Protein 3HV0 (pdb70)

B-factor: mean 25.59, std 4.01, range [2.0, 48.57]

CATH classification: 3.40.50.620 (+1 more: 1.10.240.10)

Foldseek 3Di:
DVVLVVLPKDFQDPCNQVLQCVLQVDHGDLCNVLCQLTIKDCPVVVSVQVVVVHAFEEEEEDELPDLFDFVLVCLLLLVVQVVCVRSVAAYEYEYELLQCVQPPVPDDSVNRVNSSVSHVLLSVLSPHDLLRFAYDYCVVLVVLQVVQLVLLVVPDDLVNLCVLVVDDPPGDVSNSSCLSVVLRVQFPCSQCQAQVNDQPHEYEYEEAVVVVSSLSSSQVCQVVVVHDRHMYTHGHTLPCVDHHGLQDDL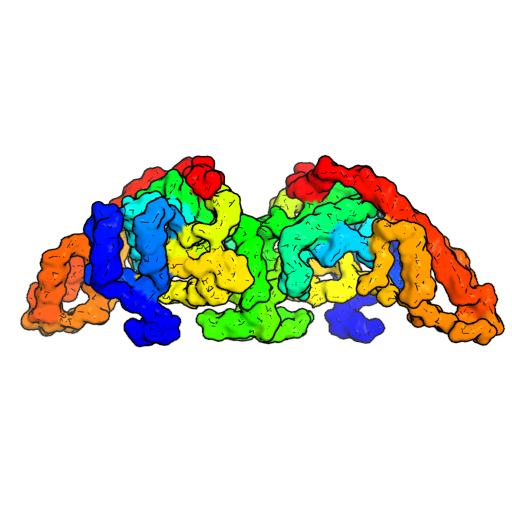VSLLVCCVPPFDFQDDPPLPQCAGDLVRGSLLSLCSSQPPDPVVNVVCVVCRGNRVDDPVVSSVVSSVSSNVSSVSSVVSSVPDDPVNVCSNNVSHNPDPSD/DVVCVVLVWDWCDVVNLVLLCVLQVDHDDLCPVLCQQTTKFCVVVVSVQVVVVHAAEEEEEDELPDLFAFVLVCLLLLNVQVVCVRSVAAYEYEYELLVCCQPPVPDDSVNRVNSSVSHVLLSCLSPHDLLRFAYDYCVVLVVLQVVQLVLLVVPDDLVNLCVLVVDDPPGDVSNSSCLSVVLRVQFPCSQCQAQVNDQPHEYEYEDAPVNSSSLSSSQVCQVVVVHDRHMYTHGHGLDFVDDHGLQDALVRLLVCCVPPFDFQFDPDLPFCAGDQVRGSLLSLCSSQPPDPVVNVVCVVCRGRRVDGSVVSSVVSSVSSNVSSVSSVVSSVPDDPVNVCSNNVSHNPDPSD

Secondary structure (DSSP, 8-state):
--HHHHTT-EEPPHHHHHHHHHHHSSPPPHHHHTTSEEEEESHHHHHHHHHTT---EEEEEE--SSSS-BSTTHHHHHHHHHHHHHH---EEEEE-HHHHHHH-TT--HHHHHHHHHHHHHHHHTT---TTTEEEEEHHHHHHHHHHHHHHHHHHSBHHHHHHHH---TTSBHHHHHHHHHHHGGGSGGG-HHHHTT-S---EEEEEEGGGHHHHHHHHHHTGGGT-PPPEEEEEPPPP-----BTT--HHHHHHHHHHHS---S-SSS------TTT-HHHHHHHHH---HHHHHHHHHHHHHTSS-HHHHHHHHHHHHHHHHHHHHHHHHT--HHHHHHHH---------/-HHHHHHTPEE--HHHHHHHHHHHTSPPPHHHHTTSEEEEESHHHHHHHHHTT---EEEEEE--SSSS-BSTTHHHHHHHHHHHHHH---EEEEE-HHHHHHH-TT--HHHHHHHHHHHHHHHHTTT--TTTEEEEEHHHHHHHHHHHHHHHHTTSBHHHHHHHH---TTSBHHHHHSHHHHHGGGSGGG-HHHHTT-S---EEEEEEGGGHHHHHHHHHHTGGGT-PPPEEEEE---------BTT--HHHHHHHHHHHS---S-SSS------TTT-HHHHHHHHH---HHHHHHHHHHHHHTSS-HHHHHHHHHHHHHHHHHHHHHHHHT--HHHHHHHH---------

Solvent-accessible surface area: 30229 Å² total

Organism: Cryptosporidium parvum (strain Iowa II) (NCBI:txid353152)

Nearest PDB structures (foldseek):
  3hv0-assembly1_B  TM=1.001E+00  e=8.178E-61  Cryptosporidium parvum Iowa II
  4jfa-assembly2_B  TM=9.451E-01  e=3.193E-40  Plasmodium falciparum 3D7
  4j75-assembly1_B  TM=9.363E-01  e=4.847E-40  Plasmodium falciparum 3D7
  4jfa-assembly1_C  TM=9.474E-01  e=2.423E-38  Plasmodium falciparum 3D7
  4j76-assembly1_B  TM=9.285E-01  e=1.221E-37  Plasmodium falciparum 3D7

Sequence (704 aa):
NKLIDKFGCKLITKDMIERMERLTGQKAHHFFRRNIFLSHRDFEKILDVYEKGELFYLYTGRGPSSESLHVGHLVPFLFTKYLQDTFKVPLVIQLTDDEKFIFKSNLTLEETHNYAYENMKDIIACGFDPELTFIFTNLEYIAELYPDILRIEKKISCSQIKSIFGFKDSCNVGKFAFPAVQAAPAFSSSFPHIFGGRTDIHCLVPHAIDQDPYFRMVRDVAPRLGYLKPSSIHSIFLPSNSSIFVNDNEESIRNKIMKYAFSGGQATEEEQGANLDVDVSWQYLRFLMEDDEKLEEIGKKYSSGEMLSGEIKSILVQELVKLTKNHQKNREAINDDVIAKFTNKSREQLLKNKLIDKFGCKLITKDMIERMERLTGQKAHHFFRRNIFLSHRDFEKILDVYEKGELFYLYTGRGPSSESLHVGHLVPFLFTKYLQDTFKVPLVIQLTDDEKFIFKSNLTLEETHNYAYENMKDIIACGFDPELTFIFTNLEYIAELYPDILRIEKKISCSQIKSIFGFKDSCNVGKFAFPAVQAAPAFSSSFPHIFGGRTDIHCLVPHAIDQDPYFRMVRDVAPRLGYLKPSSIHSIFLPSNSSIFVNDNEESIRNKIMKYAFSGGQATEEEQGANLDVDVSWQYLRFLMEDDEKLEEIGKKYSSGEMLSGEIKSILVQELVKLTKNHQKNREAINDDVIAKFTNKSREQLLK

Radius of gyration: 31.83 Å; Cα contacts (8 Å, |Δi|>4): 1164; chains: 2; bounding box: 98×60×79 Å

InterPro domains:
  IPR001412 Aminoacyl-tRNA synthetase, class I, conserved site [PS00178] (283-293)
  IPR002305 Aminoacyl-tRNA synthetase, class Ic [PF00579] (275-557)
  IPR002306 Tryptophan-tRNA ligase [PR01039] (288-304)
  IPR002306 Tryptophan-tRNA ligase [PR01039] (341-360)
  IPR002306 Tryptophan-tRNA ligase [PR01039] (422-443)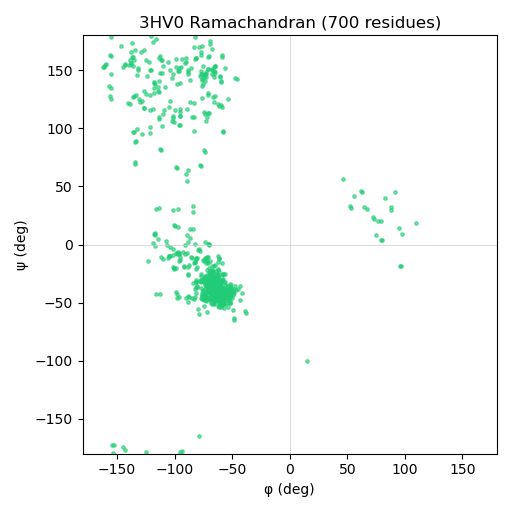
  IPR002306 Tryptophan-tRNA ligase [PR01039] (466-476)
  IPR002306 Tryptophan-tRNA ligase [TIGR00233] (275-584)
  IPR002306 Tryptophan-tRNA ligase [cd00806] (276-558)
  IPR014729 Rossmann-like alpha/beta/alpha sandwich fold [G3DSA:3.40.50.620] (199-469)
  IPR018163 Threonyl/alanyl tRNA synthetase, class II-like, putative editing domain superfamily [SSF55186] (8-137)

Structure (mmCIF, N/CA/C/O backbone):
data_3HV0
#
_entry.id   3HV0
#
_cell.length_a   58.320
_cell.length_b   85.220
_cell.length_c   73.110
_cell.angle_alpha   90.000
_cell.angle_beta   101.910
_cell.angle_gamma   90.000
#
_symmetry.space_group_name_H-M   'P 1 21 1'
#
loop_
_entity.id
_entity.type
_entity.pdbx_description
1 polymer 'Tryptophanyl-tRNA synthetase'
2 non-polymer TRYPTOPHAN
3 water water
#
loop_
_atom_site.group_PDB
_atom_site.id
_atom_site.type_symbol
_atom_site.label_atom_id
_atom_site.label_alt_id
_atom_site.label_comp_id
_atom_site.label_asym_id
_atom_site.label_entity_id
_atom_site.label_seq_id
_atom_site.pdbx_PDB_ins_code
_atom_site.Cartn_x
_atom_site.Cartn_y
_atom_site.Cartn_z
_atom_site.occupancy
_atom_site.B_iso_or_equiv
_atom_site.auth_seq_id
_atom_site.auth_comp_id
_atom_site.auth_asym_id
_atom_site.auth_atom_id
_atom_site.pdbx_PDB_model_num
ATOM 1 N N . ASN A 1 20 ? 28.414 -19.638 7.205 1.00 21.00 220 ASN A N 1
ATOM 2 C CA . ASN A 1 20 ? 27.102 -19.316 6.571 1.00 20.97 220 ASN A CA 1
ATOM 3 C C . ASN A 1 20 ? 25.994 -20.230 7.089 1.00 21.09 220 ASN A C 1
ATOM 4 O O . ASN A 1 20 ? 25.048 -20.539 6.361 1.00 21.25 220 ASN A O 1
ATOM 9 N N . LYS A 1 21 ? 26.111 -20.665 8.345 1.00 21.18 221 LYS A N 1
ATOM 10 C CA . LYS A 1 21 ? 25.077 -21.484 8.990 1.00 21.05 221 LYS A CA 1
ATOM 11 C C . LYS A 1 21 ? 24.181 -20.611 9.864 1.00 21.02 221 LYS A C 1
ATOM 12 O O . LYS A 1 21 ? 22.963 -20.797 9.899 1.00 21.13 221 LYS A O 1
ATOM 18 N N . LEU A 1 22 ? 24.790 -19.666 10.577 1.00 20.89 222 LEU A N 1
ATOM 19 C CA . LEU A 1 22 ? 24.042 -18.598 11.241 1.00 20.75 222 LEU A CA 1
ATOM 20 C C . LEU A 1 22 ? 23.231 -17.804 10.218 1.00 20.63 222 LEU A C 1
ATOM 21 O O . LEU A 1 22 ? 22.071 -17.462 10.463 1.00 20.54 222 LEU A O 1
ATOM 26 N N . ILE A 1 23 ? 23.851 -17.530 9.068 1.00 20.49 223 ILE A N 1
ATOM 27 C CA . ILE A 1 23 ? 23.250 -16.694 8.030 1.00 20.31 223 ILE A CA 1
ATOM 28 C C . ILE A 1 23 ? 21.949 -17.320 7.519 1.00 20.18 223 ILE A C 1
ATOM 29 O O . ILE A 1 23 ? 20.996 -16.604 7.211 1.00 20.37 223 ILE A O 1
ATOM 34 N N . ASP A 1 24 ? 21.907 -18.649 7.461 1.00 19.85 224 ASP A N 1
ATOM 35 C CA . ASP A 1 24 ? 20.686 -19.364 7.105 1.00 19.65 224 ASP A CA 1
ATOM 36 C C . ASP A 1 24 ? 19.711 -19.378 8.284 1.00 19.46 224 ASP A C 1
ATOM 37 O O . ASP A 1 24 ? 18.526 -19.092 8.105 1.00 19.54 224 ASP A O 1
ATOM 42 N N . LYS A 1 25 ? 20.218 -19.710 9.478 1.00 19.12 225 LYS A N 1
ATOM 43 C CA . LYS A 1 25 ? 19.412 -19.753 10.721 1.00 18.71 225 LYS A CA 1
ATOM 44 C C . LYS A 1 25 ? 18.600 -18.486 10.959 1.00 18.45 225 LYS A C 1
ATOM 45 O O . LYS A 1 25 ? 17.442 -18.554 11.378 1.00 18.57 225 LYS A O 1
ATOM 51 N N . PHE A 1 26 ? 19.230 -17.336 10.731 1.00 17.98 226 PHE A N 1
ATOM 52 C CA . PHE A 1 26 ? 18.557 -16.043 10.840 1.00 17.52 226 PHE A CA 1
ATOM 53 C C . PHE A 1 26 ? 17.370 -15.962 9.887 1.00 16.75 226 PHE A C 1
ATOM 54 O O . PHE A 1 26 ? 16.393 -15.290 10.182 1.00 16.87 226 PHE A O 1
ATOM 62 N N . GLY A 1 27 ? 17.463 -16.655 8.756 1.00 15.92 227 GLY A N 1
ATOM 63 C CA . GLY A 1 27 ? 16.400 -16.678 7.757 1.00 15.29 227 GLY A CA 1
ATOM 64 C C . GLY A 1 27 ? 16.757 -15.927 6.488 1.00 14.74 227 GLY A C 1
ATOM 65 O O . GLY A 1 27 ? 15.873 -15.573 5.711 1.00 14.52 227 GLY A O 1
ATOM 66 N N . CYS A 1 28 ? 18.049 -15.690 6.268 1.00 14.12 228 CYS A N 1
ATOM 67 C CA . CYS A 1 28 ? 18.509 -14.981 5.078 1.00 13.82 228 CYS A CA 1
ATOM 68 C C . CYS A 1 28 ? 18.624 -15.934 3.906 1.00 13.15 228 CYS A C 1
ATOM 69 O O . CYS A 1 28 ? 18.503 -17.139 4.069 1.00 13.30 228 CYS A O 1
ATOM 72 N N . LYS A 1 29 ? 18.829 -15.371 2.724 1.00 12.58 229 LYS A N 1
ATOM 73 C CA . LYS A 1 29 ? 19.101 -16.135 1.513 1.00 12.29 229 LYS A CA 1
ATOM 74 C C . LYS A 1 29 ? 20.414 -15.628 0.925 1.00 11.68 229 LYS A C 1
ATOM 75 O O . LYS A 1 29 ? 20.710 -14.445 1.004 1.00 11.77 229 LYS A O 1
ATOM 81 N N . LEU A 1 30 ? 21.199 -16.520 0.341 1.00 10.86 230 LEU A N 1
ATOM 82 C CA . LEU A 1 30 ? 22.369 -16.101 -0.406 1.00 10.13 230 LEU A CA 1
ATOM 83 C C . LEU A 1 30 ? 21.963 -15.578 -1.781 1.00 10.03 230 LEU A C 1
ATOM 84 O O . LEU A 1 30 ? 21.019 -16.062 -2.402 1.00 10.05 230 LEU A O 1
ATOM 89 N N . ILE A 1 31 ? 22.701 -14.577 -2.241 1.00 10.09 231 ILE A N 1
ATOM 90 C CA . ILE A 1 31 ? 22.422 -13.879 -3.481 1.00 9.88 231 ILE A CA 1
ATOM 91 C C . ILE A 1 31 ? 22.868 -14.798 -4.616 1.00 10.25 231 ILE A C 1
ATOM 92 O O . ILE A 1 31 ? 24.002 -15.277 -4.626 1.00 10.43 231 ILE A O 1
ATOM 97 N N . THR A 1 32 ? 21.965 -15.075 -5.546 1.00 10.53 232 THR A N 1
ATOM 98 C CA . THR A 1 32 ? 22.216 -16.068 -6.578 1.00 10.82 232 THR A CA 1
ATOM 99 C C . THR A 1 32 ? 22.662 -15.420 -7.878 1.00 11.34 232 THR A C 1
ATOM 100 O O . THR A 1 32 ? 22.318 -14.289 -8.169 1.00 11.00 232 THR A O 1
ATOM 104 N N . LYS A 1 33 ? 23.431 -16.155 -8.670 1.00 12.81 233 LYS A N 1
ATOM 105 C CA . LYS A 1 33 ? 23.844 -15.663 -9.977 1.00 13.63 233 LYS A CA 1
ATOM 106 C C . LYS A 1 33 ? 22.618 -15.277 -10.783 1.00 14.17 233 LYS A C 1
ATOM 107 O O . LYS A 1 33 ? 22.591 -14.214 -11.397 1.00 14.31 233 LYS A O 1
ATOM 113 N N . ASP A 1 34 ? 21.594 -16.125 -10.746 1.00 14.79 234 ASP A N 1
ATOM 114 C CA . ASP A 1 34 ? 20.325 -15.797 -11.369 1.00 15.23 234 ASP A CA 1
ATOM 115 C C . ASP A 1 34 ? 19.879 -14.406 -10.923 1.00 15.52 234 ASP A C 1
ATOM 116 O O . ASP A 1 34 ? 19.677 -13.517 -11.742 1.00 15.23 234 ASP A O 1
ATOM 121 N N . MET A 1 35 ? 19.766 -14.199 -9.620 1.00 16.16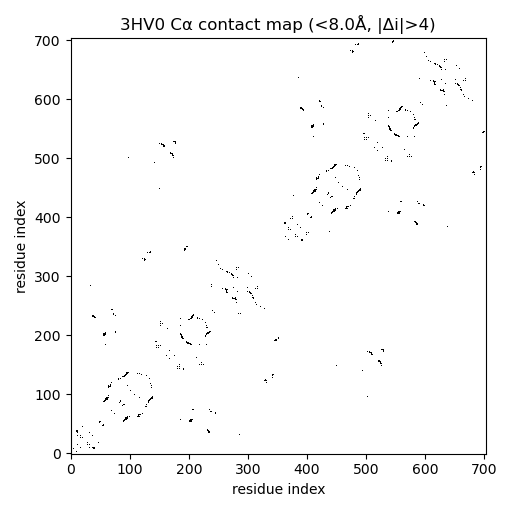 235 MET A N 1
ATOM 122 C CA . MET A 1 35 ? 19.389 -12.884 -9.113 1.00 16.70 235 MET A CA 1
ATOM 123 C C . MET A 1 35 ? 20.276 -11.769 -9.661 1.00 16.65 235 MET A C 1
ATOM 124 O O . MET A 1 35 ? 19.776 -10.689 -9.979 1.00 16.83 235 MET A O 1
ATOM 129 N N . ILE A 1 36 ? 21.583 -12.020 -9.747 1.00 16.55 236 ILE A N 1
ATOM 130 C CA . ILE A 1 36 ? 22.539 -10.989 -10.175 1.00 16.50 236 ILE A CA 1
ATOM 131 C C . ILE A 1 36 ? 22.436 -10.752 -11.672 1.00 16.52 236 ILE A C 1
ATOM 132 O O . ILE A 1 36 ? 22.376 -9.610 -12.124 1.00 16.69 236 ILE A O 1
ATOM 137 N N . GLU A 1 37 ? 22.419 -11.834 -12.438 1.00 16.37 237 GLU A N 1
ATOM 138 C CA . GLU A 1 37 ? 22.174 -11.739 -13.868 1.00 16.55 237 GLU A CA 1
ATOM 139 C C . GLU A 1 37 ? 20.838 -11.016 -14.095 1.00 16.19 237 GLU A C 1
ATOM 140 O O . GLU A 1 37 ? 20.753 -10.158 -14.973 1.00 16.09 237 GLU A O 1
ATOM 146 N N . ARG A 1 38 ? 19.822 -11.325 -13.276 1.00 15.81 238 ARG A N 1
ATOM 147 C CA . ARG A 1 38 ? 18.460 -10.791 -13.481 1.00 15.59 238 ARG A CA 1
ATOM 148 C C . ARG A 1 38 ? 18.469 -9.276 -13.415 1.00 16.12 238 ARG A C 1
ATOM 149 O O . ARG A 1 38 ? 17.743 -8.610 -14.151 1.00 15.87 238 ARG A O 1
ATOM 157 N N . MET A 1 39 ? 19.338 -8.756 -12.556 1.00 16.92 239 MET A N 1
ATOM 158 C CA . MET A 1 39 ? 19.528 -7.329 -12.372 1.00 17.70 239 MET A CA 1
ATOM 159 C C . MET A 1 39 ? 20.246 -6.650 -13.538 1.00 18.29 239 MET A C 1
ATOM 160 O O . MET A 1 39 ? 19.709 -5.705 -14.115 1.00 18.33 239 MET A O 1
ATOM 165 N N . GLU A 1 40 ? 21.461 -7.104 -13.852 1.00 19.14 240 GLU A N 1
ATOM 166 C CA . GLU A 1 40 ? 22.251 -6.544 -14.958 1.00 19.97 240 GLU A CA 1
ATOM 167 C C . GLU A 1 40 ? 21.403 -6.464 -16.224 1.00 20.92 240 GLU A C 1
ATOM 168 O O . GLU A 1 40 ? 21.481 -5.494 -16.980 1.00 21.18 240 GLU A O 1
ATOM 174 N N . ARG A 1 41 ? 20.608 -7.510 -16.442 1.00 21.94 241 ARG A N 1
ATOM 175 C CA . ARG A 1 41 ? 19.626 -7.587 -17.538 1.00 22.79 241 ARG A CA 1
ATOM 176 C C . ARG A 1 41 ? 18.693 -6.378 -17.516 1.00 23.08 241 ARG A C 1
ATOM 177 O O . ARG A 1 41 ? 18.397 -5.779 -18.547 1.00 22.75 241 ARG A O 1
ATOM 185 N N . LEU A 1 42 ? 18.264 -6.031 -16.304 1.00 23.55 242 LEU A N 1
ATOM 186 C CA . LEU A 1 42 ? 17.189 -5.076 -16.052 1.00 23.92 242 LEU A CA 1
ATOM 187 C C . LEU A 1 42 ? 17.632 -3.613 -15.893 1.00 24.11 242 LEU A C 1
ATOM 188 O O . LEU A 1 42 ? 16.775 -2.731 -15.803 1.00 24.45 242 LEU A O 1
ATOM 193 N N . THR A 1 43 ? 18.939 -3.349 -15.830 1.00 24.03 243 THR A N 1
ATOM 194 C CA . THR A 1 43 ? 19.429 -1.966 -15.692 1.00 24.03 243 THR A CA 1
ATOM 195 C C . THR A 1 43 ? 20.395 -1.500 -16.773 1.00 23.87 243 THR A C 1
ATOM 196 O O . THR A 1 43 ? 20.667 -0.306 -16.871 1.00 23.73 243 THR A O 1
ATOM 200 N N . GLY A 1 44 ? 20.928 -2.433 -17.559 1.00 24.10 244 GLY A N 1
ATOM 201 C CA . GLY A 1 44 ? 21.897 -2.114 -18.615 1.00 23.90 244 GLY A CA 1
ATOM 202 C C . GLY A 1 44 ? 23.271 -1.802 -18.055 1.00 23.93 244 GLY A C 1
ATOM 203 O O . GLY A 1 44 ? 24.156 -1.350 -18.769 1.00 22.98 244 GLY A O 1
ATOM 204 N N . GLN A 1 45 ? 23.452 -2.020 -16.754 1.00 24.62 245 GLN A N 1
ATOM 205 C CA . GLN A 1 45 ? 24.765 -1.867 -16.164 1.00 24.74 245 GLN A CA 1
ATOM 206 C C . GLN A 1 45 ? 25.263 -3.223 -15.708 1.00 24.62 245 GLN A C 1
ATOM 207 O O . GLN A 1 45 ? 24.493 -4.062 -15.265 1.00 23.87 245 GLN A O 1
ATOM 213 N N . LYS A 1 46 ? 26.557 -3.447 -15.919 1.00 25.27 246 LYS A N 1
ATOM 214 C CA . LYS A 1 46 ? 27.258 -4.625 -15.408 1.00 25.55 246 LYS A CA 1
ATOM 215 C C . LYS A 1 46 ? 27.252 -4.531 -13.874 1.00 25.01 246 LYS A C 1
ATOM 216 O O . LYS A 1 46 ? 27.149 -3.439 -13.315 1.00 24.67 246 LYS A O 1
ATOM 222 N N . ALA A 1 47 ? 27.326 -5.677 -13.208 1.00 24.76 247 ALA A N 1
ATOM 223 C CA . ALA A 1 47 ? 27.067 -5.740 -11.764 1.00 24.35 247 ALA A CA 1
ATOM 224 C C . ALA A 1 47 ? 28.245 -5.199 -10.989 1.00 23.93 247 ALA A C 1
ATOM 225 O O . ALA A 1 47 ? 29.402 -5.417 -11.347 1.00 23.44 247 ALA A O 1
ATOM 227 N N . HIS A 1 48 ? 27.938 -4.493 -9.914 1.00 23.83 248 HIS A N 1
ATOM 228 C CA . HIS A 1 48 ? 28.970 -4.020 -9.028 1.00 23.97 248 HIS A CA 1
ATOM 229 C C . HIS A 1 48 ? 29.725 -5.216 -8.488 1.00 24.25 248 HIS A C 1
ATOM 230 O O . HIS A 1 48 ? 29.125 -6.250 -8.195 1.00 24.21 248 HIS A O 1
ATOM 237 N N . HIS A 1 49 ? 31.042 -5.081 -8.369 1.00 24.49 249 HIS A N 1
ATOM 238 C CA . HIS A 1 49 ? 31.871 -6.190 -7.916 1.00 24.82 249 HIS A CA 1
ATOM 239 C C . HIS A 1 49 ? 31.581 -6.690 -6.480 1.00 25.14 249 HIS A C 1
ATOM 240 O O . HIS A 1 49 ? 31.876 -7.842 -6.190 1.00 25.37 249 HIS A O 1
ATOM 247 N N . PHE A 1 50 ? 30.971 -5.898 -5.595 1.00 25.07 250 PHE A N 1
ATOM 248 C CA . PHE A 1 50 ? 30.591 -6.467 -4.284 1.00 25.74 250 PHE A CA 1
ATOM 249 C C . PHE A 1 50 ? 29.637 -7.661 -4.414 1.00 26.58 250 PHE A C 1
ATOM 250 O O . PHE A 1 50 ? 29.429 -8.415 -3.454 1.00 26.85 250 PHE A O 1
ATOM 258 N N . PHE A 1 51 ? 29.037 -7.818 -5.583 1.00 27.06 251 PHE A N 1
ATOM 259 C CA . PHE A 1 51 ? 28.201 -8.963 -5.833 1.00 27.88 251 PHE A CA 1
ATOM 260 C C . PHE A 1 51 ? 29.095 -10.152 -6.136 1.00 28.52 251 PHE A C 1
ATOM 261 O O . PHE A 1 51 ? 29.072 -11.145 -5.404 1.00 29.30 251 PHE A O 1
ATOM 269 N N . ARG A 1 52 ? 29.901 -10.026 -7.195 1.00 28.77 252 ARG A N 1
ATOM 270 C CA . ARG A 1 52 ? 30.820 -11.084 -7.642 1.00 28.82 252 ARG A CA 1
ATOM 271 C C . ARG A 1 52 ? 31.700 -11.632 -6.518 1.00 28.42 252 ARG A C 1
ATOM 272 O O . ARG A 1 52 ? 31.926 -12.832 -6.434 1.00 28.90 252 ARG A O 1
ATOM 280 N N . ARG A 1 53 ? 32.193 -10.754 -5.656 1.00 27.91 253 ARG A N 1
ATOM 281 C CA . ARG A 1 53 ? 33.148 -11.149 -4.625 1.00 27.47 253 ARG A CA 1
ATOM 282 C C . ARG A 1 53 ? 32.442 -11.622 -3.343 1.00 26.44 253 ARG A C 1
ATOM 283 O O . ARG A 1 53 ? 33.101 -11.937 -2.359 1.00 25.80 253 ARG A O 1
ATOM 291 N N . ASN A 1 54 ? 31.110 -11.646 -3.359 1.00 26.00 254 ASN A N 1
ATOM 292 C CA . ASN A 1 54 ? 30.278 -12.016 -2.181 1.00 25.67 254 ASN A CA 1
ATOM 293 C C . ASN A 1 54 ? 30.555 -11.166 -0.933 1.00 25.36 254 ASN A C 1
ATOM 294 O O . ASN A 1 54 ? 30.616 -11.667 0.192 1.00 25.59 254 ASN A O 1
ATOM 299 N N . ILE A 1 55 ? 30.710 -9.869 -1.156 1.00 24.95 255 ILE A N 1
ATOM 300 C CA . ILE A 1 55 ? 30.875 -8.893 -0.089 1.00 24.81 255 ILE A CA 1
ATOM 301 C C . ILE A 1 55 ? 29.482 -8.512 0.384 1.00 24.64 255 ILE A C 1
ATOM 302 O O . ILE A 1 55 ? 29.241 -8.399 1.575 1.00 24.44 255 ILE A O 1
ATOM 307 N N . PHE A 1 56 ? 28.596 -8.250 -0.569 1.00 24.76 256 PHE A N 1
ATOM 308 C CA . PHE A 1 56 ? 27.161 -8.302 -0.331 1.00 25.13 256 PHE A CA 1
ATOM 309 C C . PHE A 1 56 ? 26.744 -9.690 -0.769 1.00 25.43 256 PHE A C 1
ATOM 310 O O . PHE A 1 56 ? 26.666 -9.977 -1.976 1.00 25.73 256 PHE A O 1
ATOM 318 N N . LEU A 1 57 ? 26.529 -10.565 0.211 1.00 25.40 257 LEU A N 1
ATOM 319 C CA . LEU A 1 57 ? 26.299 -11.986 -0.053 1.00 25.61 257 LEU A CA 1
ATOM 320 C C . LEU A 1 57 ? 24.872 -12.455 0.215 1.00 25.66 257 LEU A C 1
ATOM 321 O O . LEU A 1 57 ? 24.500 -13.540 -0.201 1.00 25.31 257 LEU A O 1
ATOM 326 N N . SER A 1 58 ? 24.078 -11.620 0.884 1.00 25.82 258 SER A N 1
ATOM 327 C CA . SER A 1 58 ? 22.867 -12.071 1.539 1.00 25.65 258 SER A CA 1
ATOM 328 C C . SER A 1 58 ? 21.719 -11.086 1.324 1.00 25.26 258 SER A C 1
ATOM 329 O O . SER A 1 58 ? 21.962 -9.906 1.076 1.00 25.05 258 SER A O 1
ATOM 332 N N . HIS A 1 59 ? 20.477 -11.576 1.406 1.00 24.76 259 HIS A N 1
ATOM 333 C CA . HIS A 1 59 ? 19.298 -10.721 1.249 1.00 24.45 259 HIS A CA 1
ATOM 334 C C . HIS A 1 59 ? 18.024 -11.261 1.908 1.00 24.58 259 HIS A C 1
ATOM 335 O O . HIS A 1 59 ? 17.931 -12.427 2.262 1.00 24.81 259 HIS A O 1
ATOM 342 N N . ARG A 1 60 ? 17.057 -10.368 2.082 1.00 24.84 260 ARG A N 1
ATOM 343 C CA . ARG A 1 60 ? 15.660 -10.705 2.352 1.00 24.54 260 ARG A CA 1
ATOM 344 C C . ARG A 1 60 ? 14.783 -9.990 1.333 1.00 24.32 260 ARG A C 1
ATOM 345 O O . ARG A 1 60 ? 14.772 -8.769 1.267 1.00 23.48 260 ARG A O 1
ATOM 353 N N . ASP A 1 61 ? 14.073 -10.766 0.524 1.00 24.73 261 ASP A N 1
ATOM 354 C CA . ASP A 1 61 ? 13.111 -10.256 -0.459 1.00 24.95 261 ASP A CA 1
ATOM 355 C C . ASP A 1 61 ? 13.688 -9.189 -1.377 1.00 25.00 261 ASP A C 1
ATOM 356 O O . ASP A 1 61 ? 12.967 -8.264 -1.771 1.00 25.55 261 ASP A O 1
ATOM 361 N N . PHE A 1 62 ? 14.978 -9.305 -1.694 1.00 24.74 262 PHE A N 1
ATOM 362 C CA . PHE A 1 62 ? 15.581 -8.517 -2.761 1.00 24.80 262 PHE A CA 1
ATOM 363 C C . PHE A 1 62 ? 14.928 -8.875 -4.096 1.00 25.01 262 PHE A C 1
ATOM 364 O O . PHE A 1 62 ? 14.807 -8.031 -4.960 1.00 25.32 262 PHE A O 1
ATOM 372 N N . GLU A 1 63 ? 14.493 -10.117 -4.259 1.00 25.27 263 GLU A N 1
ATOM 373 C CA . GLU A 1 63 ? 13.774 -10.513 -5.496 1.00 26.04 263 GLU A CA 1
ATOM 374 C C . GLU A 1 63 ? 12.448 -9.733 -5.662 1.00 26.05 263 GLU A C 1
ATOM 375 O O . GLU A 1 63 ? 12.014 -9.486 -6.772 1.00 25.83 263 GLU A O 1
ATOM 381 N N . LYS A 1 64 ? 11.853 -9.287 -4.558 1.00 26.32 264 LYS A N 1
ATOM 382 C CA . LYS A 1 64 ? 10.678 -8.410 -4.628 1.00 26.41 264 LYS A CA 1
ATOM 383 C C . LYS A 1 64 ? 11.005 -7.058 -5.271 1.00 26.35 264 LYS A C 1
ATOM 384 O O . LYS A 1 64 ? 10.209 -6.548 -6.049 1.00 26.27 264 LYS A O 1
ATOM 386 N N . ILE A 1 65 ? 12.175 -6.495 -4.963 1.00 26.05 265 ILE A N 1
ATOM 387 C CA . ILE A 1 65 ? 12.586 -5.207 -5.552 1.00 26.16 265 ILE A CA 1
ATOM 388 C C . ILE A 1 65 ? 12.723 -5.281 -7.086 1.00 27.06 265 ILE A C 1
ATOM 389 O O . ILE A 1 65 ? 12.288 -4.380 -7.820 1.00 27.33 265 ILE A O 1
ATOM 394 N N . LEU A 1 66 ? 13.331 -6.362 -7.564 1.00 27.16 266 LEU A N 1
ATOM 395 C CA . LEU A 1 66 ? 13.513 -6.556 -8.981 1.00 27.43 266 LEU A CA 1
ATOM 396 C C . LEU A 1 66 ? 12.155 -6.800 -9.639 1.00 27.57 266 LEU A C 1
ATOM 397 O O . LEU A 1 66 ? 11.939 -6.381 -10.779 1.00 27.54 266 LEU A O 1
ATOM 402 N N . ASP A 1 67 ? 11.248 -7.477 -8.923 1.00 27.47 267 ASP A N 1
ATOM 403 C CA . ASP A 1 67 ? 9.880 -7.700 -9.419 1.00 27.09 267 ASP A CA 1
ATOM 404 C C . ASP A 1 67 ? 9.237 -6.343 -9.666 1.00 26.68 267 ASP A C 1
ATOM 405 O O . ASP A 1 67 ? 8.668 -6.089 -10.739 1.00 26.60 267 ASP A O 1
ATOM 410 N N . VAL A 1 68 ? 9.345 -5.486 -8.656 1.00 25.95 268 VAL A N 1
ATOM 411 C CA . VAL A 1 68 ? 8.793 -4.133 -8.684 1.00 25.71 268 VAL A CA 1
ATOM 412 C C . VAL A 1 68 ? 9.415 -3.289 -9.782 1.00 25.49 268 VAL A C 1
ATOM 413 O O . VAL A 1 68 ? 8.710 -2.609 -10.514 1.00 25.28 268 VAL A O 1
ATOM 417 N N . TYR A 1 69 ? 10.737 -3.337 -9.899 1.00 25.66 269 TYR A N 1
ATOM 418 C CA . TYR A 1 69 ? 11.428 -2.553 -10.918 1.00 25.85 269 TYR A CA 1
ATOM 419 C C . TYR A 1 69 ? 11.128 -3.115 -12.319 1.00 26.17 269 TYR A C 1
ATOM 420 O O . TYR A 1 69 ? 11.070 -2.367 -13.296 1.00 25.88 269 TYR A O 1
ATOM 429 N N . GLU A 1 70 ? 10.914 -4.431 -12.395 1.00 26.64 270 GLU A N 1
ATOM 430 C CA . GLU A 1 70 ? 10.462 -5.094 -13.626 1.00 27.16 270 GLU A CA 1
ATOM 431 C C . GLU A 1 70 ? 9.161 -4.501 -14.146 1.00 27.18 270 GLU A C 1
ATOM 432 O O . GLU A 1 70 ? 8.948 -4.432 -15.356 1.00 27.11 270 GLU A O 1
ATOM 438 N N . LYS A 1 71 ? 8.295 -4.093 -13.220 1.00 27.33 271 LYS A N 1
ATOM 439 C CA . LYS A 1 71 ? 6.942 -3.609 -13.545 1.00 27.40 271 LYS A CA 1
ATOM 440 C C . LYS A 1 71 ? 6.881 -2.110 -13.866 1.00 27.34 271 LYS A C 1
ATOM 441 O O . LYS A 1 71 ? 5.798 -1.561 -14.033 1.00 27.48 271 LYS A O 1
ATOM 443 N N . GLY A 1 72 ? 8.030 -1.444 -13.929 1.00 27.38 272 GLY A N 1
ATOM 444 C CA . GLY A 1 72 ? 8.071 0.008 -14.093 1.00 27.36 272 GLY A CA 1
ATOM 445 C C . GLY A 1 72 ? 7.837 0.826 -12.825 1.00 27.20 272 GLY A C 1
ATOM 446 O O . GLY A 1 72 ? 7.796 2.049 -12.898 1.00 27.23 272 GLY A O 1
ATOM 447 N N . GLU A 1 73 ? 7.694 0.175 -11.672 1.00 27.18 273 GLU A N 1
ATOM 448 C CA . GLU A 1 73 ? 7.394 0.891 -10.408 1.00 27.31 273 GLU A CA 1
ATOM 449 C C . GLU A 1 73 ? 8.654 1.335 -9.693 1.00 27.20 273 GLU A C 1
ATOM 450 O O . GLU A 1 73 ? 9.668 0.659 -9.756 1.00 27.71 273 GLU A O 1
ATOM 456 N N . LEU A 1 74 ? 8.578 2.458 -8.989 1.00 27.17 274 LEU A N 1
ATOM 457 C CA . LEU A 1 74 ? 9.712 2.964 -8.214 1.00 26.97 274 LEU A CA 1
ATOM 458 C C . LEU A 1 74 ? 9.672 2.413 -6.798 1.00 26.72 274 LEU A C 1
ATOM 459 O O . LEU A 1 74 ? 8.633 1.948 -6.328 1.00 26.84 274 LEU A O 1
ATOM 464 N N . PHE A 1 75 ? 10.828 2.469 -6.145 1.00 26.12 275 PHE A N 1
ATOM 465 C CA . PHE A 1 75 ? 10.996 2.103 -4.748 1.00 25.67 275 PHE A CA 1
ATOM 466 C C . PHE A 1 75 ? 12.047 3.060 -4.176 1.00 25.17 275 PHE A C 1
ATOM 467 O O . PHE A 1 75 ? 12.459 3.991 -4.865 1.00 25.03 275 PHE A O 1
ATOM 475 N N . TYR A 1 76 ? 12.466 2.845 -2.935 1.00 24.68 276 TYR A N 1
ATOM 476 C CA . TYR A 1 76 ? 13.520 3.679 -2.334 1.00 24.46 276 TYR A CA 1
ATOM 477 C C . TYR A 1 76 ? 14.528 2.906 -1.518 1.00 24.29 276 TYR A C 1
ATOM 478 O O . TYR A 1 76 ? 14.259 1.788 -1.076 1.00 23.94 276 TYR A O 1
ATOM 487 N N . LEU A 1 77 ? 15.698 3.522 -1.343 1.00 24.26 277 LEU A N 1
ATOM 488 C CA . LEU A 1 77 ? 16.786 2.931 -0.571 1.00 24.40 277 LEU A CA 1
ATOM 489 C C . LEU A 1 77 ? 16.814 3.570 0.809 1.00 24.20 277 LEU A C 1
ATOM 490 O O . LEU A 1 77 ? 16.483 4.707 0.953 1.00 24.65 277 LEU A O 1
ATOM 495 N N . TYR A 1 78 ? 17.186 2.814 1.823 1.00 24.33 278 TYR A N 1
ATOM 496 C CA . TYR A 1 78 ? 17.408 3.353 3.163 1.00 24.51 278 TYR A CA 1
ATOM 497 C C . TYR A 1 78 ? 18.657 2.704 3.753 1.00 24.55 278 TYR A C 1
ATOM 498 O O . TYR A 1 78 ? 18.764 1.479 3.858 1.00 24.75 278 TYR A O 1
ATOM 507 N N . THR A 1 79 ? 19.621 3.543 4.096 1.00 24.20 279 THR A N 1
ATOM 508 C CA . THR A 1 79 ? 20.798 3.086 4.797 1.00 24.00 279 THR A CA 1
ATOM 509 C C . THR A 1 79 ? 21.121 4.074 5.908 1.00 23.03 279 THR A C 1
ATOM 510 O O . THR A 1 79 ? 20.473 5.082 6.010 1.00 21.48 279 THR A O 1
ATOM 514 N N . GLY A 1 80 ? 22.094 3.763 6.745 1.00 23.52 280 GLY A N 1
ATOM 515 C CA . GLY A 1 80 ? 22.394 4.628 7.908 1.00 23.89 280 GLY A CA 1
ATOM 516 C C . GLY A 1 80 ? 23.801 4.544 8.436 1.00 23.82 280 GLY A C 1
ATOM 517 O O . GLY A 1 80 ? 24.614 3.790 7.922 1.00 23.38 280 GLY A O 1
ATOM 518 N N . ARG A 1 81 ? 24.069 5.355 9.468 1.00 24.11 281 ARG A N 1
ATOM 519 C CA . ARG A 1 81 ? 25.385 5.513 10.054 1.00 24.05 281 ARG A CA 1
ATOM 520 C C . ARG A 1 81 ? 25.257 5.992 11.530 1.00 24.27 281 ARG A C 1
ATOM 521 O O . ARG A 1 81 ? 24.484 6.871 11.846 1.00 23.56 281 ARG A O 1
ATOM 529 N N . GLY A 1 82 ? 26.012 5.383 12.432 1.00 24.83 282 GLY A N 1
ATOM 530 C CA . GLY A 1 82 ? 26.037 5.810 13.828 1.00 25.36 282 GLY A CA 1
ATOM 531 C C . GLY A 1 82 ? 27.271 6.640 14.120 1.00 25.77 282 GLY A C 1
ATOM 532 O O . GLY A 1 82 ? 28.363 6.097 14.132 1.00 26.81 282 GLY A O 1
ATOM 533 N N . PRO A 1 83 ? 27.118 7.960 14.335 1.00 26.01 283 PRO A N 1
ATOM 534 C CA . PRO A 1 83 ? 28.248 8.847 14.558 1.00 26.43 283 PRO A CA 1
ATOM 535 C C . PRO A 1 83 ? 28.916 8.713 15.936 1.00 26.75 283 PRO A C 1
ATOM 536 O O . PRO A 1 83 ? 28.684 9.537 16.814 1.00 27.06 283 PRO A O 1
ATOM 540 N N . SER A 1 84 ? 29.757 7.696 16.108 1.00 26.83 284 SER A N 1
ATOM 541 C CA . SER A 1 84 ? 30.563 7.541 17.319 1.00 26.87 284 SER A CA 1
ATOM 542 C C . SER A 1 84 ? 31.965 8.106 17.164 1.00 27.04 284 SER A C 1
ATOM 543 O O . SER A 1 84 ? 32.736 8.141 18.122 1.00 27.21 284 SER A O 1
ATOM 546 N N . SER A 1 85 ? 32.312 8.520 15.948 1.00 27.42 285 SER A N 1
ATOM 547 C CA . SER A 1 85 ? 33.626 9.108 15.661 1.00 27.18 285 SER A CA 1
ATOM 548 C C . SER A 1 85 ? 33.425 10.217 14.653 1.00 27.01 285 SER A C 1
ATOM 549 O O . SER A 1 85 ? 32.457 10.208 13.895 1.00 26.70 285 SER A O 1
ATOM 552 N N . GLU A 1 86 ? 34.352 11.164 14.643 1.00 27.33 286 GLU A N 1
ATOM 553 C CA . GLU A 1 86 ? 34.242 12.336 13.784 1.00 27.58 286 GLU A CA 1
ATOM 554 C C . GLU A 1 86 ? 34.404 11.985 12.309 1.00 28.04 286 GLU A C 1
ATOM 555 O O . GLU A 1 86 ? 33.808 12.650 11.453 1.00 28.43 286 GLU A O 1
ATOM 561 N N . SER A 1 87 ? 35.187 10.943 12.017 1.00 28.17 287 SER A N 1
ATOM 562 C CA . SER A 1 87 ? 35.362 10.474 10.646 1.00 28.51 287 SER A CA 1
ATOM 563 C C . SER A 1 87 ? 34.921 9.019 10.457 1.00 28.49 287 SER A C 1
ATOM 564 O O . SER A 1 87 ? 34.964 8.205 11.368 1.00 28.91 287 SER A O 1
ATOM 567 N N . LEU A 1 88 ? 34.473 8.702 9.256 1.00 28.90 288 LEU A N 1
ATOM 568 C CA . LEU A 1 88 ? 34.075 7.338 8.919 1.00 28.60 288 LEU A CA 1
ATOM 569 C C . LEU A 1 88 ? 35.314 6.474 8.710 1.00 28.56 288 LEU A C 1
ATOM 570 O O . LEU A 1 88 ? 36.308 6.949 8.152 1.00 28.39 288 LEU A O 1
ATOM 575 N N . HIS A 1 89 ? 35.260 5.215 9.170 1.00 28.86 289 HIS A N 1
ATOM 576 C CA . HIS A 1 89 ? 36.300 4.228 8.813 1.00 28.98 289 HIS A CA 1
ATOM 577 C C . HIS A 1 89 ? 36.114 3.912 7.336 1.00 28.70 289 HIS A C 1
ATOM 578 O O . HIS A 1 89 ? 35.049 4.167 6.760 1.00 29.19 289 HIS A O 1
ATOM 585 N N . VAL A 1 90 ? 37.136 3.346 6.716 1.00 28.23 290 VAL A N 1
ATOM 586 C CA . VAL A 1 90 ? 37.013 2.926 5.330 1.00 27.80 290 VAL A CA 1
ATOM 587 C C . VAL A 1 90 ? 36.037 1.749 5.225 1.00 27.93 290 VAL A C 1
ATOM 588 O O . VAL A 1 90 ? 35.395 1.556 4.179 1.00 27.78 290 VAL A O 1
ATOM 592 N N . GLY A 1 91 ? 35.904 0.993 6.322 1.00 27.84 291 GLY A N 1
ATOM 593 C CA . GLY A 1 91 ? 34.985 -0.142 6.374 1.00 28.03 291 GLY A CA 1
ATOM 594 C C . GLY A 1 91 ? 33.560 0.334 6.212 1.00 28.33 291 GLY A C 1
ATOM 595 O O . GLY A 1 91 ? 32.747 -0.307 5.552 1.00 28.47 291 GLY A O 1
ATOM 596 N N . HIS A 1 92 ? 33.276 1.490 6.809 1.00 28.80 292 HIS A N 1
ATOM 597 C CA . HIS A 1 92 ? 31.954 2.113 6.742 1.00 28.99 292 HIS A CA 1
ATOM 598 C C . HIS A 1 92 ? 31.595 2.630 5.381 1.00 28.72 292 HIS A C 1
ATOM 599 O O . HIS A 1 92 ? 30.453 2.948 5.155 1.00 29.38 292 HIS A O 1
ATOM 606 N N . LEU A 1 93 ? 32.558 2.737 4.480 1.00 29.06 293 LEU A N 1
ATOM 607 C CA . LEU A 1 93 ? 32.260 3.141 3.107 1.00 29.16 293 LEU A CA 1
ATOM 608 C C . LEU A 1 93 ? 31.726 1.993 2.257 1.00 28.76 293 LEU A C 1
ATOM 609 O O . LEU A 1 93 ? 31.266 2.213 1.139 1.00 28.99 293 LEU A O 1
ATOM 614 N N . VAL A 1 94 ? 31.824 0.769 2.764 1.00 28.39 294 VAL A N 1
ATOM 615 C CA . VAL A 1 94 ? 31.371 -0.401 2.022 1.00 27.95 294 VAL A CA 1
ATOM 616 C C . VAL A 1 94 ? 29.852 -0.334 1.744 1.00 27.87 294 VAL A C 1
ATOM 617 O O . VAL A 1 94 ? 29.429 -0.421 0.587 1.00 28.42 294 VAL A O 1
ATOM 621 N N . PRO A 1 95 ? 29.029 -0.123 2.770 1.00 27.28 295 PRO A N 1
ATOM 622 C CA . PRO A 1 95 ? 27.618 0.002 2.407 1.00 27.04 295 PRO A CA 1
ATOM 623 C C . PRO A 1 95 ? 27.275 1.275 1.625 1.00 26.64 295 PRO A C 1
ATOM 624 O O . PRO A 1 95 ? 26.409 1.235 0.767 1.00 27.49 295 PRO A O 1
ATOM 628 N N . PHE A 1 96 ? 27.958 2.384 1.904 1.00 26.03 296 PHE A N 1
ATOM 629 C CA . PHE A 1 96 ? 27.687 3.660 1.229 1.00 25.23 296 PHE A CA 1
ATOM 630 C C . PHE A 1 96 ? 28.083 3.654 -0.260 1.00 24.94 296 PHE A C 1
ATOM 631 O O . PHE A 1 96 ? 27.296 4.082 -1.111 1.00 24.22 296 PHE A O 1
ATOM 639 N N . LEU A 1 97 ? 29.282 3.165 -0.561 1.00 24.84 297 LEU A N 1
ATOM 640 C CA . LEU A 1 97 ? 29.719 3.001 -1.948 1.00 25.03 297 LEU A CA 1
ATOM 641 C C . LEU A 1 97 ? 28.776 2.076 -2.726 1.00 25.06 297 LEU A C 1
ATOM 642 O O . LEU A 1 97 ? 28.466 2.314 -3.894 1.00 25.54 297 LEU A O 1
ATOM 647 N N . PHE A 1 98 ? 28.288 1.033 -2.067 1.00 25.20 298 PHE A N 1
ATOM 648 C CA . PHE A 1 98 ? 27.346 0.101 -2.705 1.00 25.23 298 PHE A CA 1
ATOM 649 C C . PHE A 1 98 ? 25.972 0.730 -3.002 1.00 25.25 298 PHE A C 1
ATOM 650 O O . PHE A 1 98 ? 25.409 0.550 -4.083 1.00 25.99 298 PHE A O 1
ATOM 658 N N . THR A 1 99 ? 25.455 1.484 -2.045 1.00 24.63 299 THR A N 1
ATOM 659 C CA . THR A 1 99 ? 24.220 2.230 -2.227 1.00 24.18 299 THR A CA 1
ATOM 660 C C . THR A 1 99 ? 24.267 3.278 -3.350 1.00 24.41 299 THR A C 1
ATOM 661 O O . THR A 1 99 ? 23.274 3.514 -4.035 1.00 24.15 299 THR A O 1
ATOM 665 N N . LYS A 1 100 ? 25.402 3.949 -3.508 1.00 24.56 300 LYS A N 1
ATOM 666 C CA . LYS A 1 100 ? 25.563 4.912 -4.598 1.00 24.52 300 LYS A CA 1
ATOM 667 C C . LYS A 1 100 ? 25.403 4.154 -5.913 1.00 24.40 300 LYS A C 1
ATOM 668 O O . LYS A 1 100 ? 24.688 4.588 -6.801 1.00 23.84 300 LYS A O 1
ATOM 674 N N . TYR A 1 101 ? 26.051 3.000 -6.002 1.00 24.46 301 TYR A N 1
ATOM 675 C CA . TYR A 1 101 ? 25.953 2.168 -7.189 1.00 25.03 301 TYR A CA 1
ATOM 676 C C . TYR A 1 101 ? 24.481 1.784 -7.428 1.00 25.43 301 TYR A C 1
ATOM 677 O O . TYR A 1 101 ? 23.992 1.826 -8.569 1.00 24.44 301 TYR A O 1
ATOM 686 N N . LEU A 1 102 ? 23.779 1.421 -6.350 1.00 25.46 302 LEU A N 1
ATOM 687 C CA . LEU A 1 102 ? 22.372 1.070 -6.482 1.00 25.71 302 LEU A CA 1
ATOM 688 C C . LEU A 1 102 ? 21.520 2.284 -6.887 1.00 25.96 302 LEU A C 1
ATOM 689 O O . LEU A 1 102 ? 20.528 2.147 -7.590 1.00 25.77 302 LEU A O 1
ATOM 694 N N . GLN A 1 103 ? 21.903 3.464 -6.422 1.00 26.53 303 GLN A N 1
ATOM 695 C CA . GLN A 1 103 ? 21.188 4.676 -6.758 1.00 26.95 303 GLN A CA 1
ATOM 696 C C . GLN A 1 103 ? 21.440 5.030 -8.213 1.00 27.13 303 GLN A C 1
ATOM 697 O O . GLN A 1 103 ? 20.548 5.469 -8.896 1.00 27.20 303 GLN A O 1
ATOM 703 N N . ASP A 1 104 ? 22.662 4.828 -8.682 1.00 27.56 304 ASP A N 1
ATOM 704 C CA . ASP A 1 104 ? 23.011 5.118 -10.063 1.00 27.57 304 ASP A CA 1
ATOM 705 C C . ASP A 1 104 ? 22.352 4.118 -11.003 1.00 27.50 304 ASP A C 1
ATOM 706 O O . ASP A 1 104 ? 22.021 4.452 -12.136 1.00 27.13 304 ASP A O 1
ATOM 711 N N . THR A 1 105 ? 22.201 2.882 -10.534 1.00 27.27 305 THR A N 1
ATOM 712 C CA . THR A 1 105 ? 21.745 1.790 -11.384 1.00 26.88 305 THR A CA 1
ATOM 713 C C . THR A 1 105 ? 20.238 1.812 -11.493 1.00 26.63 305 THR A C 1
ATOM 714 O O . THR A 1 105 ? 19.710 1.698 -12.583 1.00 26.21 305 THR A O 1
ATOM 718 N N . PHE A 1 106 ? 19.547 1.985 -10.359 1.00 26.58 306 PHE A N 1
ATOM 719 C CA . PHE A 1 106 ? 18.072 2.007 -10.354 1.00 26.32 306 PHE A CA 1
ATOM 720 C C . PHE A 1 106 ? 17.479 3.405 -10.512 1.00 26.16 306 PHE A C 1
ATOM 721 O O . PHE A 1 106 ? 16.311 3.538 -10.873 1.00 25.89 306 PHE A O 1
ATOM 729 N N . LYS A 1 107 ? 18.284 4.431 -10.235 1.00 26.28 307 LYS A N 1
ATOM 730 C CA . LYS A 1 107 ? 17.857 5.830 -10.334 1.00 26.32 307 LYS A CA 1
ATOM 731 C C . LYS A 1 107 ? 16.710 6.108 -9.342 1.00 26.42 307 LYS A C 1
ATOM 732 O O . LYS A 1 107 ? 15.712 6.730 -9.681 1.00 26.50 307 LYS A O 1
ATOM 738 N N . VAL A 1 108 ? 16.847 5.639 -8.107 1.00 26.37 308 VAL A N 1
ATOM 739 C CA . VAL A 1 108 ? 15.752 5.752 -7.158 1.00 26.19 308 VAL A CA 1
ATOM 740 C C . VAL A 1 108 ? 16.116 6.708 -6.048 1.00 26.06 308 VAL A C 1
ATOM 741 O O . VAL A 1 108 ? 17.280 7.016 -5.888 1.00 26.10 308 VAL A O 1
ATOM 745 N N . PRO A 1 109 ? 15.115 7.210 -5.303 1.00 26.05 309 PRO A N 1
ATOM 746 C CA . PRO A 1 109 ? 15.385 8.066 -4.140 1.00 25.93 309 PRO A CA 1
ATOM 747 C C . PRO A 1 109 ? 16.091 7.314 -3.068 1.00 25.87 309 PRO A C 1
ATOM 748 O O . PRO A 1 109 ? 15.904 6.107 -2.984 1.00 26.19 309 PRO A O 1
ATOM 752 N N . LEU A 1 110 ? 16.873 8.028 -2.252 1.00 25.99 310 LEU A N 1
ATOM 753 C CA . LEU A 1 110 ? 17.603 7.450 -1.114 1.00 25.87 310 LEU A CA 1
ATOM 754 C C . LEU A 1 110 ? 17.380 8.288 0.123 1.00 25.80 310 LEU A C 1
ATOM 755 O O . LEU A 1 110 ? 17.228 9.500 0.040 1.00 26.12 310 LEU A O 1
ATOM 760 N N . VAL A 1 111 ? 17.420 7.618 1.267 1.00 25.54 311 VAL A N 1
ATOM 761 C CA . VAL A 1 111 ? 17.108 8.184 2.564 1.00 25.29 311 VAL A CA 1
ATOM 762 C C . VAL A 1 111 ? 18.197 7.688 3.534 1.00 25.02 311 VAL A C 1
ATOM 763 O O . VAL A 1 111 ? 18.449 6.506 3.545 1.00 25.82 311 VAL A O 1
ATOM 767 N N . ILE A 1 112 ? 18.878 8.576 4.277 1.00 24.29 312 ILE A N 1
ATOM 768 C CA . ILE A 1 112 ? 20.035 8.220 5.102 1.00 23.50 312 ILE A CA 1
ATOM 769 C C . ILE A 1 112 ? 19.916 8.770 6.564 1.00 24.22 312 ILE A C 1
ATOM 770 O O . ILE A 1 112 ? 19.811 9.972 6.765 1.00 24.06 312 ILE A O 1
ATOM 775 N N . GLN A 1 113 ? 19.985 7.889 7.567 1.00 24.10 313 GLN A N 1
ATOM 776 C CA . GLN A 1 113 ? 19.752 8.262 8.963 1.00 25.06 313 GLN A CA 1
ATOM 777 C C . GLN A 1 113 ? 21.048 8.343 9.785 1.00 25.33 313 GLN A C 1
ATOM 778 O O . GLN A 1 113 ? 21.785 7.354 9.914 1.00 25.89 313 GLN A O 1
ATOM 784 N N . LEU A 1 114 ? 21.352 9.516 10.315 1.00 24.93 314 LEU A N 1
ATOM 785 C CA . LEU A 1 114 ? 22.478 9.619 11.209 1.00 25.07 314 LEU A CA 1
ATOM 786 C C . LEU A 1 114 ? 21.958 9.493 12.642 1.00 25.04 314 LEU A C 1
ATOM 787 O O . LEU A 1 114 ? 21.214 10.332 13.109 1.00 25.80 314 LEU A O 1
ATOM 792 N N . THR A 1 115 ? 22.336 8.419 13.319 1.00 24.80 315 THR A N 1
ATOM 793 C CA . THR A 1 115 ? 21.731 8.073 14.590 1.00 24.91 315 THR A CA 1
ATOM 794 C C . THR A 1 115 ? 22.427 8.717 15.780 1.00 24.71 315 THR A C 1
ATOM 795 O O . THR A 1 115 ? 22.938 8.015 16.658 1.00 25.49 315 THR A O 1
ATOM 799 N N . ASP A 1 116 ? 22.405 10.045 15.863 1.00 24.87 316 ASP A N 1
ATOM 800 C CA . ASP A 1 116 ? 23.050 10.714 17.024 1.00 25.11 316 ASP A CA 1
ATOM 801 C C . ASP A 1 116 ? 22.408 10.352 18.377 1.00 24.41 316 ASP A C 1
ATOM 802 O O . ASP A 1 116 ? 23.082 10.383 19.386 1.00 24.89 316 ASP A O 1
ATOM 807 N N . ASP A 1 117 ? 21.117 10.024 18.381 1.00 23.95 317 ASP A N 1
ATOM 808 C CA . ASP A 1 117 ? 20.432 9.492 19.551 1.00 23.39 317 ASP A CA 1
ATOM 809 C C . ASP A 1 117 ? 20.974 8.139 20.028 1.00 23.44 317 ASP A C 1
ATOM 810 O O . ASP A 1 117 ? 21.225 7.969 21.218 1.00 22.99 317 ASP A O 1
ATOM 815 N N . GLU A 1 118 ? 21.176 7.200 19.105 1.00 23.30 318 GLU A N 1
ATOM 816 C CA . GLU A 1 118 ? 21.614 5.832 19.438 1.00 23.36 318 GLU A CA 1
ATOM 817 C C . GLU A 1 118 ? 22.931 5.795 20.209 1.00 23.16 318 GLU A C 1
ATOM 818 O O . GLU A 1 118 ? 23.062 5.094 21.194 1.00 22.97 318 GLU A O 1
ATOM 824 N N . LYS A 1 119 ? 23.911 6.545 19.728 1.00 23.62 319 LYS A N 1
ATOM 825 C CA . LYS A 1 119 ? 25.311 6.416 20.166 1.00 23.51 319 LYS A CA 1
ATOM 826 C C . LYS A 1 119 ? 25.518 7.163 21.447 1.00 23.50 319 LYS A C 1
ATOM 827 O O . LYS A 1 119 ? 26.299 6.747 22.297 1.00 23.01 319 LYS A O 1
ATOM 833 N N . PHE A 1 120 ? 24.787 8.253 21.618 1.00 23.40 320 PHE A N 1
ATOM 834 C CA . PHE A 1 120 ? 24.665 8.821 22.936 1.00 23.12 320 PHE A CA 1
ATOM 835 C C . PHE A 1 120 ? 24.038 7.809 23.906 1.00 23.49 320 PHE A C 1
ATOM 836 O O . PHE A 1 120 ? 24.417 7.761 25.076 1.00 23.36 320 PHE A O 1
ATOM 844 N N . ILE A 1 121 ? 23.082 7.003 23.430 1.00 23.67 321 ILE A N 1
ATOM 845 C CA . ILE A 1 121 ? 22.386 6.068 24.309 1.00 24.10 321 ILE A CA 1
ATOM 846 C C . ILE A 1 121 ? 23.245 4.866 24.706 1.00 24.58 321 ILE A C 1
ATOM 847 O O . ILE A 1 121 ? 23.291 4.500 25.885 1.00 24.28 321 ILE A O 1
ATOM 852 N N . PHE A 1 122 ? 23.940 4.295 23.725 1.00 25.06 322 PHE A N 1
ATOM 853 C CA . PHE A 1 122 ? 24.649 3.025 23.879 1.00 25.22 322 PHE A CA 1
ATOM 854 C C . PHE A 1 122 ? 26.104 3.134 24.294 1.00 25.64 322 PHE A C 1
ATOM 855 O O . PHE A 1 122 ? 26.737 2.111 24.562 1.00 25.69 322 PHE A O 1
ATOM 863 N N . LYS A 1 123 ? 26.631 4.355 24.354 1.00 26.27 323 LYS A N 1
ATOM 864 C CA . LYS A 1 123 ? 28.053 4.598 24.638 1.00 26.28 323 LYS A CA 1
ATOM 865 C C . LYS A 1 123 ? 28.216 5.600 25.767 1.00 26.89 323 LYS A C 1
ATOM 866 O O . LYS A 1 123 ? 28.238 6.806 25.520 1.00 26.94 323 LYS A O 1
ATOM 872 N N . SER A 1 124 ? 28.376 5.084 26.990 1.00 27.38 324 SER A N 1
ATOM 873 C CA . SER A 1 124 ? 28.500 5.891 28.218 1.00 27.84 324 SER A CA 1
ATOM 874 C C . SER A 1 124 ? 29.411 7.121 28.091 1.00 28.39 324 SER A C 1
ATOM 875 O O . SER A 1 124 ? 29.161 8.162 28.702 1.00 28.94 324 SER A O 1
ATOM 877 N N . ASN A 1 125 ? 30.480 6.973 27.315 1.00 28.92 325 ASN A N 1
ATOM 878 C CA . ASN A 1 125 ? 31.480 8.018 27.096 1.00 29.05 325 ASN A CA 1
ATOM 879 C C . ASN A 1 125 ? 31.076 9.002 25.983 1.00 28.81 325 ASN A C 1
ATOM 880 O O . ASN A 1 125 ? 31.936 9.508 25.267 1.00 29.40 325 ASN A O 1
ATOM 885 N N . LEU A 1 126 ? 29.787 9.275 25.829 1.00 28.30 326 LEU A N 1
ATOM 886 C CA . LEU A 1 126 ? 29.331 10.203 24.787 1.00 28.14 326 LEU A CA 1
ATOM 887 C C . LEU A 1 126 ? 28.241 11.163 25.276 1.00 27.58 326 LEU A C 1
ATOM 888 O O . LEU A 1 126 ? 27.530 10.887 26.241 1.00 27.47 326 LEU A O 1
ATOM 893 N N . THR A 1 127 ? 28.141 12.295 24.585 1.00 26.79 327 THR A N 1
ATOM 894 C CA . THR A 1 127 ? 27.106 13.281 24.815 1.00 25.91 327 THR A CA 1
ATOM 895 C C . THR A 1 127 ? 26.440 13.636 23.490 1.00 25.74 327 THR A C 1
ATOM 896 O O . THR A 1 127 ? 26.966 13.362 22.437 1.00 24.92 327 THR A O 1
ATOM 900 N N . LEU A 1 128 ? 25.293 14.290 23.566 1.00 26.13 328 LEU A N 1
ATOM 901 C CA . LEU A 1 128 ? 24.520 14.604 22.376 1.00 26.20 328 LEU A CA 1
ATOM 902 C C . LEU A 1 128 ? 25.171 15.722 21.606 1.00 26.28 328 LEU A C 1
ATOM 903 O O . LEU A 1 128 ? 25.071 15.761 20.375 1.00 26.90 328 LEU A O 1
ATOM 908 N N . GLU A 1 129 ? 25.845 16.621 22.317 1.00 26.11 329 GLU A N 1
ATOM 909 C CA . GLU A 1 129 ? 26.613 17.678 21.658 1.00 26.29 329 GLU A CA 1
ATOM 910 C C . GLU A 1 129 ? 27.681 17.101 20.728 1.00 26.18 329 GLU A C 1
ATOM 911 O O . GLU A 1 129 ? 27.823 17.544 19.587 1.00 26.39 329 GLU A O 1
ATOM 917 N N . GLU A 1 130 ? 28.429 16.121 21.224 1.00 26.00 330 GLU A N 1
ATOM 918 C CA . GLU A 1 130 ? 29.479 15.479 20.439 1.00 25.87 330 GLU A CA 1
ATOM 919 C C . GLU A 1 130 ? 28.912 14.654 19.296 1.00 26.38 330 GLU A C 1
ATOM 920 O O . GLU A 1 130 ? 29.421 14.694 18.172 1.00 25.87 330 GLU A O 1
ATOM 926 N N . THR A 1 131 ? 27.857 13.901 19.605 1.00 26.67 331 THR A N 1
ATOM 927 C CA . THR A 1 131 ? 27.200 13.040 18.648 1.00 27.08 331 THR A CA 1
ATOM 928 C C . THR A 1 131 ? 26.545 13.829 17.524 1.00 26.92 331 THR A C 1
ATOM 929 O O . THR A 1 131 ? 26.480 13.375 16.378 1.00 26.01 331 THR A O 1
ATOM 933 N N . HIS A 1 132 ? 26.060 15.014 17.866 1.00 27.23 332 HIS A N 1
ATOM 934 C CA . HIS A 1 132 ? 25.394 15.859 16.894 1.00 27.38 332 HIS A CA 1
ATOM 935 C C . HIS A 1 132 ? 26.437 16.420 15.949 1.00 27.22 332 HIS A C 1
ATOM 936 O O . HIS A 1 132 ? 26.248 16.339 14.735 1.00 27.37 332 HIS A O 1
ATOM 943 N N . ASN A 1 133 ? 27.538 16.959 16.500 1.00 26.69 333 ASN A N 1
ATOM 944 C CA . ASN A 1 133 ? 28.665 17.441 15.681 1.00 26.37 333 ASN A CA 1
ATOM 945 C C . ASN A 1 133 ? 29.304 16.342 14.825 1.00 26.05 333 ASN A C 1
ATOM 946 O O . ASN A 1 133 ? 29.627 16.571 13.637 1.00 25.96 333 ASN A O 1
ATOM 951 N N . TYR A 1 134 ? 29.495 15.162 15.429 1.00 25.31 334 TYR A N 1
ATOM 952 C CA . TYR A 1 134 ? 30.091 14.038 14.735 1.00 24.83 334 TYR A CA 1
ATOM 953 C C . TYR A 1 134 ? 29.173 13.632 13.586 1.00 25.09 334 TYR A C 1
ATOM 954 O O . TYR A 1 134 ? 29.637 13.161 12.547 1.00 24.69 334 TYR A O 1
ATOM 963 N N . ALA A 1 135 ? 27.864 13.765 13.814 1.00 24.77 335 ALA A N 1
ATOM 964 C CA . ALA A 1 135 ? 26.873 13.536 12.777 1.00 24.61 335 ALA A CA 1
ATOM 965 C C . ALA A 1 135 ? 27.096 14.444 11.579 1.00 24.69 335 ALA A C 1
ATOM 966 O O . ALA A 1 135 ? 27.090 13.975 10.445 1.00 24.26 335 ALA A O 1
ATOM 968 N N . TYR A 1 136 ? 27.303 15.733 11.823 1.00 25.14 336 TYR A N 1
ATOM 969 C CA . TYR A 1 136 ? 27.416 16.679 10.708 1.00 25.92 336 TYR A CA 1
ATOM 970 C C . TYR A 1 136 ? 28.706 16.509 9.919 1.00 25.46 336 TYR A C 1
ATOM 971 O O . TYR A 1 136 ? 28.700 16.642 8.697 1.00 25.30 336 TYR A O 1
ATOM 980 N N . GLU A 1 137 ? 29.794 16.180 10.601 1.00 25.12 337 GLU A N 1
ATOM 981 C CA . GLU A 1 137 ? 31.039 15.899 9.898 1.00 25.15 337 GLU A CA 1
ATOM 982 C C . GLU A 1 137 ? 30.898 14.626 9.093 1.00 24.92 337 GLU A C 1
ATOM 983 O O . GLU A 1 137 ? 31.302 14.566 7.927 1.00 24.73 337 GLU A O 1
ATOM 989 N N . ASN A 1 138 ? 30.312 13.611 9.721 1.00 24.92 338 ASN A N 1
ATOM 990 C CA . ASN A 1 138 ? 29.988 12.347 9.034 1.00 24.73 338 ASN A CA 1
ATOM 991 C C . ASN A 1 138 ? 29.182 12.536 7.743 1.00 25.05 338 ASN A C 1
ATOM 992 O O . ASN A 1 138 ? 29.449 11.848 6.765 1.00 25.01 338 ASN A O 1
ATOM 997 N N . MET A 1 139 ? 28.221 13.467 7.736 1.00 25.40 339 MET A N 1
ATOM 998 C CA . MET A 1 139 ? 27.451 13.784 6.520 1.00 25.94 339 MET A CA 1
ATOM 999 C C . MET A 1 139 ? 28.336 14.196 5.362 1.00 25.53 339 MET A C 1
ATOM 1000 O O . MET A 1 139 ? 28.071 13.816 4.220 1.00 25.48 339 MET A O 1
ATOM 1005 N N . LYS A 1 140 ? 29.359 14.991 5.659 1.00 25.19 340 LYS A N 1
ATOM 1006 C CA . LYS A 1 140 ? 30.320 15.421 4.652 1.00 25.53 340 LYS A CA 1
ATOM 1007 C C . LYS A 1 140 ? 31.035 14.225 4.012 1.00 25.41 340 LYS A C 1
ATOM 1008 O O . LYS A 1 140 ? 31.202 14.163 2.781 1.00 25.48 340 LYS A O 1
ATOM 1014 N N . ASP A 1 141 ? 31.478 13.292 4.845 1.00 25.15 341 ASP A N 1
ATOM 1015 C CA . ASP A 1 141 ? 32.080 12.067 4.336 1.00 25.37 341 ASP A CA 1
ATOM 1016 C C . ASP A 1 141 ? 31.056 11.304 3.508 1.00 24.98 341 ASP A C 1
ATOM 1017 O O . ASP A 1 141 ? 31.394 10.684 2.514 1.00 24.22 341 ASP A O 1
ATOM 1022 N N . ILE A 1 142 ? 29.801 11.311 3.959 1.00 24.91 342 ILE A N 1
ATOM 1023 C CA . ILE A 1 142 ? 28.758 10.566 3.261 1.00 24.80 342 ILE A CA 1
ATOM 1024 C C . ILE A 1 142 ? 28.497 11.205 1.900 1.00 24.88 342 ILE A C 1
ATOM 1025 O O . ILE A 1 142 ? 28.490 10.504 0.884 1.00 25.20 342 ILE A O 1
ATOM 1030 N N . ILE A 1 143 ? 28.344 12.526 1.874 1.00 24.75 343 ILE A N 1
ATOM 1031 C CA . ILE A 1 143 ? 28.104 13.258 0.614 1.00 25.05 343 ILE A CA 1
ATOM 1032 C C . ILE A 1 143 ? 29.299 13.138 -0.338 1.00 25.48 343 ILE A C 1
ATOM 1033 O O . ILE A 1 143 ? 29.137 13.129 -1.567 1.00 25.62 343 ILE A O 1
ATOM 1038 N N . ALA A 1 144 ? 30.494 13.020 0.237 1.00 25.75 344 ALA A N 1
ATOM 1039 C CA . ALA A 1 144 ? 31.721 12.849 -0.555 1.00 25.92 344 ALA A CA 1
ATOM 1040 C C . ALA A 1 144 ? 31.762 11.561 -1.394 1.00 25.92 344 ALA A C 1
ATOM 1041 O O . ALA A 1 144 ? 32.648 11.409 -2.207 1.00 26.55 344 ALA A O 1
ATOM 1043 N N . CYS A 1 145 ? 30.824 10.638 -1.188 1.00 26.19 345 CYS A N 1
ATOM 1044 C CA . CYS A 1 145 ? 30.720 9.429 -2.017 1.00 26.21 345 CYS A CA 1
ATOM 1045 C C . CYS A 1 145 ? 30.032 9.672 -3.371 1.00 26.40 345 CYS A C 1
ATOM 1046 O O . CYS A 1 145 ? 29.922 8.761 -4.201 1.00 26.37 345 CYS A O 1
ATOM 1049 N N . GLY A 1 146 ? 29.536 10.887 -3.586 1.00 26.45 346 GLY A N 1
ATOM 1050 C CA . GLY A 1 146 ? 28.969 11.277 -4.876 1.00 26.35 346 GLY A CA 1
ATOM 1051 C C . GLY A 1 146 ? 27.493 10.993 -5.074 1.00 26.42 346 GLY A C 1
ATOM 1052 O O . GLY A 1 146 ? 27.049 10.786 -6.203 1.00 26.46 346 GLY A O 1
ATOM 1053 N N . PHE A 1 147 ? 26.720 11.005 -3.989 1.00 26.58 347 PHE A N 1
ATOM 1054 C CA . PHE A 1 147 ? 25.273 10.850 -4.083 1.00 26.57 347 PHE A CA 1
ATOM 1055 C C . PHE A 1 147 ? 24.664 12.065 -4.767 1.00 26.59 347 PHE A C 1
ATOM 1056 O O . PHE A 1 147 ? 25.203 13.165 -4.674 1.00 26.43 347 PHE A O 1
ATOM 1064 N N . ASP A 1 148 ? 23.533 11.852 -5.439 1.00 26.64 348 ASP A N 1
ATOM 1065 C CA . ASP A 1 148 ? 22.808 12.931 -6.122 1.00 26.78 348 ASP A CA 1
ATOM 1066 C C . ASP A 1 148 ? 21.878 13.587 -5.107 1.00 26.26 348 ASP A C 1
ATOM 1067 O O . ASP A 1 148 ? 21.051 12.900 -4.525 1.00 26.04 348 ASP A O 1
ATOM 1072 N N . PRO A 1 149 ? 22.010 14.915 -4.897 1.00 26.24 349 PRO A N 1
ATOM 1073 C CA . PRO A 1 149 ? 21.146 15.630 -3.953 1.00 26.37 349 PRO A CA 1
ATOM 1074 C C . PRO A 1 149 ? 19.682 15.703 -4.380 1.00 26.48 349 PRO A C 1
ATOM 1075 O O . PRO A 1 149 ? 18.805 15.818 -3.525 1.00 26.54 349 PRO A O 1
ATOM 1079 N N . GLU A 1 150 ? 19.424 15.626 -5.680 1.00 26.56 350 GLU A N 1
ATOM 1080 C CA . GLU A 1 150 ? 18.053 15.568 -6.180 1.00 26.90 350 GLU A CA 1
ATOM 1081 C C . GLU A 1 150 ? 17.379 14.225 -5.873 1.00 26.70 350 GLU A C 1
ATOM 1082 O O . GLU A 1 150 ? 16.155 14.120 -5.954 1.00 26.79 350 GLU A O 1
ATOM 1088 N N . LEU A 1 151 ? 18.167 13.212 -5.512 1.00 26.47 351 LEU A N 1
ATOM 1089 C CA . LEU A 1 151 ? 17.629 11.894 -5.177 1.00 26.21 351 LEU A CA 1
ATOM 1090 C C . LEU A 1 151 ? 17.919 11.453 -3.758 1.00 26.28 351 LEU A C 1
ATOM 1091 O O . LEU A 1 151 ? 17.526 10.349 -3.375 1.00 26.82 351 LEU A O 1
ATOM 1096 N N . THR A 1 152 ? 18.583 12.289 -2.960 1.00 26.10 352 THR A N 1
ATOM 1097 C CA . THR A 1 152 ? 19.039 11.852 -1.643 1.00 25.59 352 THR A CA 1
ATOM 1098 C C . THR A 1 152 ? 18.586 12.779 -0.540 1.00 25.42 352 THR A C 1
ATOM 1099 O O . THR A 1 152 ? 18.773 13.993 -0.649 1.00 24.97 352 THR A O 1
ATOM 1103 N N . PHE A 1 153 ? 18.045 12.190 0.534 1.00 25.11 353 PHE A N 1
ATOM 1104 C CA . PHE A 1 153 ? 17.639 12.927 1.718 1.00 24.94 353 PHE A CA 1
ATOM 1105 C C . PHE A 1 153 ? 18.387 12.392 2.930 1.00 25.13 353 PHE A C 1
ATOM 1106 O O . PHE A 1 153 ? 18.230 11.241 3.317 1.00 25.74 353 PHE A O 1
ATOM 1114 N N . ILE A 1 154 ? 19.215 13.235 3.532 1.00 24.92 354 ILE A N 1
ATOM 1115 C CA . ILE A 1 154 ? 20.006 12.850 4.697 1.00 24.17 354 ILE A CA 1
ATOM 1116 C C . ILE A 1 154 ? 19.453 13.608 5.900 1.00 24.23 354 ILE A C 1
ATOM 1117 O O . ILE A 1 154 ? 18.961 14.731 5.745 1.00 23.73 354 ILE A O 1
ATOM 1122 N N . PHE A 1 155 ? 19.517 12.990 7.083 1.00 23.79 355 PHE A N 1
ATOM 1123 C CA . PHE A 1 155 ? 18.978 13.597 8.278 1.00 23.85 355 PHE A CA 1
ATOM 1124 C C . PHE A 1 155 ? 19.530 12.972 9.561 1.00 24.13 355 PHE A C 1
ATOM 1125 O O . PHE A 1 155 ? 19.903 11.785 9.595 1.00 24.30 355 PHE A O 1
ATOM 1133 N N . THR A 1 156 ? 19.559 13.770 10.626 1.00 23.88 356 THR A N 1
ATOM 1134 C CA . THR A 1 156 ? 19.877 13.248 11.946 1.00 23.94 356 THR A CA 1
ATOM 1135 C C . THR A 1 156 ? 18.587 12.976 12.708 1.00 23.97 356 THR A C 1
ATOM 1136 O O . THR A 1 156 ? 17.593 13.676 12.524 1.00 24.28 356 THR A O 1
ATOM 1140 N N . ASN A 1 157 ? 18.608 11.989 13.593 1.00 23.81 357 ASN A N 1
ATOM 1141 C CA . ASN A 1 157 ? 17.438 11.705 14.395 1.00 23.74 357 ASN A CA 1
ATOM 1142 C C . ASN A 1 157 ? 17.043 12.895 15.280 1.00 23.77 357 ASN A C 1
ATOM 1143 O O . ASN A 1 157 ? 15.871 13.148 15.473 1.00 23.51 357 ASN A O 1
ATOM 1148 N N . LEU A 1 158 ? 18.000 13.644 15.797 1.00 24.08 358 LEU A N 1
ATOM 1149 C CA . LEU A 1 158 ? 17.631 14.782 16.637 1.00 25.04 358 LEU A CA 1
ATOM 1150 C C . LEU A 1 158 ? 16.827 15.826 15.854 1.00 25.14 358 LEU A C 1
ATOM 1151 O O . LEU A 1 158 ? 16.048 16.587 16.430 1.00 24.63 358 LEU A O 1
ATOM 1156 N N . GLU A 1 159 ? 17.008 15.859 14.537 1.00 25.49 359 GLU A N 1
ATOM 1157 C CA . GLU A 1 159 ? 16.349 16.887 13.759 1.00 25.45 359 GLU A CA 1
ATOM 1158 C C . GLU A 1 159 ? 15.100 16.445 13.038 1.00 24.68 359 GLU A C 1
ATOM 1159 O O . GLU A 1 159 ? 14.284 17.285 12.723 1.00 24.41 359 GLU A O 1
ATOM 1165 N N . TYR A 1 160 ? 14.935 15.137 12.831 1.00 24.45 360 TYR A N 1
ATOM 1166 C CA . TYR A 1 160 ? 13.821 14.581 12.055 1.00 24.11 360 TYR A CA 1
ATOM 1167 C C . TYR A 1 160 ? 12.917 13.699 12.891 1.00 23.95 360 TYR A C 1
ATOM 1168 O O . TYR A 1 160 ? 12.005 13.074 12.352 1.00 23.96 360 TYR A O 1
ATOM 1177 N N . ILE A 1 161 ? 13.141 13.677 14.203 1.00 23.49 361 ILE A N 1
ATOM 1178 C CA . ILE A 1 161 ? 12.442 12.772 15.097 1.00 23.36 361 ILE A CA 1
ATOM 1179 C C . ILE A 1 161 ? 10.912 12.911 15.026 1.00 24.28 361 ILE A C 1
ATOM 1180 O O . ILE A 1 161 ? 10.191 11.918 15.086 1.00 24.53 361 ILE A O 1
ATOM 1185 N N . ALA A 1 162 ? 10.426 14.143 14.899 1.00 24.65 362 ALA A N 1
ATOM 1186 C CA . ALA A 1 162 ? 8.998 14.413 14.877 1.00 25.01 362 ALA A CA 1
ATOM 1187 C C . ALA A 1 162 ? 8.333 13.797 13.690 1.00 25.04 362 ALA A C 1
ATOM 1188 O O . ALA A 1 162 ? 7.230 13.290 13.800 1.00 25.34 362 ALA A O 1
ATOM 1190 N N . GLU A 1 163 ? 8.984 13.851 12.534 1.00 25.55 363 GLU A N 1
ATOM 1191 C CA . GLU A 1 163 ? 8.456 13.165 11.349 1.00 25.23 363 GLU A CA 1
ATOM 1192 C C . GLU A 1 163 ? 8.447 11.642 11.540 1.00 24.90 363 GLU A C 1
ATOM 1193 O O . GLU A 1 163 ? 7.565 10.974 11.028 1.00 24.82 363 GLU A O 1
ATOM 1199 N N . LEU A 1 164 ? 9.412 11.091 12.270 1.00 24.66 364 LEU A N 1
ATOM 1200 C CA . LEU A 1 164 ? 9.430 9.638 12.537 1.00 24.78 364 LEU A CA 1
ATOM 1201 C C . LEU A 1 164 ? 8.503 9.200 13.690 1.00 24.94 364 LEU A C 1
ATOM 1202 O O . LEU A 1 164 ? 8.093 8.026 13.767 1.00 24.41 364 LEU A O 1
ATOM 1207 N N . TYR A 1 165 ? 8.153 10.136 14.572 1.00 24.46 365 TYR A N 1
ATOM 1208 C CA . TYR A 1 165 ? 7.492 9.766 15.813 1.00 24.33 365 TYR A CA 1
ATOM 1209 C C . TYR A 1 165 ? 6.213 8.946 15.592 1.00 24.70 365 TYR A C 1
ATOM 1210 O O . TYR A 1 165 ? 5.989 7.982 16.316 1.00 25.56 365 TYR A O 1
ATOM 1219 N N . PRO A 1 166 ? 5.382 9.294 14.595 1.00 24.50 366 PRO A N 1
ATOM 1220 C CA . PRO A 1 166 ? 4.153 8.501 14.468 1.00 24.97 366 PRO A CA 1
ATOM 1221 C C . PRO A 1 166 ? 4.403 7.025 14.181 1.00 25.23 366 PRO A C 1
ATOM 1222 O O . PRO A 1 166 ? 3.760 6.173 14.778 1.00 25.94 366 PRO A O 1
ATOM 1226 N N . ASP A 1 167 ? 5.353 6.723 13.307 1.00 25.37 367 ASP A N 1
ATOM 1227 C CA . ASP A 1 167 ? 5.667 5.337 12.992 1.00 25.17 367 ASP A CA 1
ATOM 1228 C C . ASP A 1 167 ? 6.471 4.697 14.105 1.00 24.99 367 ASP A C 1
ATOM 1229 O O . ASP A 1 167 ? 6.365 3.511 14.316 1.00 24.98 367 ASP A O 1
ATOM 1234 N N . ILE A 1 168 ? 7.278 5.470 14.824 1.00 24.92 368 ILE A N 1
ATOM 1235 C CA . ILE A 1 168 ? 7.977 4.928 15.997 1.00 24.62 368 ILE A CA 1
ATOM 1236 C C . ILE A 1 168 ? 6.942 4.406 16.978 1.00 24.76 368 ILE A C 1
ATOM 1237 O O . ILE A 1 168 ? 7.030 3.283 17.456 1.00 25.03 368 ILE A O 1
ATOM 1242 N N . LEU A 1 169 ? 5.943 5.231 17.253 1.00 25.15 369 LEU A N 1
ATOM 1243 C CA . LEU A 1 169 ? 4.876 4.893 18.201 1.00 24.97 369 LEU A CA 1
ATOM 1244 C C . LEU A 1 169 ? 4.056 3.663 17.768 1.00 25.31 369 LEU A C 1
ATOM 1245 O O . LEU A 1 169 ? 3.683 2.826 18.600 1.00 25.62 369 LEU A O 1
ATOM 1250 N N . ARG A 1 170 ? 3.776 3.568 16.468 1.00 25.34 370 ARG A N 1
ATOM 1251 C CA . ARG A 1 170 ? 3.032 2.447 15.890 1.00 24.94 370 ARG A CA 1
ATOM 1252 C C . ARG A 1 170 ? 3.795 1.126 15.947 1.00 24.90 370 ARG A C 1
ATOM 1253 O O . ARG A 1 170 ? 3.215 0.070 16.178 1.00 25.60 370 ARG A O 1
ATOM 1261 N N . ILE A 1 171 ? 5.094 1.179 15.729 1.00 25.05 371 ILE A N 1
ATOM 1262 C CA . ILE A 1 171 ? 5.956 0.006 15.906 1.00 24.96 371 ILE A CA 1
ATOM 1263 C C . ILE A 1 171 ? 6.048 -0.392 17.387 1.00 24.96 371 ILE A C 1
ATOM 1264 O O . ILE A 1 171 ? 5.999 -1.556 17.723 1.00 24.84 371 ILE A O 1
ATOM 1269 N N . GLU A 1 172 ? 6.179 0.587 18.269 1.00 25.03 372 GLU A N 1
ATOM 1270 C CA . GLU A 1 172 ? 6.370 0.314 19.697 1.00 25.22 372 GLU A CA 1
ATOM 1271 C C . GLU A 1 172 ? 5.171 -0.357 20.328 1.00 25.40 372 GLU A C 1
ATOM 1272 O O . GLU A 1 172 ? 5.323 -1.251 21.162 1.00 25.59 372 GLU A O 1
ATOM 1278 N N . LYS A 1 173 ? 3.979 0.030 19.883 1.00 25.78 373 LYS A N 1
ATOM 1279 C CA . LYS A 1 173 ? 2.734 -0.524 20.422 1.00 25.88 373 LYS A CA 1
ATOM 1280 C C . LYS A 1 173 ? 2.560 -1.999 20.064 1.00 25.96 373 LYS A C 1
ATOM 1281 O O . LYS A 1 173 ? 1.844 -2.724 20.752 1.00 25.79 373 LYS A O 1
ATOM 1287 N N . LYS A 1 174 ? 3.229 -2.427 18.997 1.00 26.15 374 LYS A N 1
ATOM 1288 C CA . LYS A 1 174 ? 3.127 -3.796 18.505 1.00 26.44 374 LYS A CA 1
ATOM 1289 C C . LYS A 1 174 ? 4.249 -4.725 18.993 1.00 26.58 374 LYS A C 1
ATOM 1290 O O . LYS A 1 174 ? 4.178 -5.929 18.745 1.00 27.15 374 LYS A O 1
ATOM 1296 N N . ILE A 1 175 ? 5.271 -4.195 19.663 1.00 26.34 375 ILE A N 1
ATOM 1297 C CA . ILE A 1 175 ? 6.354 -5.043 20.178 1.00 26.31 375 ILE A CA 1
ATOM 1298 C C . ILE A 1 175 ? 6.411 -5.081 21.707 1.00 25.87 375 ILE A C 1
ATOM 1299 O O . ILE A 1 175 ? 6.400 -4.053 22.357 1.00 25.59 375 ILE A O 1
ATOM 1304 N N . SER A 1 176 ? 6.495 -6.283 22.261 1.00 25.58 376 SER A N 1
ATOM 1305 C CA . SER A 1 176 ? 6.649 -6.453 23.695 1.00 25.73 376 SER A CA 1
ATOM 1306 C C . SER A 1 176 ? 8.076 -6.125 24.107 1.00 25.79 376 SER A C 1
ATOM 1307 O O . SER A 1 176 ? 9.003 -6.249 23.317 1.00 25.69 376 SER A O 1
ATOM 1310 N N . CYS A 1 177 ? 8.238 -5.704 25.353 1.00 26.03 377 CYS A N 1
ATOM 1311 C CA . CYS A 1 177 ? 9.557 -5.519 25.934 1.00 26.39 377 CYS A CA 1
ATOM 1312 C C . CYS A 1 177 ? 10.340 -6.823 25.865 1.00 26.40 377 CYS A C 1
ATOM 1313 O O . CYS A 1 177 ? 11.529 -6.820 25.595 1.00 26.67 377 CYS A O 1
ATOM 1316 N N . SER A 1 178 ? 9.658 -7.939 26.103 1.00 26.66 378 SER A N 1
ATOM 1317 C CA . SER A 1 178 ? 10.284 -9.255 26.054 1.00 26.59 378 SER A CA 1
ATOM 1318 C C . SER A 1 178 ? 10.759 -9.601 24.646 1.00 26.49 378 SER A C 1
ATOM 1319 O O . SER A 1 178 ? 11.759 -10.284 24.492 1.00 26.73 378 SER A O 1
ATOM 1322 N N . GLN A 1 179 ? 10.034 -9.149 23.624 1.00 26.22 379 GLN A N 1
ATOM 1323 C CA . GLN A 1 179 ? 10.467 -9.338 22.242 1.00 26.14 379 GLN A CA 1
ATOM 1324 C C . GLN A 1 179 ? 11.768 -8.570 21.949 1.00 26.25 379 GLN A C 1
ATOM 1325 O O . GLN A 1 179 ? 12.640 -9.075 21.243 1.00 26.22 379 GLN A O 1
ATOM 1331 N N . ILE A 1 180 ? 11.905 -7.366 22.493 1.00 26.11 380 ILE A N 1
ATOM 1332 C CA . ILE A 1 180 ? 13.164 -6.641 22.376 1.00 26.32 380 ILE A CA 1
ATOM 1333 C C . ILE A 1 180 ? 14.312 -7.416 23.011 1.00 26.24 380 ILE A C 1
ATOM 1334 O O . ILE A 1 180 ? 15.344 -7.599 22.380 1.00 26.24 380 ILE A O 1
ATOM 1339 N N . LYS A 1 181 ? 14.135 -7.872 24.254 1.00 26.30 381 LYS A N 1
ATOM 1340 C CA . LYS A 1 181 ? 15.165 -8.676 24.919 1.00 26.24 381 LYS A CA 1
ATOM 1341 C C . LYS A 1 181 ? 15.578 -9.848 24.044 1.00 26.36 381 LYS A C 1
ATOM 1342 O O . LYS A 1 181 ? 16.760 -10.070 23.805 1.00 26.45 381 LYS A O 1
ATOM 1348 N N . SER A 1 182 ? 14.580 -10.582 23.567 1.00 26.48 382 SER A N 1
ATOM 1349 C CA . SER A 1 182 ? 14.793 -11.765 22.745 1.00 26.72 382 SER A CA 1
ATOM 1350 C C . SER A 1 182 ? 15.596 -11.464 21.467 1.00 26.76 382 SER A C 1
ATOM 1351 O O . SER A 1 182 ? 16.436 -12.261 21.070 1.00 26.92 382 SER A O 1
ATOM 1354 N N . ILE A 1 183 ? 15.359 -10.307 20.860 1.00 26.63 383 ILE A N 1
ATOM 1355 C CA . ILE A 1 183 ? 15.944 -9.969 19.551 1.00 26.82 383 ILE A CA 1
ATOM 1356 C C . ILE A 1 183 ? 17.322 -9.301 19.643 1.00 27.05 383 ILE A C 1
ATOM 1357 O O . ILE A 1 183 ? 18.237 -9.645 18.893 1.00 27.03 383 ILE A O 1
ATOM 1362 N N . PHE A 1 184 ? 17.458 -8.349 20.560 1.00 27.27 384 PHE A N 1
ATOM 1363 C CA . PHE A 1 184 ? 18.708 -7.599 20.736 1.00 27.26 384 PHE A CA 1
ATOM 1364 C C . PHE A 1 184 ? 19.543 -8.085 21.920 1.00 27.33 384 PHE A C 1
ATOM 1365 O O . PHE A 1 184 ? 20.686 -7.675 22.097 1.00 27.72 384 PHE A O 1
ATOM 1373 N N . GLY A 1 185 ? 18.981 -8.968 22.724 1.00 27.35 385 GLY A N 1
ATOM 1374 C CA . GLY A 1 185 ? 19.719 -9.536 23.847 1.00 27.46 385 GLY A CA 1
ATOM 1375 C C . GLY A 1 185 ? 19.927 -8.594 25.021 1.00 27.33 385 GLY A C 1
ATOM 1376 O O . GLY A 1 185 ? 20.824 -8.812 25.839 1.00 27.23 385 GLY A O 1
ATOM 1377 N N . PHE A 1 186 ? 19.090 -7.563 25.139 1.00 27.21 386 PHE A N 1
ATOM 1378 C CA . PHE A 1 186 ? 19.216 -6.638 26.272 1.00 27.19 386 PHE A CA 1
ATOM 1379 C C . PHE A 1 186 ? 18.811 -7.347 27.560 1.00 27.13 386 PHE A C 1
ATOM 1380 O O . PHE A 1 186 ? 18.333 -8.476 27.530 1.00 27.43 386 PHE A O 1
ATOM 1388 N N . LYS A 1 187 ? 19.022 -6.685 28.689 1.00 27.00 387 LYS A N 1
ATOM 1389 C CA . LYS A 1 187 ? 18.688 -7.248 29.997 1.00 26.82 387 LYS A CA 1
ATOM 1390 C C . LYS A 1 187 ? 17.968 -6.175 30.804 1.00 26.78 387 LYS A C 1
ATOM 1391 O O . LYS A 1 187 ? 17.957 -5.006 30.420 1.00 27.07 387 LYS A O 1
ATOM 1393 N N . ASP A 1 188 ? 17.355 -6.568 31.910 1.00 26.59 388 ASP A N 1
ATOM 1394 C CA . ASP A 1 188 ? 16.635 -5.613 32.753 1.00 26.55 388 ASP A CA 1
ATOM 1395 C C . ASP A 1 188 ? 17.541 -4.492 33.261 1.00 26.52 388 ASP A C 1
ATOM 1396 O O . ASP A 1 188 ? 17.097 -3.372 33.499 1.00 26.47 388 ASP A O 1
ATOM 1401 N N . SER A 1 189 ? 18.812 -4.819 33.434 1.00 26.67 389 SER A N 1
ATOM 1402 C CA . SER A 1 189 ? 19.814 -3.872 33.895 1.00 26.79 389 SER A CA 1
ATOM 1403 C C . SER A 1 189 ? 20.119 -2.784 32.850 1.00 26.71 389 SER A C 1
ATOM 1404 O O . SER A 1 189 ? 20.614 -1.717 33.197 1.00 26.81 389 SER A O 1
ATOM 1407 N N . CYS A 1 190 ? 19.846 -3.067 31.578 1.00 26.43 390 CYS A N 1
ATOM 1408 C CA . CYS A 1 190 ? 20.067 -2.102 30.517 1.00 26.59 390 CYS A CA 1
ATOM 1409 C C . CYS A 1 190 ? 19.151 -0.885 30.666 1.00 26.23 390 CYS A C 1
ATOM 1410 O O . CYS A 1 190 ? 18.025 -1.004 31.147 1.00 26.05 390 CYS A O 1
ATOM 1413 N N . ASN A 1 191 ? 19.648 0.278 30.233 1.00 25.92 391 ASN A N 1
ATOM 1414 C CA . ASN A 1 191 ? 18.916 1.527 30.351 1.00 25.22 391 ASN A CA 1
ATOM 1415 C C . ASN A 1 191 ? 17.775 1.519 29.338 1.00 25.13 391 ASN A C 1
ATOM 1416 O O . ASN A 1 191 ? 17.891 0.899 28.286 1.00 24.96 391 ASN A O 1
ATOM 1421 N N . VAL A 1 192 ? 16.669 2.173 29.688 1.00 24.95 392 VAL A N 1
ATOM 1422 C CA . VAL A 1 192 ? 15.437 2.102 28.906 1.00 24.71 392 VAL A CA 1
ATOM 1423 C C . VAL A 1 192 ? 15.567 2.744 27.524 1.00 24.99 392 VAL A C 1
ATOM 1424 O O . VAL A 1 192 ? 14.813 2.409 26.615 1.00 24.54 392 VAL A O 1
ATOM 1428 N N . GLY A 1 193 ? 16.522 3.657 27.373 1.00 25.03 393 GLY A N 1
ATOM 1429 C CA . GLY A 1 193 ? 16.873 4.181 26.068 1.00 25.21 393 GLY A CA 1
ATOM 1430 C C . GLY A 1 193 ? 17.239 3.116 25.045 1.00 25.47 393 GLY A C 1
ATOM 1431 O O . GLY A 1 193 ? 16.937 3.254 23.844 1.00 25.35 393 GLY A O 1
ATOM 1432 N N . LYS A 1 194 ? 17.894 2.051 25.505 1.00 25.67 394 LYS A N 1
ATOM 1433 C CA . LYS A 1 194 ? 18.304 0.964 24.606 1.00 25.88 394 LYS A CA 1
ATOM 1434 C C . LYS A 1 194 ? 17.088 0.209 24.078 1.00 25.90 394 LYS A C 1
ATOM 1435 O O . LYS A 1 194 ? 17.023 -0.165 22.902 1.00 25.72 394 LYS A O 1
ATOM 1441 N N . PHE A 1 195 ? 16.109 0.003 24.955 1.00 26.13 395 PHE A N 1
ATOM 1442 C CA . PHE A 1 195 ? 14.838 -0.601 24.552 1.00 26.16 395 PHE A CA 1
ATOM 1443 C C . PHE A 1 195 ? 14.049 0.263 23.570 1.00 26.23 395 PHE A C 1
ATOM 1444 O O . PHE A 1 195 ? 13.379 -0.282 22.688 1.00 26.43 395 PHE A O 1
ATOM 1452 N N . ALA A 1 196 ? 14.136 1.593 23.712 1.00 26.25 396 ALA A N 1
ATOM 1453 C CA . ALA A 1 196 ? 13.324 2.528 22.898 1.00 26.63 396 ALA A CA 1
ATOM 1454 C C . ALA A 1 196 ? 13.871 2.831 21.494 1.00 26.72 396 ALA A C 1
ATOM 1455 O O . ALA A 1 196 ? 13.135 3.391 20.683 1.00 27.56 396 ALA A O 1
ATOM 1457 N N . PHE A 1 197 ? 15.137 2.504 21.223 1.00 26.45 397 PHE A N 1
ATOM 1458 C CA . PHE A 1 197 ? 15.787 2.921 19.978 1.00 26.68 397 PHE A CA 1
ATOM 1459 C C . PHE A 1 197 ? 15.481 2.073 18.725 1.00 26.29 397 PHE A C 1
ATOM 1460 O O . PHE A 1 197 ? 15.408 2.604 17.624 1.00 26.93 397 PHE A O 1
ATOM 1468 N N . PRO A 1 198 ? 15.331 0.753 18.870 1.00 25.82 398 PRO A N 1
ATOM 1469 C CA . PRO A 1 198 ? 15.075 -0.038 17.677 1.00 25.02 398 PRO A CA 1
ATOM 1470 C C . PRO A 1 198 ? 13.947 0.489 16.779 1.00 25.00 398 PRO A C 1
ATOM 1471 O O . PRO A 1 198 ? 14.087 0.501 15.529 1.00 24.55 398 PRO A O 1
ATOM 1475 N N . ALA A 1 199 ? 12.862 0.965 17.384 1.00 24.67 399 ALA A N 1
ATOM 1476 C CA . ALA A 1 199 ? 11.762 1.537 16.588 1.00 24.62 399 ALA A CA 1
ATOM 1477 C C . ALA A 1 199 ? 12.226 2.758 15.789 1.00 24.80 399 ALA A C 1
ATOM 1478 O O . ALA A 1 199 ? 11.795 2.973 14.659 1.00 24.23 399 ALA A O 1
ATOM 1480 N N . VAL A 1 200 ? 13.122 3.549 16.376 1.00 25.34 400 VAL A N 1
ATOM 1481 C CA . VAL A 1 200 ? 13.685 4.720 15.679 1.00 25.29 400 VAL A CA 1
ATOM 1482 C C . VAL A 1 200 ? 14.438 4.322 14.423 1.00 25.54 400 VAL A C 1
ATOM 1483 O O . VAL A 1 200 ? 14.324 4.987 13.397 1.00 25.76 400 VAL A O 1
ATOM 1487 N N . GLN A 1 201 ? 15.174 3.218 14.487 1.00 25.77 401 GLN A N 1
ATOM 1488 C CA . GLN A 1 201 ? 15.894 2.733 13.312 1.00 25.75 401 GLN A CA 1
ATOM 1489 C C . GLN A 1 201 ? 15.012 2.007 12.334 1.00 25.73 401 GLN A C 1
ATOM 1490 O O . GLN A 1 201 ? 15.298 1.989 11.150 1.00 26.61 401 GLN A O 1
ATOM 1496 N N . ALA A 1 202 ? 13.978 1.349 12.842 1.00 25.81 402 ALA A N 1
ATOM 1497 C CA . ALA A 1 202 ? 13.010 0.663 11.997 1.00 25.10 402 ALA A CA 1
ATOM 1498 C C . ALA A 1 202 ? 12.217 1.642 11.127 1.00 24.54 402 ALA A C 1
ATOM 1499 O O . ALA A 1 202 ? 12.050 1.412 9.943 1.00 25.09 402 ALA A O 1
ATOM 1501 N N . ALA A 1 203 ? 11.784 2.749 11.720 1.00 24.11 403 ALA A N 1
ATOM 1502 C CA . ALA A 1 203 ? 10.774 3.635 11.144 1.00 23.90 403 ALA A CA 1
ATOM 1503 C C . ALA A 1 203 ? 11.035 4.153 9.709 1.00 23.70 403 ALA A C 1
ATOM 1504 O O . ALA A 1 203 ? 10.086 4.348 8.944 1.00 24.05 403 ALA A O 1
ATOM 1506 N N . PRO A 1 204 ? 12.301 4.417 9.356 1.00 23.45 404 PRO A N 1
ATOM 1507 C CA . PRO A 1 204 ? 12.529 4.873 7.988 1.00 23.42 404 PRO A CA 1
ATOM 1508 C C . PRO A 1 204 ? 12.378 3.783 6.929 1.00 23.27 404 PRO A C 1
ATOM 1509 O O . PRO A 1 204 ? 12.303 4.111 5.728 1.00 24.08 404 PRO A O 1
ATOM 1513 N N . ALA A 1 205 ? 12.313 2.511 7.327 1.00 22.69 405 ALA A N 1
ATOM 1514 C CA . ALA A 1 205 ? 12.021 1.450 6.333 1.00 22.52 405 ALA A CA 1
ATOM 1515 C C . ALA A 1 205 ? 10.538 1.447 5.872 1.00 22.37 405 ALA A C 1
ATOM 1516 O O . ALA A 1 205 ? 10.133 0.588 5.098 1.00 22.29 405 ALA A O 1
ATOM 1518 N N . PHE A 1 206 ? 9.726 2.388 6.359 1.00 22.65 406 PHE A N 1
ATOM 1519 C CA . PHE A 1 206 ? 8.346 2.538 5.868 1.00 22.69 406 PHE A CA 1
ATOM 1520 C C . PHE A 1 206 ? 8.179 3.895 5.231 1.00 23.20 406 PHE A C 1
ATOM 1521 O O . PHE A 1 206 ? 8.565 4.896 5.830 1.00 23.92 406 PHE A O 1
ATOM 1529 N N . SER A 1 207 ? 7.541 3.920 4.066 1.00 23.42 407 SER A N 1
ATOM 1530 C CA . SER A 1 207 ? 7.400 5.124 3.264 1.00 23.86 407 SER A CA 1
ATOM 1531 C C . SER A 1 207 ? 6.529 6.174 3.922 1.00 24.48 407 SER A C 1
ATOM 1532 O O . SER A 1 207 ? 6.674 7.352 3.637 1.00 23.88 407 SER A O 1
ATOM 1535 N N . SER A 1 208 ? 5.597 5.737 4.770 1.00 25.41 408 SER A N 1
ATOM 1536 C CA . SER A 1 208 ? 4.824 6.676 5.555 1.00 26.31 408 SER A CA 1
ATOM 1537 C C . SER A 1 208 ? 5.760 7.672 6.280 1.00 26.44 408 SER A C 1
ATOM 1538 O O . SER A 1 208 ? 5.425 8.848 6.401 1.00 26.61 408 SER A O 1
ATOM 1541 N N . SER A 1 209 ? 6.934 7.222 6.712 1.00 26.57 409 SER A N 1
ATOM 1542 C CA . SER A 1 209 ? 7.834 8.080 7.519 1.00 27.04 409 SER A CA 1
ATOM 1543 C C . SER A 1 209 ? 8.478 9.237 6.760 1.00 27.23 409 SER A C 1
ATOM 1544 O O . SER A 1 209 ? 9.255 10.005 7.343 1.00 27.50 409 SER A O 1
ATOM 1547 N N . PHE A 1 210 ? 8.160 9.353 5.470 1.00 27.00 410 PHE A N 1
ATOM 1548 C CA . PHE A 1 210 ? 8.656 10.446 4.634 1.00 26.95 410 PHE A CA 1
ATOM 1549 C C . PHE A 1 210 ? 7.507 11.021 3.818 1.00 26.82 410 PHE A C 1
ATOM 1550 O O . PHE A 1 210 ? 7.466 10.856 2.605 1.00 26.08 410 PHE A O 1
ATOM 1558 N N . PRO A 1 211 ? 6.561 11.697 4.495 1.00 27.02 411 PRO A N 1
ATOM 1559 C CA . PRO A 1 211 ? 5.431 12.310 3.789 1.00 27.58 411 PRO A CA 1
ATOM 1560 C C . PRO A 1 211 ? 5.839 13.321 2.698 1.00 27.92 411 PRO A C 1
ATOM 1561 O O . PRO A 1 211 ? 5.149 13.419 1.680 1.00 27.77 411 PRO A O 1
ATOM 1565 N N . HIS A 1 212 ? 6.958 14.031 2.893 1.00 28.45 412 HIS A N 1
ATOM 1566 C CA . HIS A 1 212 ? 7.365 15.100 1.972 1.00 29.01 412 HIS A CA 1
ATOM 1567 C C . HIS A 1 212 ? 8.104 14.612 0.727 1.00 29.16 412 HIS A C 1
ATOM 1568 O O . HIS A 1 212 ? 8.495 15.435 -0.100 1.00 29.51 412 HIS A O 1
ATOM 1575 N N . ILE A 1 213 ? 8.301 13.303 0.578 1.00 29.21 413 ILE A N 1
ATOM 1576 C CA . ILE A 1 213 ? 8.658 12.745 -0.742 1.00 29.17 413 ILE A CA 1
ATOM 1577 C C . ILE A 1 213 ? 7.616 11.794 -1.317 1.00 28.63 413 ILE A C 1
ATOM 1578 O O . ILE A 1 213 ? 7.333 11.848 -2.518 1.00 27.95 413 ILE A O 1
ATOM 1583 N N . PHE A 1 214 ? 7.067 10.906 -0.482 1.00 27.97 414 PHE A N 1
ATOM 1584 C CA . PHE A 1 214 ? 6.144 9.865 -0.992 1.00 27.41 414 PHE A CA 1
ATOM 1585 C C . PHE A 1 214 ? 4.681 10.249 -0.889 1.00 27.17 414 PHE A C 1
ATOM 1586 O O . PHE A 1 214 ? 3.822 9.584 -1.484 1.00 27.10 414 PHE A O 1
ATOM 1594 N N . GLY A 1 215 ? 4.408 11.335 -0.164 1.00 26.79 415 GLY A N 1
ATOM 1595 C CA . GLY A 1 215 ? 3.081 11.939 -0.143 1.00 26.51 415 GLY A CA 1
ATOM 1596 C C . GLY A 1 215 ? 2.076 11.253 0.750 1.00 26.31 415 GLY A C 1
ATOM 1597 O O . GLY A 1 215 ? 0.896 11.454 0.580 1.00 27.03 415 GLY A O 1
ATOM 1598 N N . GLY A 1 216 ? 2.529 10.467 1.722 1.00 26.32 416 GLY A N 1
ATOM 1599 C CA . GLY A 1 216 ? 1.609 9.765 2.635 1.00 26.03 416 GLY A CA 1
ATOM 1600 C C . GLY A 1 216 ? 1.327 8.337 2.212 1.00 25.76 416 GLY A C 1
ATOM 1601 O O . GLY A 1 216 ? 0.890 7.526 3.025 1.00 25.66 416 GLY A O 1
ATOM 1602 N N . ARG A 1 217 ? 1.597 8.039 0.937 1.00 25.35 417 ARG A N 1
ATOM 1603 C CA . ARG A 1 217 ? 1.558 6.676 0.402 1.00 25.08 417 ARG A CA 1
ATOM 1604 C C . ARG A 1 217 ? 2.248 5.650 1.295 1.00 24.46 417 ARG A C 1
ATOM 1605 O O . ARG A 1 217 ? 3.256 5.933 1.903 1.00 24.26 417 ARG A O 1
ATOM 1613 N N . THR A 1 218 ? 1.674 4.457 1.365 1.00 24.48 418 THR A N 1
ATOM 1614 C CA . THR A 1 218 ? 2.189 3.384 2.197 1.00 24.50 418 THR A CA 1
ATOM 1615 C C . THR A 1 218 ? 2.582 2.212 1.318 1.00 24.18 418 THR A C 1
ATOM 1616 O O . THR A 1 218 ? 2.932 1.149 1.825 1.00 23.92 418 THR A O 1
ATOM 1620 N N . ASP A 1 219 ? 2.569 2.425 0.004 1.00 23.94 419 ASP A N 1
ATOM 1621 C CA . ASP A 1 219 ? 2.751 1.339 -0.952 1.00 24.08 419 ASP A CA 1
ATOM 1622 C C . ASP A 1 219 ? 4.017 1.481 -1.808 1.00 24.06 419 ASP A C 1
ATOM 1623 O O . ASP A 1 219 ? 4.062 1.025 -2.958 1.00 25.06 419 ASP A O 1
ATOM 1628 N N . ILE A 1 220 ? 5.045 2.093 -1.231 1.00 23.75 420 ILE A N 1
ATOM 1629 C CA . ILE A 1 220 ? 6.348 2.245 -1.868 1.00 23.14 420 ILE A CA 1
ATOM 1630 C C . ILE A 1 220 ? 7.338 1.348 -1.150 1.00 22.62 420 ILE A C 1
ATOM 1631 O O . ILE A 1 220 ? 7.611 1.539 0.033 1.00 22.53 420 ILE A O 1
ATOM 1636 N N . HIS A 1 221 ? 7.856 0.359 -1.860 1.00 22.16 421 HIS A N 1
ATOM 1637 C CA . HIS A 1 221 ? 8.746 -0.611 -1.266 1.00 21.73 421 HIS A CA 1
ATOM 1638 C C . HIS A 1 221 ? 10.052 0.052 -0.886 1.00 21.54 421 HIS A C 1
ATOM 1639 O O . HIS A 1 221 ? 10.507 0.985 -1.540 1.00 21.04 421 HIS A O 1
ATOM 1646 N N . CYS A 1 222 ? 10.646 -0.438 0.194 1.00 21.32 422 CYS A N 1
ATOM 1647 C CA . CYS A 1 222 ? 11.912 0.079 0.667 1.00 21.62 422 CYS A CA 1
ATOM 1648 C C . CYS A 1 222 ? 12.945 -1.021 0.590 1.00 21.66 422 CYS A C 1
ATOM 1649 O O . CYS A 1 222 ? 12.640 -2.162 0.920 1.00 21.86 422 CYS A O 1
ATOM 1652 N N . LEU A 1 223 ? 14.152 -0.679 0.149 1.00 21.71 423 LEU A N 1
ATOM 1653 C CA . LEU A 1 223 ? 15.277 -1.618 0.139 1.00 21.73 423 LEU A CA 1
ATOM 1654 C C . LEU A 1 223 ? 16.354 -1.082 1.023 1.00 21.69 423 LEU A C 1
ATOM 1655 O O . LEU A 1 223 ? 16.756 0.064 0.867 1.00 22.17 423 LEU A O 1
ATOM 1660 N N . VAL A 1 224 ? 16.854 -1.932 1.914 1.00 21.92 424 VAL A N 1
ATOM 1661 C CA . VAL A 1 224 ? 17.769 -1.523 2.983 1.00 20.95 424 VAL A CA 1
ATOM 1662 C C . VAL A 1 224 ? 19.084 -2.282 2.895 1.00 21.23 424 VAL A C 1
ATOM 1663 O O . VAL A 1 224 ? 19.159 -3.457 3.295 1.00 20.34 424 VAL A O 1
ATOM 1667 N N . PRO A 1 225 ? 20.125 -1.630 2.340 1.00 21.98 425 PRO A N 1
ATOM 1668 C CA . PRO A 1 225 ? 21.518 -2.104 2.410 1.00 22.25 425 PRO A CA 1
ATOM 1669 C C . PRO A 1 225 ? 22.094 -1.967 3.807 1.00 22.60 425 PRO A C 1
ATOM 1670 O O . PRO A 1 225 ? 22.005 -0.904 4.407 1.00 22.57 425 PRO A O 1
ATOM 1674 N N . HIS A 1 226 ? 22.687 -3.025 4.330 1.00 23.22 426 HIS A N 1
ATOM 1675 C CA . HIS A 1 226 ? 23.309 -2.920 5.659 1.00 23.85 426 HIS A CA 1
ATOM 1676 C C . HIS A 1 226 ? 24.361 -3.994 5.935 1.00 24.24 426 HIS A C 1
ATOM 1677 O O . HIS A 1 226 ? 24.362 -5.063 5.330 1.00 24.86 426 HIS A O 1
ATOM 1684 N N . ALA A 1 227 ? 25.281 -3.697 6.837 1.00 25.01 427 ALA A N 1
ATOM 1685 C CA . ALA A 1 227 ? 26.177 -4.725 7.350 1.00 25.36 427 ALA A CA 1
ATOM 1686 C C . ALA A 1 227 ? 25.295 -5.776 8.004 1.00 25.86 427 ALA A C 1
ATOM 1687 O O . ALA A 1 227 ? 24.243 -5.451 8.560 1.00 25.94 427 ALA A O 1
ATOM 1689 N N . ILE A 1 228 ? 25.699 -7.034 7.910 1.00 26.37 428 ILE A N 1
ATOM 1690 C CA . ILE A 1 228 ? 24.853 -8.124 8.374 1.00 26.78 428 ILE A CA 1
ATOM 1691 C C . ILE A 1 228 ? 24.482 -7.980 9.842 1.00 27.21 428 ILE A C 1
ATOM 1692 O O . ILE A 1 228 ? 23.466 -8.495 10.274 1.00 27.59 428 ILE A O 1
ATOM 1697 N N . ASP A 1 229 ? 25.301 -7.287 10.614 1.00 27.96 429 ASP A N 1
ATOM 1698 C CA . ASP A 1 229 ? 25.052 -7.177 12.052 1.00 28.59 429 ASP A CA 1
ATOM 1699 C C . ASP A 1 229 ? 23.889 -6.249 12.389 1.00 28.96 429 ASP A C 1
ATOM 1700 O O . ASP A 1 229 ? 23.431 -6.230 13.532 1.00 29.68 429 ASP A O 1
ATOM 1705 N N . GLN A 1 230 ? 23.404 -5.485 11.410 1.00 28.73 430 GLN A N 1
ATOM 1706 C CA . GLN A 1 230 ? 22.227 -4.635 11.622 1.00 28.44 430 GLN A CA 1
ATOM 1707 C C . GLN A 1 230 ? 20.912 -5.390 11.401 1.00 28.65 430 GLN A C 1
ATOM 1708 O O . GLN A 1 230 ? 19.844 -4.888 11.768 1.00 29.28 430 GLN A O 1
ATOM 1714 N N . ASP A 1 231 ? 20.993 -6.599 10.843 1.00 28.47 431 ASP A N 1
ATOM 1715 C CA . ASP A 1 231 ? 19.820 -7.420 10.546 1.00 28.39 431 ASP A CA 1
ATOM 1716 C C . ASP A 1 231 ? 18.677 -7.467 11.592 1.00 28.58 431 ASP A C 1
ATOM 1717 O O . ASP A 1 231 ? 17.505 -7.435 11.192 1.00 28.80 431 ASP A O 1
ATOM 1722 N N . PRO A 1 232 ? 19.001 -7.564 12.905 1.00 28.38 432 PRO A N 1
ATOM 1723 C CA . PRO A 1 232 ? 17.981 -7.606 13.968 1.00 28.18 432 PRO A CA 1
ATOM 1724 C C . PRO A 1 232 ? 16.900 -6.538 13.898 1.00 28.03 432 PRO A C 1
ATOM 1725 O O . PRO A 1 232 ? 15.740 -6.841 14.122 1.00 28.20 432 PRO A O 1
ATOM 1729 N N . TYR A 1 233 ? 17.278 -5.298 13.613 1.00 27.90 433 TYR A N 1
ATOM 1730 C CA . TYR A 1 233 ? 16.299 -4.206 13.504 1.00 27.79 433 TYR A CA 1
ATOM 1731 C C . TYR A 1 233 ? 15.293 -4.475 12.400 1.00 27.94 433 TYR A C 1
ATOM 1732 O O . TYR A 1 233 ? 14.132 -4.157 12.548 1.00 28.46 433 TYR A O 1
ATOM 1741 N N . PHE A 1 234 ? 15.744 -5.056 11.295 1.00 28.02 434 PHE A N 1
ATOM 1742 C CA . PHE A 1 234 ? 14.901 -5.230 10.116 1.00 28.38 434 PHE A CA 1
ATOM 1743 C C . PHE A 1 234 ? 14.243 -6.619 10.075 1.00 28.85 434 PHE A C 1
ATOM 1744 O O . PHE A 1 234 ? 13.314 -6.861 9.297 1.00 29.57 434 PHE A O 1
ATOM 1752 N N . ARG A 1 235 ? 14.716 -7.531 10.916 1.00 28.90 435 ARG A N 1
ATOM 1753 C CA . ARG A 1 235 ? 13.962 -8.742 11.205 1.00 28.90 435 ARG A CA 1
ATOM 1754 C C . ARG A 1 235 ? 12.704 -8.310 11.950 1.00 28.64 435 ARG A C 1
ATOM 1755 O O . ARG A 1 235 ? 11.606 -8.704 11.606 1.00 28.40 435 ARG A O 1
ATOM 1763 N N . MET A 1 236 ? 12.887 -7.476 12.972 1.00 28.67 436 MET A N 1
ATOM 1764 C CA . MET A 1 236 ? 11.785 -6.993 13.811 1.00 28.56 436 MET A CA 1
ATOM 1765 C C . MET A 1 236 ? 10.730 -6.211 13.002 1.00 28.15 436 MET A C 1
ATOM 1766 O O . MET A 1 236 ? 9.547 -6.504 13.057 1.00 27.96 436 MET A O 1
ATOM 1771 N N . VAL A 1 237 ? 11.181 -5.227 12.240 1.00 27.97 437 VAL A N 1
ATOM 1772 C CA . VAL A 1 237 ? 10.284 -4.403 11.454 1.00 27.70 437 VAL A CA 1
ATOM 1773 C C . VAL A 1 237 ? 9.551 -5.198 10.346 1.00 27.39 437 VAL A C 1
ATOM 1774 O O . VAL A 1 237 ? 8.430 -4.861 9.990 1.00 27.70 437 VAL A O 1
ATOM 1778 N N . ARG A 1 238 ? 10.155 -6.254 9.821 1.00 26.99 438 ARG A N 1
ATOM 1779 C CA . ARG A 1 238 ? 9.446 -7.119 8.860 1.00 26.89 438 ARG A CA 1
ATOM 1780 C C . ARG A 1 238 ? 8.323 -7.924 9.521 1.00 26.78 438 ARG A C 1
ATOM 1781 O O . ARG A 1 238 ? 7.349 -8.301 8.876 1.00 27.19 438 ARG A O 1
ATOM 1789 N N . ASP A 1 239 ? 8.478 -8.207 10.802 1.00 26.53 439 ASP A N 1
ATOM 1790 C CA . ASP A 1 239 ? 7.449 -8.879 11.551 1.00 26.53 439 ASP A CA 1
ATOM 1791 C C . ASP A 1 239 ? 6.293 -7.944 11.897 1.00 25.94 439 ASP A C 1
ATOM 1792 O O . ASP A 1 239 ? 5.163 -8.418 12.001 1.00 25.95 439 ASP A O 1
ATOM 1797 N N . VAL A 1 240 ? 6.547 -6.647 12.094 1.00 25.08 440 VAL A N 1
ATOM 1798 C CA . VAL A 1 240 ? 5.448 -5.721 12.447 1.00 24.94 440 VAL A CA 1
ATOM 1799 C C . VAL A 1 240 ? 4.736 -5.109 11.235 1.00 24.59 440 VAL A C 1
ATOM 1800 O O . VAL A 1 240 ? 3.566 -4.736 11.350 1.00 25.29 440 VAL A O 1
ATOM 1804 N N . ALA A 1 241 ? 5.423 -5.019 10.098 1.00 23.80 441 ALA A N 1
ATOM 1805 C CA . ALA A 1 241 ? 4.843 -4.490 8.850 1.00 23.58 441 ALA A CA 1
ATOM 1806 C C . ALA A 1 241 ? 3.382 -4.890 8.584 1.00 23.41 441 ALA A C 1
ATOM 1807 O O . ALA A 1 241 ? 2.537 -4.031 8.380 1.00 23.12 441 ALA A O 1
ATOM 1809 N N . PRO A 1 242 ? 3.090 -6.201 8.532 1.00 23.59 442 PRO A N 1
ATOM 1810 C CA . PRO A 1 242 ? 1.713 -6.561 8.204 1.00 23.58 442 PRO A CA 1
ATOM 1811 C C . PRO A 1 242 ? 0.729 -6.041 9.244 1.00 23.59 442 PRO A C 1
ATOM 1812 O O . PRO A 1 242 ? -0.290 -5.475 8.890 1.00 23.80 442 PRO A O 1
ATOM 1816 N N . ARG A 1 243 ? 1.058 -6.175 10.518 1.00 23.78 443 ARG A N 1
ATOM 1817 C CA . ARG A 1 243 ? 0.173 -5.683 11.587 1.00 23.86 443 ARG A CA 1
ATOM 1818 C C . ARG A 1 243 ? -0.106 -4.168 11.583 1.00 23.42 443 ARG A C 1
ATOM 1819 O O . ARG A 1 243 ? -0.974 -3.697 12.314 1.00 23.97 443 ARG A O 1
ATOM 1827 N N . LEU A 1 244 ? 0.649 -3.412 10.795 1.00 22.97 444 LEU A N 1
ATOM 1828 C CA . LEU A 1 244 ? 0.418 -1.984 10.597 1.00 22.55 444 LEU A CA 1
ATOM 1829 C C . LEU A 1 244 ? -0.165 -1.712 9.207 1.00 22.32 444 LEU A C 1
ATOM 1830 O O . LEU A 1 244 ? -0.427 -0.565 8.855 1.00 22.21 444 LEU A O 1
ATOM 1835 N N . GLY A 1 245 ? -0.359 -2.765 8.422 1.00 22.02 445 GLY A N 1
ATOM 1836 C CA . GLY A 1 245 ? -0.803 -2.624 7.038 1.00 22.19 445 GLY A CA 1
ATOM 1837 C C . GLY A 1 245 ? 0.215 -1.980 6.136 1.00 22.18 445 GLY A C 1
ATOM 1838 O O . GLY A 1 245 ? -0.155 -1.304 5.179 1.00 22.64 445 GLY A O 1
ATOM 1839 N N . TYR A 1 246 ? 1.493 -2.199 6.457 1.00 22.43 446 TYR A N 1
ATOM 1840 C CA . TYR A 1 246 ? 2.635 -1.618 5.746 1.00 22.09 446 TYR A CA 1
ATOM 1841 C C . TYR A 1 246 ? 3.383 -2.728 4.993 1.00 22.27 446 TYR A C 1
ATOM 1842 O O . TYR A 1 246 ? 3.257 -3.906 5.334 1.00 22.43 446 TYR A O 1
ATOM 1851 N N . LEU A 1 247 ? 4.153 -2.344 3.969 1.00 22.25 447 LEU A N 1
ATOM 1852 C CA . LEU A 1 247 ? 5.006 -3.278 3.244 1.00 21.74 447 LEU A CA 1
ATOM 1853 C C . LEU A 1 247 ? 6.200 -3.678 4.095 1.00 21.94 447 LEU A C 1
ATOM 1854 O O . LEU A 1 247 ? 6.731 -2.860 4.858 1.00 21.95 447 LEU A O 1
ATOM 1859 N N . LYS A 1 248 ? 6.603 -4.943 3.964 1.00 21.80 448 LYS A N 1
ATOM 1860 C CA . LYS A 1 248 ? 7.841 -5.432 4.552 1.00 21.84 448 LYS A CA 1
ATOM 1861 C C . LYS A 1 248 ? 8.997 -4.831 3.761 1.00 21.86 448 LYS A C 1
ATOM 1862 O O . LYS A 1 248 ? 9.000 -4.919 2.521 1.00 21.86 448 LYS A O 1
ATOM 1868 N N . PRO A 1 249 ? 9.971 -4.207 4.448 1.00 21.77 449 PRO A N 1
ATOM 1869 C CA . PRO A 1 249 ? 11.141 -3.723 3.724 1.00 21.70 449 PRO A CA 1
ATOM 1870 C C . PRO A 1 249 ? 12.051 -4.888 3.334 1.00 21.87 449 PRO A C 1
ATOM 1871 O O . PRO A 1 249 ? 12.125 -5.894 4.035 1.00 22.07 449 PRO A O 1
ATOM 1875 N N . SER A 1 250 ? 12.688 -4.762 2.186 1.00 21.77 450 SER A N 1
ATOM 1876 C CA . SER A 1 250 ? 13.679 -5.726 1.739 1.00 21.65 450 SER A CA 1
ATOM 1877 C C . SER A 1 250 ? 15.071 -5.276 2.162 1.00 20.80 450 SER A C 1
ATOM 1878 O O . SER A 1 250 ? 15.292 -4.099 2.390 1.00 19.89 450 SER A O 1
ATOM 1881 N N . SER A 1 251 ? 16.014 -6.209 2.199 1.00 20.68 451 SER A N 1
ATOM 1882 C CA . SER A 1 251 ? 17.361 -5.867 2.542 1.00 20.97 451 SER A CA 1
ATOM 1883 C C . SER A 1 251 ? 18.376 -6.665 1.755 1.00 21.70 451 SER A C 1
ATOM 1884 O O . SER A 1 251 ? 18.073 -7.730 1.274 1.00 22.32 451 SER A O 1
ATOM 1887 N N . ILE A 1 252 ? 19.565 -6.091 1.611 1.00 22.40 452 ILE A N 1
ATOM 1888 C CA . ILE A 1 252 ? 20.717 -6.733 1.021 1.00 23.29 452 ILE A CA 1
ATOM 1889 C C . ILE A 1 252 ? 21.915 -6.450 1.940 1.00 24.06 452 ILE A C 1
ATOM 1890 O O . ILE A 1 252 ? 22.159 -5.303 2.294 1.00 24.49 452 ILE A O 1
ATOM 1895 N N . HIS A 1 253 ? 22.642 -7.499 2.329 1.00 24.82 453 HIS A N 1
ATOM 1896 C CA . HIS A 1 253 ? 23.512 -7.448 3.494 1.00 25.58 453 HIS A CA 1
ATOM 1897 C C . HIS A 1 253 ? 24.963 -7.672 3.145 1.00 25.78 453 HIS A C 1
ATOM 1898 O O . HIS A 1 253 ? 25.267 -8.585 2.390 1.00 25.48 453 HIS A O 1
ATOM 1905 N N . SER A 1 254 ? 25.854 -6.898 3.770 1.00 26.30 454 SER A N 1
ATOM 1906 C CA . SER A 1 254 ? 27.296 -7.025 3.522 1.00 26.97 454 SER A CA 1
ATOM 1907 C C . SER A 1 254 ? 28.100 -7.615 4.679 1.00 27.78 454 SER A C 1
ATOM 1908 O O . SER A 1 254 ? 27.716 -7.529 5.845 1.00 27.74 454 SER A O 1
ATOM 1911 N N . ILE A 1 255 ? 29.224 -8.224 4.316 1.00 28.96 455 ILE A N 1
ATOM 1912 C CA . ILE A 1 255 ? 30.171 -8.765 5.269 1.00 30.13 455 ILE A CA 1
ATOM 1913 C C . ILE A 1 255 ? 31.121 -7.632 5.650 1.00 31.51 455 ILE A C 1
ATOM 1914 O O . ILE A 1 255 ? 31.490 -6.817 4.798 1.00 31.52 455 ILE A O 1
ATOM 1919 N N . PHE A 1 256 ? 31.505 -7.570 6.927 1.00 33.22 456 PHE A N 1
ATOM 1920 C CA . PHE A 1 256 ? 32.256 -6.412 7.437 1.00 34.21 456 PHE A CA 1
ATOM 1921 C C . PHE A 1 256 ? 33.725 -6.473 7.018 1.00 34.82 456 PHE A C 1
ATOM 1922 O O . PHE A 1 256 ? 34.303 -7.556 6.852 1.00 34.65 456 PHE A O 1
ATOM 1930 N N . LEU A 1 257 ? 34.303 -5.292 6.799 1.00 35.85 457 LEU A N 1
ATOM 1931 C CA . LEU A 1 257 ? 35.703 -5.175 6.403 1.00 36.44 457 LEU A CA 1
ATOM 1932 C C . LEU A 1 257 ? 36.563 -5.672 7.561 1.00 37.23 457 LEU A C 1
ATOM 1933 O O . LEU A 1 257 ? 36.453 -5.146 8.680 1.00 37.52 457 LEU A O 1
ATOM 1938 N N . PRO A 1 258 ? 37.413 -6.690 7.299 1.00 37.81 458 PRO A N 1
ATOM 1939 C CA . PRO A 1 258 ? 38.033 -7.473 8.370 1.00 38.17 458 PRO A CA 1
ATOM 1940 C C . PRO A 1 258 ? 38.760 -6.593 9.379 1.00 38.62 458 PRO A C 1
ATOM 1941 O O . PRO A 1 258 ? 39.617 -5.785 8.994 1.00 38.81 458 PRO A O 1
ATOM 1945 N N . SER A 1 259 ? 38.400 -6.736 10.654 1.00 38.89 459 SER A N 1
ATOM 1946 C CA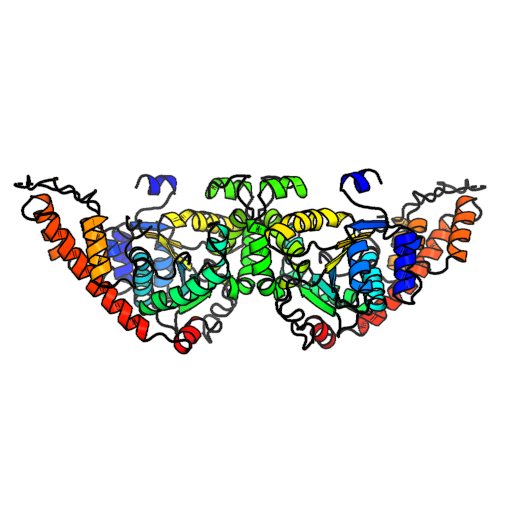 . SER A 1 259 ? 38.883 -5.821 11.690 1.00 39.04 459 SER A CA 1
ATOM 1947 C C . SER A 1 259 ? 40.287 -6.221 12.161 1.00 38.90 459 SER A C 1
ATOM 1948 O O . SER A 1 259 ? 41.278 -5.945 11.480 1.00 38.38 459 SER A O 1
ATOM 1950 N N . ASN A 1 273 ? 42.022 2.250 19.794 1.00 27.46 473 ASN A N 1
ATOM 1951 C CA . ASN A 1 273 ? 41.166 1.503 18.872 1.00 27.56 473 ASN A CA 1
ATOM 1952 C C . ASN A 1 273 ? 41.218 2.069 17.438 1.00 27.61 473 ASN A C 1
ATOM 1953 O O . ASN A 1 273 ? 40.188 2.374 16.830 1.00 27.65 473 ASN A O 1
ATOM 1958 N N . SER A 1 274 ? 42.436 2.172 16.907 1.00 27.60 474 SER A N 1
ATOM 1959 C CA . SER A 1 274 ? 42.691 2.835 15.628 1.00 27.53 474 SER A CA 1
ATOM 1960 C C . SER A 1 274 ? 42.588 1.901 14.420 1.00 27.37 474 SER A C 1
ATOM 1961 O O . SER A 1 274 ? 43.362 0.946 14.285 1.00 27.07 474 SER A O 1
ATOM 1964 N N . SER A 1 275 ? 41.620 2.193 13.555 1.00 27.26 475 SER A N 1
ATOM 1965 C CA . SER A 1 275 ? 41.559 1.619 12.211 1.00 26.85 475 SER A CA 1
ATOM 1966 C C . SER A 1 275 ? 41.589 2.753 11.180 1.00 26.24 475 SER A C 1
ATOM 1967 O O . SER A 1 275 ? 41.629 3.937 11.538 1.00 26.29 475 SER A O 1
ATOM 1970 N N . ILE A 1 276 ? 41.544 2.385 9.905 1.00 25.40 476 ILE A N 1
ATOM 1971 C CA . ILE A 1 276 ? 41.794 3.322 8.800 1.00 25.02 476 ILE A CA 1
ATOM 1972 C C . ILE A 1 276 ? 40.617 4.317 8.582 1.00 24.43 476 ILE A C 1
ATOM 1973 O O . ILE A 1 276 ? 39.508 3.915 8.198 1.00 24.24 476 ILE A O 1
ATOM 1978 N N . PHE A 1 277 ? 40.841 5.603 8.848 1.00 23.62 477 PHE A N 1
ATOM 1979 C CA . PHE A 1 277 ? 39.805 6.608 8.601 1.00 23.34 477 PHE A CA 1
ATOM 1980 C C . PHE A 1 277 ? 39.968 7.261 7.224 1.00 22.81 477 PHE A C 1
ATOM 1981 O O . PHE A 1 277 ? 41.070 7.346 6.690 1.00 22.34 477 PHE A O 1
ATOM 1989 N N . VAL A 1 278 ? 38.864 7.739 6.652 1.00 22.38 478 VAL A N 1
ATOM 1990 C CA . VAL A 1 278 ? 38.924 8.379 5.327 1.00 22.11 478 VAL A CA 1
ATOM 1991 C C . VAL A 1 278 ? 39.706 9.688 5.312 1.00 22.04 478 VAL A C 1
ATOM 1992 O O . VAL A 1 278 ? 40.108 10.132 4.242 1.00 22.35 478 VAL A O 1
ATOM 1996 N N . ASN A 1 279 ? 39.911 10.306 6.479 1.00 21.95 479 ASN A N 1
ATOM 1997 C CA . ASN A 1 279 ? 40.739 11.515 6.583 1.00 21.91 479 ASN A CA 1
ATOM 1998 C C . ASN A 1 279 ? 42.172 11.258 7.074 1.00 21.84 479 ASN A C 1
ATOM 1999 O O . ASN A 1 279 ? 42.865 12.193 7.478 1.00 21.72 479 ASN A O 1
ATOM 2004 N N . ASP A 1 280 ? 42.614 10.001 7.041 1.00 21.75 480 ASP A N 1
ATOM 2005 C CA . ASP A 1 280 ? 43.996 9.664 7.390 1.00 21.66 480 ASP A CA 1
ATOM 2006 C C . ASP A 1 280 ? 44.945 10.048 6.258 1.00 21.50 480 ASP A C 1
ATOM 2007 O O . ASP A 1 280 ? 44.646 9.835 5.078 1.00 21.49 480 ASP A O 1
ATOM 2012 N N . ASN A 1 281 ? 46.092 10.612 6.633 1.00 21.38 481 ASN A N 1
ATOM 2013 C CA . ASN A 1 281 ? 47.154 10.900 5.673 1.00 21.25 481 ASN A CA 1
ATOM 2014 C C . ASN A 1 281 ? 47.928 9.624 5.342 1.00 21.26 481 ASN A C 1
ATOM 2015 O O . ASN A 1 281 ? 47.750 8.605 5.998 1.00 20.89 481 ASN A O 1
ATOM 2020 N N . GLU A 1 282 ? 48.792 9.704 4.335 1.00 21.66 482 GLU A N 1
ATOM 2021 C CA . GLU A 1 282 ? 49.604 8.563 3.882 1.00 22.00 482 GLU A CA 1
ATOM 2022 C C . GLU A 1 282 ? 50.389 7.896 5.017 1.00 21.94 482 GLU A C 1
ATOM 2023 O O . GLU A 1 282 ? 50.459 6.676 5.097 1.00 22.10 482 GLU A O 1
ATOM 2029 N N . GLU A 1 283 ? 50.974 8.698 5.894 1.00 22.09 483 GLU A N 1
ATOM 2030 C CA . GLU A 1 283 ? 51.808 8.161 6.968 1.00 22.32 483 GLU A CA 1
ATOM 2031 C C . GLU A 1 283 ? 50.973 7.389 7.985 1.00 22.21 483 GLU A C 1
ATOM 2032 O O . GLU A 1 283 ? 51.349 6.289 8.386 1.00 22.07 483 GLU A O 1
ATOM 2038 N N . SER A 1 284 ? 49.846 7.964 8.394 1.00 22.22 484 SER A N 1
ATOM 2039 C CA . SER A 1 284 ? 48.892 7.263 9.270 1.00 22.30 484 SER A CA 1
ATOM 2040 C C . SER A 1 284 ? 48.491 5.903 8.705 1.00 22.30 484 SER A C 1
ATOM 2041 O O . SER A 1 284 ? 48.461 4.908 9.428 1.00 22.29 484 SER A O 1
ATOM 2044 N N . ILE A 1 285 ? 48.175 5.881 7.412 1.00 22.43 485 ILE A N 1
ATOM 2045 C CA . ILE A 1 285 ? 47.764 4.670 6.717 1.00 22.38 485 ILE A CA 1
ATOM 2046 C C . ILE A 1 285 ? 48.869 3.604 6.747 1.00 22.47 485 ILE A C 1
ATOM 2047 O O . ILE A 1 285 ? 48.630 2.474 7.188 1.00 22.16 485 ILE A O 1
ATOM 2052 N N . ARG A 1 286 ? 50.075 3.969 6.302 1.00 22.55 486 ARG A N 1
ATOM 2053 C CA . ARG A 1 286 ? 51.209 3.023 6.282 1.00 22.56 486 ARG A CA 1
ATOM 2054 C C . ARG A 1 286 ? 51.507 2.503 7.679 1.00 22.79 486 ARG A C 1
ATOM 2055 O O . ARG A 1 286 ? 51.752 1.319 7.871 1.00 22.68 486 ARG A O 1
ATOM 2057 N N . ASN A 1 287 ? 51.447 3.403 8.653 1.00 23.31 487 ASN A N 1
ATOM 2058 C CA . ASN A 1 287 ? 51.653 3.064 10.058 1.00 23.64 487 ASN A CA 1
ATOM 2059 C C . ASN A 1 287 ? 50.691 1.990 10.588 1.00 23.67 487 ASN A C 1
ATOM 2060 O O . ASN A 1 287 ? 51.094 1.101 11.343 1.00 23.58 487 ASN A O 1
ATOM 2065 N N . LYS A 1 288 ? 49.421 2.084 10.195 1.00 23.87 488 LYS A N 1
ATOM 2066 C CA . LYS A 1 288 ? 48.396 1.174 10.702 1.00 23.92 488 LYS A CA 1
ATOM 2067 C C . LYS A 1 288 ? 48.466 -0.235 10.074 1.00 24.28 488 LYS A C 1
ATOM 2068 O O . LYS A 1 288 ? 48.414 -1.228 10.800 1.00 24.62 488 LYS A O 1
ATOM 2074 N N . ILE A 1 289 ? 48.599 -0.345 8.751 1.00 24.51 489 ILE A N 1
ATOM 2075 C CA . ILE A 1 289 ? 48.662 -1.678 8.122 1.00 24.70 489 ILE A CA 1
ATOM 2076 C C . ILE A 1 289 ? 49.842 -2.455 8.688 1.00 24.91 489 ILE A C 1
ATOM 2077 O O . ILE A 1 289 ? 49.717 -3.622 9.077 1.00 24.80 489 ILE A O 1
ATOM 2082 N N . MET A 1 290 ? 50.991 -1.785 8.718 1.00 25.12 490 MET A N 1
ATOM 2083 C CA . MET A 1 290 ? 52.259 -2.435 9.041 1.00 25.30 490 MET A CA 1
ATOM 2084 C C . MET A 1 290 ? 52.260 -2.962 10.469 1.00 25.42 490 MET A C 1
ATOM 2085 O O . MET A 1 290 ? 52.816 -4.022 10.732 1.00 25.37 490 MET A O 1
ATOM 2090 N N . LYS A 1 291 ? 51.603 -2.234 11.370 1.00 25.73 491 LYS A N 1
ATOM 2091 C CA . LYS A 1 291 ? 51.605 -2.557 12.797 1.00 26.02 491 LYS A CA 1
ATOM 2092 C C . LYS A 1 291 ? 50.374 -3.364 13.228 1.00 26.39 491 LYS A C 1
ATOM 2093 O O . LYS A 1 291 ? 50.502 -4.350 13.951 1.00 26.61 491 LYS A O 1
ATOM 2095 N N . TYR A 1 292 ? 49.193 -2.959 12.773 1.00 26.84 492 TYR A N 1
ATOM 2096 C CA . TYR A 1 292 ? 47.925 -3.515 13.280 1.00 27.29 492 TYR A CA 1
ATOM 2097 C C . TYR A 1 292 ? 47.223 -4.497 12.324 1.00 27.39 492 TYR A C 1
ATOM 2098 O O . TYR A 1 292 ? 46.239 -5.138 12.714 1.00 27.34 492 TYR A O 1
ATOM 2107 N N . ALA A 1 293 ? 47.698 -4.596 11.081 1.00 27.59 493 ALA A N 1
ATOM 2108 C CA . ALA A 1 293 ? 47.060 -5.461 10.077 1.00 27.68 493 ALA A CA 1
ATOM 2109 C C . ALA A 1 293 ? 47.570 -6.882 10.209 1.00 27.81 493 ALA A C 1
ATOM 2110 O O . ALA A 1 293 ? 48.716 -7.157 9.880 1.00 27.58 493 ALA A O 1
ATOM 2112 N N . PHE A 1 294 ? 46.714 -7.781 10.684 1.00 28.24 494 PHE A N 1
ATOM 2113 C CA . PHE A 1 294 ? 47.106 -9.173 10.907 1.00 28.55 494 PHE A CA 1
ATOM 2114 C C . PHE A 1 294 ? 47.522 -9.864 9.597 1.00 28.76 494 PHE A C 1
ATOM 2115 O O . PHE A 1 294 ? 46.743 -9.947 8.646 1.00 28.75 494 PHE A O 1
ATOM 2123 N N . SER A 1 295 ? 48.758 -10.353 9.562 1.00 29.04 495 SER A N 1
ATOM 2124 C CA . SER A 1 295 ? 49.297 -11.032 8.387 1.00 29.23 495 SER A CA 1
ATOM 2125 C C . SER A 1 295 ? 48.970 -12.520 8.436 1.00 29.52 495 SER A C 1
ATOM 2126 O O . SER A 1 295 ? 48.839 -13.102 9.513 1.00 29.39 495 SER A O 1
ATOM 2129 N N . GLY A 1 296 ? 48.833 -13.120 7.256 1.00 29.98 496 GLY A N 1
ATOM 2130 C CA . GLY A 1 296 ? 48.681 -14.568 7.119 1.00 30.35 496 GLY A CA 1
ATOM 2131 C C . GLY A 1 296 ? 49.971 -15.255 6.689 1.00 30.84 496 GLY A C 1
ATOM 2132 O O . GLY A 1 296 ? 50.022 -16.489 6.592 1.00 30.96 496 GLY A O 1
ATOM 2133 N N . GLY A 1 297 ? 51.015 -14.461 6.432 1.00 31.37 497 GLY A N 1
ATOM 2134 C CA . GLY A 1 297 ? 52.321 -14.980 6.027 1.00 31.77 497 GLY A CA 1
ATOM 2135 C C . GLY A 1 297 ? 53.079 -15.543 7.207 1.00 32.25 497 GLY A C 1
ATOM 2136 O O . GLY A 1 297 ? 52.738 -15.268 8.357 1.00 32.23 497 GLY A O 1
ATOM 2137 N N . GLN A 1 298 ? 54.108 -16.336 6.916 1.00 32.90 498 GLN A N 1
ATOM 2138 C CA . GLN A 1 298 ? 54.900 -16.991 7.952 1.00 33.29 498 GLN A CA 1
ATOM 2139 C C . GLN A 1 298 ? 55.745 -15.951 8.684 1.00 33.74 498 GLN A C 1
ATOM 2140 O O . GLN A 1 298 ? 56.110 -14.921 8.108 1.00 33.68 498 GLN A O 1
ATOM 2142 N N . ALA A 1 299 ? 56.036 -16.221 9.956 1.00 34.30 499 ALA A N 1
ATOM 2143 C CA . ALA A 1 299 ? 56.749 -15.274 10.820 1.00 34.69 499 ALA A CA 1
ATOM 2144 C C . ALA A 1 299 ? 57.994 -14.721 10.123 1.00 35.01 499 ALA A C 1
ATOM 2145 O O . ALA A 1 299 ? 58.067 -13.522 9.838 1.00 35.07 499 ALA A O 1
ATOM 2147 N N . THR A 1 300 ? 58.955 -15.602 9.843 1.00 35.26 500 THR A N 1
ATOM 2148 C CA . THR A 1 300 ? 60.135 -15.259 9.039 1.00 35.49 500 THR A CA 1
ATOM 2149 C C . THR A 1 300 ? 59.862 -15.615 7.576 1.00 35.67 500 THR A C 1
ATOM 2150 O O . THR A 1 300 ? 58.764 -16.071 7.249 1.00 35.70 500 THR A O 1
ATOM 2154 N N . GLU A 1 301 ? 60.844 -15.411 6.696 1.00 35.92 501 GLU A N 1
ATOM 2155 C CA . GLU A 1 301 ? 60.710 -15.844 5.299 1.00 36.14 501 GLU A CA 1
ATOM 2156 C C . GLU A 1 301 ? 60.939 -17.358 5.155 1.00 36.33 501 GLU A C 1
ATOM 2157 O O . GLU A 1 301 ? 61.945 -17.819 4.595 1.00 36.11 501 GLU A O 1
ATOM 2163 N N . GLU A 1 302 ? 59.990 -18.116 5.701 1.00 36.58 502 GLU A N 1
ATOM 2164 C CA . GLU A 1 302 ? 59.787 -19.510 5.349 1.00 36.62 502 GLU A CA 1
ATOM 2165 C C . GLU A 1 302 ? 58.643 -19.483 4.349 1.00 36.64 502 GLU A C 1
ATOM 2166 O O . GLU A 1 302 ? 57.534 -19.936 4.635 1.00 36.65 502 GLU A O 1
ATOM 2172 N N . GLU A 1 303 ? 58.921 -18.892 3.189 1.00 36.62 503 GLU A N 1
ATOM 2173 C CA . GLU A 1 303 ? 57.965 -18.813 2.092 1.00 36.45 503 GLU A CA 1
ATOM 2174 C C . GLU A 1 303 ? 58.688 -19.185 0.794 1.00 36.46 503 GLU A C 1
ATOM 2175 O O . GLU A 1 303 ? 59.240 -18.330 0.096 1.00 36.52 503 GLU A O 1
ATOM 2181 N N . GLN A 1 304 ? 58.705 -20.482 0.504 1.00 36.42 504 GLN A N 1
ATOM 2182 C CA . GLN A 1 304 ? 59.287 -20.994 -0.728 1.00 36.45 504 GLN A CA 1
ATOM 2183 C C . GLN A 1 304 ? 58.230 -20.991 -1.829 1.00 36.44 504 GLN A C 1
ATOM 2184 O O . GLN A 1 304 ? 57.783 -19.930 -2.271 1.00 36.27 504 GLN A O 1
ATOM 2186 N N . GLY A 1 308 ? 54.493 -20.595 1.858 1.00 25.83 508 GLY A N 1
ATOM 2187 C CA . GLY A 1 308 ? 53.411 -19.722 1.414 1.00 25.74 508 GLY A CA 1
ATOM 2188 C C . GLY A 1 308 ? 52.616 -19.055 2.531 1.00 25.67 508 GLY A C 1
ATOM 2189 O O . GLY A 1 308 ? 52.962 -19.152 3.708 1.00 25.62 508 GLY A O 1
ATOM 2190 N N . ALA A 1 309 ? 51.530 -18.387 2.144 1.00 25.72 509 ALA A N 1
ATOM 2191 C CA . ALA A 1 309 ? 50.692 -17.599 3.062 1.00 25.74 509 ALA A CA 1
ATOM 2192 C C . ALA A 1 309 ? 49.220 -18.062 3.083 1.00 25.82 509 ALA A C 1
ATOM 2193 O O . ALA A 1 309 ? 48.721 -18.656 2.120 1.00 25.74 509 ALA A O 1
ATOM 2195 N N . ASN A 1 310 ? 48.538 -17.751 4.187 1.00 25.91 510 ASN A N 1
ATOM 2196 C CA . ASN A 1 310 ? 47.124 -18.093 4.398 1.00 25.97 510 ASN A CA 1
ATOM 2197 C C . ASN A 1 310 ? 46.205 -16.890 4.132 1.00 25.96 510 ASN A C 1
ATOM 2198 O O . ASN A 1 310 ? 46.102 -15.982 4.960 1.00 25.95 510 ASN A O 1
ATOM 2203 N N . LEU A 1 311 ? 45.516 -16.922 2.990 1.00 25.93 511 LEU A N 1
ATOM 2204 C CA . LEU A 1 311 ? 44.709 -15.796 2.509 1.00 25.77 511 LEU A CA 1
ATOM 2205 C C . LEU A 1 311 ? 43.437 -15.568 3.309 1.00 25.80 511 LEU A C 1
ATOM 2206 O O . LEU A 1 311 ? 42.880 -14.476 3.285 1.00 25.83 511 LEU A O 1
ATOM 2211 N N . ASP A 1 312 ? 42.966 -16.588 4.010 1.00 25.96 512 ASP A N 1
ATOM 2212 C CA . ASP A 1 312 ? 41.732 -16.459 4.791 1.00 26.09 512 ASP A CA 1
ATOM 2213 C C . ASP A 1 312 ? 41.917 -15.632 6.070 1.00 25.98 512 ASP A C 1
ATOM 2214 O O . ASP A 1 312 ? 40.967 -15.007 6.552 1.00 25.85 512 ASP A O 1
ATOM 2219 N N . VAL A 1 313 ? 43.138 -15.632 6.603 1.00 25.86 513 VAL A N 1
ATOM 2220 C CA . VAL A 1 313 ? 43.475 -14.866 7.809 1.00 25.69 513 VAL A CA 1
ATOM 2221 C C . VAL A 1 313 ? 44.170 -13.526 7.523 1.00 25.50 513 VAL A C 1
ATOM 2222 O O . VAL A 1 313 ? 44.170 -12.648 8.384 1.00 25.40 513 VAL A O 1
ATOM 2226 N N . ASP A 1 314 ? 44.766 -13.376 6.336 1.00 25.31 514 ASP A N 1
ATOM 2227 C CA . ASP A 1 314 ? 45.493 -12.150 5.982 1.00 25.30 514 ASP A CA 1
ATOM 2228 C C . ASP A 1 314 ? 44.547 -10.958 5.760 1.00 25.17 514 ASP A C 1
ATOM 2229 O O . ASP A 1 314 ? 43.758 -10.932 4.808 1.00 25.19 514 ASP A O 1
ATOM 2234 N N . VAL A 1 315 ? 44.651 -9.975 6.651 1.00 24.87 515 VAL A N 1
ATOM 2235 C CA . VAL A 1 315 ? 43.761 -8.824 6.668 1.00 24.59 515 VAL A CA 1
ATOM 2236 C C . VAL A 1 315 ? 44.001 -7.936 5.461 1.00 24.64 515 VAL A C 1
ATOM 2237 O O . VAL A 1 315 ? 43.078 -7.317 4.943 1.00 24.44 515 VAL A O 1
ATOM 2241 N N . SER A 1 316 ? 45.247 -7.866 5.013 1.00 24.95 516 SER A N 1
ATOM 2242 C CA . SER A 1 316 ? 45.584 -7.057 3.845 1.00 25.04 516 SER A CA 1
ATOM 2243 C C . SER A 1 316 ? 44.979 -7.640 2.561 1.00 24.93 516 SER A C 1
ATOM 2244 O O . SER A 1 316 ? 44.470 -6.902 1.730 1.00 24.75 516 SER A O 1
ATOM 2247 N N . TRP A 1 317 ? 45.011 -8.960 2.408 1.00 25.02 517 TRP A N 1
ATOM 2248 C CA . TRP A 1 317 ? 44.399 -9.598 1.231 1.00 25.14 517 TRP A CA 1
ATOM 2249 C C . TRP A 1 317 ? 42.891 -9.335 1.156 1.00 25.23 517 TRP A C 1
ATOM 2250 O O . TRP A 1 317 ? 42.356 -8.955 0.108 1.00 25.06 517 TRP A O 1
ATOM 2261 N N . GLN A 1 318 ? 42.222 -9.541 2.285 1.00 25.25 518 GLN A N 1
ATOM 2262 C CA . GLN A 1 318 ? 40.789 -9.303 2.408 1.00 25.30 518 GLN A CA 1
ATOM 2263 C C . GLN A 1 318 ? 40.401 -7.834 2.159 1.00 25.39 518 GLN A C 1
ATOM 2264 O O . GLN A 1 318 ? 39.314 -7.569 1.676 1.00 25.54 518 GLN A O 1
ATOM 2266 N N . TYR A 1 319 ? 41.285 -6.887 2.476 1.00 25.38 519 TYR A N 1
ATOM 2267 C CA . TYR A 1 319 ? 41.040 -5.469 2.159 1.00 25.14 519 TYR A CA 1
ATOM 2268 C C . TYR A 1 319 ? 41.087 -5.184 0.659 1.00 24.91 519 TYR A C 1
ATOM 2269 O O . TYR A 1 319 ? 40.257 -4.447 0.137 1.00 24.87 519 TYR A O 1
ATOM 2278 N N . LEU A 1 320 ? 42.081 -5.748 -0.016 1.00 24.73 520 LEU A N 1
ATOM 2279 C CA . LEU A 1 320 ? 42.230 -5.603 -1.463 1.00 24.74 520 LEU A CA 1
ATOM 2280 C C . LEU A 1 320 ? 41.068 -6.176 -2.263 1.00 24.78 520 LEU A C 1
ATOM 2281 O O . LEU A 1 320 ? 40.815 -5.740 -3.384 1.00 24.53 520 LEU A O 1
ATOM 2286 N N . ARG A 1 321 ? 40.385 -7.174 -1.699 1.00 24.95 521 ARG A N 1
ATOM 2287 C CA . ARG A 1 321 ? 39.207 -7.759 -2.348 1.00 25.01 521 ARG A CA 1
ATOM 2288 C C . ARG A 1 321 ? 38.063 -6.746 -2.474 1.00 25.04 521 ARG A C 1
ATOM 2289 O O . ARG A 1 321 ? 37.343 -6.747 -3.472 1.00 24.76 521 ARG A O 1
ATOM 2297 N N . PHE A 1 322 ? 37.931 -5.877 -1.471 1.00 25.20 522 PHE A N 1
ATOM 2298 C CA . PHE A 1 322 ? 36.921 -4.822 -1.452 1.00 25.65 522 PHE A CA 1
ATOM 2299 C C . PHE A 1 322 ? 37.323 -3.693 -2.388 1.00 26.03 522 PHE A C 1
ATOM 2300 O O . PHE A 1 322 ? 36.478 -3.118 -3.072 1.00 26.07 522 PHE A O 1
ATOM 2308 N N . LEU A 1 323 ? 38.617 -3.373 -2.406 1.00 26.41 523 LEU A N 1
ATOM 2309 C CA . LEU A 1 323 ? 39.119 -2.172 -3.083 1.00 26.82 523 LEU A CA 1
ATOM 2310 C C . LEU A 1 323 ? 39.446 -2.373 -4.570 1.00 27.25 523 LEU A C 1
ATOM 2311 O O . LEU A 1 323 ? 39.084 -1.542 -5.402 1.00 27.68 523 LEU A O 1
ATOM 2316 N N . MET A 1 324 ? 40.127 -3.465 -4.910 1.00 27.55 524 MET A N 1
ATOM 2317 C CA . MET A 1 324 ? 40.715 -3.585 -6.248 1.00 27.87 524 MET A CA 1
ATOM 2318 C C . MET A 1 324 ? 39.692 -3.830 -7.351 1.00 27.91 524 MET A C 1
ATOM 2319 O O . MET A 1 324 ? 39.163 -4.926 -7.484 1.00 28.03 524 MET A O 1
ATOM 2324 N N . GLU A 1 325 ? 39.446 -2.799 -8.152 1.00 28.09 525 GLU A N 1
ATOM 2325 C CA . GLU A 1 325 ? 38.557 -2.904 -9.316 1.00 28.16 525 GLU A CA 1
ATOM 2326 C C . GLU A 1 325 ? 39.159 -3.731 -10.464 1.00 28.00 525 GLU A C 1
ATOM 2327 O O . GLU A 1 325 ? 38.453 -4.065 -11.416 1.00 28.39 525 GLU A O 1
ATOM 2333 N N . ASP A 1 326 ? 40.450 -4.055 -10.379 1.00 27.70 526 ASP A N 1
ATOM 2334 C CA . ASP A 1 326 ? 41.105 -4.879 -11.392 1.00 27.58 526 ASP A CA 1
ATOM 2335 C C . ASP A 1 326 ? 41.107 -6.347 -10.957 1.00 27.56 526 ASP A C 1
ATOM 2336 O O . ASP A 1 326 ? 41.801 -6.716 -10.007 1.00 27.76 526 ASP A O 1
ATOM 2341 N N . ASP A 1 327 ? 40.331 -7.178 -11.651 1.00 27.40 527 ASP A N 1
ATOM 2342 C CA . ASP A 1 327 ? 40.241 -8.609 -11.330 1.00 27.34 527 ASP A CA 1
ATOM 2343 C C . ASP A 1 327 ? 41.568 -9.314 -11.575 1.00 27.32 527 ASP A C 1
ATOM 2344 O O . ASP A 1 327 ? 42.079 -10.020 -10.704 1.00 27.37 527 ASP A O 1
ATOM 2349 N N . GLU A 1 328 ? 42.116 -9.113 -12.772 1.00 27.33 528 GLU A N 1
ATOM 2350 C CA . GLU A 1 328 ? 43.320 -9.818 -13.215 1.00 27.15 528 GLU A CA 1
ATOM 2351 C C . GLU A 1 328 ? 44.496 -9.612 -12.265 1.00 27.02 528 GLU A C 1
ATOM 2352 O O . GLU A 1 328 ? 45.272 -10.539 -12.022 1.00 27.16 528 GLU A O 1
ATOM 2354 N N . LYS A 1 329 ? 44.628 -8.399 -11.735 1.00 26.89 529 LYS A N 1
ATOM 2355 C CA . LYS A 1 329 ? 45.643 -8.123 -10.718 1.00 26.96 529 LYS A CA 1
ATOM 2356 C C . LYS A 1 329 ? 45.403 -8.969 -9.470 1.00 26.84 529 LYS A C 1
ATOM 2357 O O . LYS A 1 329 ? 46.322 -9.624 -8.963 1.00 26.84 529 LYS A O 1
ATOM 2363 N N . LEU A 1 330 ? 44.159 -8.947 -8.996 1.00 26.54 530 LEU A N 1
ATOM 2364 C CA . LEU A 1 330 ? 43.785 -9.575 -7.731 1.00 26.46 530 LEU A CA 1
ATOM 2365 C C . LEU A 1 330 ? 44.083 -11.070 -7.716 1.00 26.38 530 LEU A C 1
ATOM 2366 O O . LEU A 1 330 ? 44.754 -11.549 -6.807 1.00 26.43 530 LEU A O 1
ATOM 2371 N N . GLU A 1 331 ? 43.607 -11.798 -8.723 1.00 26.41 531 GLU A N 1
ATOM 2372 C CA . GLU A 1 331 ? 43.909 -13.237 -8.846 1.00 26.46 531 GLU A CA 1
ATOM 2373 C C . GLU A 1 331 ? 45.414 -13.504 -8.766 1.00 26.37 531 GLU A C 1
ATOM 2374 O O . GLU A 1 331 ? 45.861 -14.416 -8.065 1.00 26.45 531 GLU A O 1
ATOM 2380 N N . GLU A 1 332 ? 46.188 -12.698 -9.482 1.00 26.32 532 GLU A N 1
ATOM 2381 C CA . GLU A 1 332 ? 47.626 -12.918 -9.583 1.00 26.22 532 GLU A CA 1
ATOM 2382 C C . GLU A 1 332 ? 48.374 -12.551 -8.304 1.00 26.01 532 GLU A C 1
ATOM 2383 O O . GLU A 1 332 ? 49.313 -13.245 -7.922 1.00 26.18 532 GLU A O 1
ATOM 2389 N N . ILE A 1 333 ? 47.952 -11.480 -7.639 1.00 25.84 533 ILE A N 1
ATOM 2390 C CA . ILE A 1 333 ? 48.451 -11.166 -6.294 1.00 25.58 533 ILE A CA 1
ATOM 2391 C C . ILE A 1 333 ? 48.183 -12.338 -5.345 1.00 25.46 533 ILE A C 1
ATOM 2392 O O . ILE A 1 333 ? 49.087 -12.797 -4.641 1.00 25.24 533 ILE A O 1
ATOM 2397 N N . GLY A 1 334 ? 46.931 -12.802 -5.345 1.00 25.29 534 GLY A N 1
ATOM 2398 C CA . GLY A 1 334 ? 46.484 -13.919 -4.511 1.00 25.14 534 GLY A CA 1
ATOM 2399 C C . GLY A 1 334 ? 47.241 -15.202 -4.777 1.00 25.16 534 GLY A C 1
ATOM 2400 O O . GLY A 1 334 ? 47.563 -15.931 -3.842 1.00 25.14 534 GLY A O 1
ATOM 2401 N N . LYS A 1 335 ? 47.520 -15.474 -6.054 1.00 25.17 535 LYS A N 1
ATOM 2402 C CA . LYS A 1 335 ? 48.316 -16.633 -6.458 1.00 25.07 535 LYS A CA 1
ATOM 2403 C C . LYS A 1 335 ? 49.768 -16.487 -6.000 1.00 24.94 535 LYS A C 1
ATOM 2404 O O . LYS A 1 335 ? 50.314 -17.387 -5.381 1.00 25.09 535 LYS A O 1
ATOM 2406 N N . LYS A 1 336 ? 50.386 -15.353 -6.309 1.00 24.79 536 LYS A N 1
ATOM 2407 C CA . LYS A 1 336 ? 51.788 -15.118 -5.959 1.00 24.87 536 LYS A CA 1
ATOM 2408 C C . LYS A 1 336 ? 52.032 -15.085 -4.444 1.00 24.91 536 LYS A C 1
ATOM 2409 O O . LYS A 1 336 ? 53.027 -15.631 -3.960 1.00 24.91 536 LYS A O 1
ATOM 2411 N N . TYR A 1 337 ? 51.127 -14.441 -3.709 1.00 25.06 537 TYR A N 1
ATOM 2412 C CA . TYR A 1 337 ? 51.210 -14.355 -2.236 1.00 25.12 537 TYR A CA 1
ATOM 2413 C C . TYR A 1 337 ? 50.884 -15.691 -1.557 1.00 25.18 537 TYR A C 1
ATOM 2414 O O . TYR A 1 337 ? 51.382 -15.984 -0.468 1.00 24.93 537 TYR A O 1
ATOM 2423 N N . SER A 1 338 ? 50.035 -16.484 -2.202 1.00 25.41 538 SER A N 1
ATOM 2424 C CA . SER A 1 338 ? 49.780 -17.860 -1.787 1.00 25.63 538 SER A CA 1
ATOM 2425 C C . SER A 1 338 ? 51.020 -18.760 -1.965 1.00 25.76 538 SER A C 1
ATOM 2426 O O . SER A 1 338 ? 51.390 -19.511 -1.065 1.00 25.86 538 SER A O 1
ATOM 2429 N N . SER A 1 339 ? 51.650 -18.677 -3.132 1.00 25.82 539 SER A N 1
ATOM 2430 C CA . SER A 1 339 ? 52.702 -19.609 -3.509 1.00 25.87 539 SER A CA 1
ATOM 2431 C C . SER A 1 339 ? 54.058 -19.249 -2.910 1.00 25.98 539 SER A C 1
ATOM 2432 O O . SER A 1 339 ? 54.994 -20.053 -2.961 1.00 26.18 539 SER A O 1
ATOM 2435 N N . GLY A 1 340 ? 54.171 -18.042 -2.362 1.00 25.93 540 GLY A N 1
ATOM 2436 C CA . GLY A 1 340 ? 55.399 -17.597 -1.702 1.00 25.86 540 GLY A CA 1
ATOM 2437 C C . GLY A 1 340 ? 56.336 -16.753 -2.548 1.00 25.85 540 GLY A C 1
ATOM 2438 O O . GLY A 1 340 ? 57.454 -16.473 -2.121 1.00 25.79 540 GLY A O 1
ATOM 2439 N N . GLU A 1 341 ? 55.898 -16.341 -3.738 1.00 25.95 541 GLU A N 1
ATOM 2440 C CA . GLU A 1 341 ? 56.680 -15.403 -4.559 1.00 26.18 541 GLU A CA 1
ATOM 2441 C C . GLU A 1 341 ? 56.180 -13.964 -4.376 1.00 26.34 541 GLU A C 1
ATOM 2442 O O . GLU A 1 341 ? 56.235 -13.131 -5.285 1.00 26.47 541 GLU A O 1
ATOM 2448 N N . MET A 1 342 ? 55.671 -13.690 -3.185 1.00 26.49 542 MET A N 1
ATOM 2449 C CA . MET A 1 342 ? 55.383 -12.335 -2.747 1.00 26.52 542 MET A CA 1
ATOM 2450 C C . MET A 1 342 ? 55.399 -12.374 -1.230 1.00 26.25 542 MET A C 1
ATOM 2451 O O . MET A 1 342 ? 54.750 -13.219 -0.623 1.00 26.21 542 MET A O 1
ATOM 2456 N N . LEU A 1 343 ? 56.174 -11.491 -0.619 1.00 26.09 543 LEU A N 1
ATOM 2457 C CA . LEU A 1 343 ? 56.223 -11.426 0.834 1.00 26.05 543 LEU A CA 1
ATOM 2458 C C . LEU A 1 343 ? 55.036 -10.625 1.381 1.00 26.00 543 LEU A C 1
ATOM 2459 O O . LEU A 1 343 ? 54.385 -9.860 0.657 1.00 25.79 543 LEU A O 1
ATOM 2464 N N . SER A 1 344 ? 54.755 -10.831 2.664 1.00 25.98 544 SER A N 1
ATOM 2465 C CA . SER A 1 344 ? 53.791 -10.023 3.404 1.00 25.95 544 SER A CA 1
ATOM 2466 C C . SER A 1 344 ? 54.069 -8.530 3.240 1.00 25.79 544 SER A C 1
ATOM 2467 O O . SER A 1 344 ? 53.141 -7.721 3.159 1.00 26.10 544 SER A O 1
ATOM 2470 N N . GLY A 1 345 ? 55.346 -8.170 3.197 1.00 25.60 545 GLY A N 1
ATOM 2471 C CA . GLY A 1 345 ? 55.758 -6.791 2.999 1.00 25.54 545 GLY A CA 1
ATOM 2472 C C . GLY A 1 345 ? 55.198 -6.136 1.755 1.00 25.53 545 GLY A C 1
ATOM 2473 O O . GLY A 1 345 ? 54.732 -5.006 1.827 1.00 25.93 545 GLY A O 1
ATOM 2474 N N . GLU A 1 346 ? 55.224 -6.833 0.620 1.00 25.52 546 GLU A N 1
ATOM 2475 C CA . GLU A 1 346 ? 54.756 -6.244 -0.647 1.00 25.77 546 GLU A CA 1
ATOM 2476 C C . GLU A 1 346 ? 53.224 -6.131 -0.703 1.00 25.71 546 GLU A C 1
ATOM 2477 O O . GLU A 1 346 ? 52.683 -5.114 -1.149 1.00 25.67 546 GLU A O 1
ATOM 2483 N N . ILE A 1 347 ? 52.526 -7.167 -0.246 1.00 25.58 547 ILE A N 1
ATOM 2484 C CA . ILE A 1 347 ? 51.063 -7.150 -0.260 1.00 25.46 547 ILE A CA 1
ATOM 2485 C C . ILE A 1 347 ? 50.534 -6.009 0.596 1.00 25.35 547 ILE A C 1
ATOM 2486 O O . ILE A 1 347 ? 49.484 -5.440 0.286 1.00 25.31 547 ILE A O 1
ATOM 2491 N N . LYS A 1 348 ? 51.252 -5.680 1.667 1.00 25.14 548 LYS A N 1
ATOM 2492 C CA . LYS A 1 348 ? 50.830 -4.598 2.553 1.00 25.03 548 LYS A CA 1
ATOM 2493 C C . LYS A 1 348 ? 51.072 -3.234 1.926 1.00 24.91 548 LYS A C 1
ATOM 2494 O O . LYS A 1 348 ? 50.351 -2.278 2.224 1.00 24.65 548 LYS A O 1
ATOM 2500 N N . SER A 1 349 ? 52.080 -3.152 1.057 1.00 24.82 549 SER A N 1
ATOM 2501 C CA . SER A 1 349 ? 52.387 -1.903 0.357 1.00 24.74 549 SER A CA 1
ATOM 2502 C C . SER A 1 349 ? 51.371 -1.646 -0.754 1.00 24.68 549 SER A C 1
ATOM 2503 O O . SER A 1 349 ? 50.877 -0.529 -0.897 1.00 24.88 549 SER A O 1
ATOM 2506 N N . ILE A 1 350 ? 51.046 -2.680 -1.523 1.00 24.44 550 ILE A N 1
ATOM 2507 C CA . ILE A 1 350 ? 50.037 -2.558 -2.581 1.00 24.45 550 ILE A CA 1
ATOM 2508 C C . ILE A 1 350 ? 48.707 -2.019 -2.027 1.00 24.16 550 ILE A C 1
ATOM 2509 O O . ILE A 1 350 ? 48.086 -1.135 -2.619 1.00 23.93 550 ILE A O 1
ATOM 2514 N N . LEU A 1 351 ? 48.288 -2.567 -0.888 1.00 24.11 551 LEU A N 1
ATOM 2515 C CA . LEU A 1 351 ? 47.083 -2.116 -0.167 1.00 24.10 551 LEU A CA 1
ATOM 2516 C C . LEU A 1 351 ? 47.170 -0.664 0.302 1.00 24.30 551 LEU A C 1
ATOM 2517 O O . LEU A 1 351 ? 46.205 0.089 0.174 1.00 24.31 551 LEU A O 1
ATOM 2522 N N . VAL A 1 352 ? 48.319 -0.288 0.864 1.00 24.61 552 VAL A N 1
ATOM 2523 C CA . VAL A 1 352 ? 48.573 1.092 1.303 1.00 24.64 552 VAL A CA 1
ATOM 2524 C C . VAL A 1 352 ? 48.346 2.091 0.169 1.00 25.03 552 VAL A C 1
ATOM 2525 O O . VAL A 1 352 ? 47.657 3.100 0.363 1.00 24.79 552 VAL A O 1
ATOM 2529 N N . GLN A 1 353 ? 48.899 1.803 -1.010 1.00 25.11 553 GLN A N 1
ATOM 2530 C CA . GLN A 1 353 ? 48.769 2.726 -2.129 1.00 25.55 553 GLN A CA 1
ATOM 2531 C C . GLN A 1 353 ? 47.360 2.745 -2.702 1.00 25.58 553 GLN A C 1
ATOM 2532 O O . GLN A 1 353 ? 46.908 3.788 -3.173 1.00 25.80 553 GLN A O 1
ATOM 2538 N N . GLU A 1 354 ? 46.668 1.606 -2.651 1.00 25.74 554 GLU A N 1
ATOM 2539 C CA . GLU A 1 354 ? 45.230 1.554 -2.977 1.00 25.76 554 GLU A CA 1
ATOM 2540 C C . GLU A 1 354 ? 44.394 2.375 -1.996 1.00 25.53 554 GLU A C 1
ATOM 2541 O O . GLU A 1 354 ? 43.528 3.152 -2.405 1.00 25.32 554 GLU A O 1
ATOM 2547 N N . LEU A 1 355 ? 44.661 2.192 -0.705 1.00 25.48 555 LEU A N 1
ATOM 2548 C CA . LEU A 1 355 ? 43.975 2.942 0.343 1.00 25.66 555 LEU A CA 1
ATOM 2549 C C . LEU A 1 355 ? 44.143 4.459 0.220 1.00 25.85 555 LEU A C 1
ATOM 2550 O O . LEU A 1 355 ? 43.196 5.201 0.493 1.00 25.79 555 LEU A O 1
ATOM 2555 N N . VAL A 1 356 ? 45.330 4.923 -0.179 1.00 25.97 556 VAL A N 1
ATOM 2556 C CA . VAL A 1 356 ? 45.582 6.367 -0.237 1.00 26.07 556 VAL A CA 1
ATOM 2557 C C . VAL A 1 356 ? 45.020 6.985 -1.518 1.00 26.20 556 VAL A C 1
ATOM 2558 O O . VAL A 1 356 ? 44.593 8.140 -1.513 1.00 26.02 556 VAL A O 1
ATOM 2562 N N . LYS A 1 357 ? 45.023 6.215 -2.605 1.00 26.38 557 LYS A N 1
ATOM 2563 C CA . LYS A 1 357 ? 44.289 6.597 -3.811 1.00 26.53 557 LYS A CA 1
ATOM 2564 C C . LYS A 1 357 ? 42.818 6.781 -3.459 1.00 26.76 557 LYS A C 1
ATOM 2565 O O . LYS A 1 357 ? 42.226 7.804 -3.796 1.00 27.03 557 LYS A O 1
ATOM 2567 N N . LEU A 1 358 ? 42.241 5.799 -2.765 1.00 26.91 558 LEU A N 1
ATOM 2568 C CA . LEU A 1 358 ? 40.846 5.880 -2.311 1.00 27.14 558 LEU A CA 1
ATOM 2569 C C . LEU A 1 358 ? 40.622 7.072 -1.384 1.00 27.22 558 LEU A C 1
ATOM 2570 O O . LEU A 1 358 ? 39.688 7.850 -1.562 1.00 27.36 558 LEU A O 1
ATOM 2575 N N . THR A 1 359 ? 41.497 7.194 -0.396 1.00 27.26 559 THR A N 1
ATOM 2576 C CA . THR A 1 359 ? 41.331 8.146 0.683 1.00 27.20 559 THR A CA 1
ATOM 2577 C C . THR A 1 359 ? 41.609 9.581 0.207 1.00 26.74 559 THR A C 1
ATOM 2578 O O . THR A 1 359 ? 41.067 10.539 0.748 1.00 26.70 559 THR A O 1
ATOM 2582 N N . LYS A 1 360 ? 42.439 9.719 -0.816 1.00 26.44 560 LYS A N 1
ATOM 2583 C CA . LYS A 1 360 ? 42.746 11.028 -1.402 1.00 26.29 560 LYS A CA 1
ATOM 2584 C C . LYS A 1 360 ? 41.600 11.530 -2.277 1.00 26.16 560 LYS A C 1
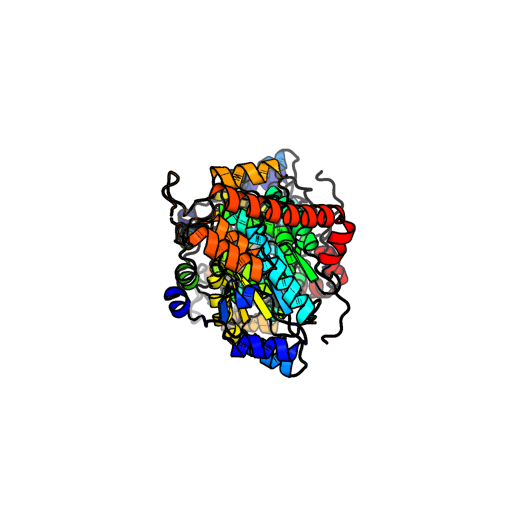ATOM 2585 O O . LYS A 1 360 ? 41.254 12.718 -2.261 1.00 26.12 560 LYS A O 1
ATOM 2587 N N . ASN A 1 361 ? 41.026 10.620 -3.049 1.00 26.07 561 ASN A N 1
ATOM 2588 C CA . ASN A 1 361 ? 39.861 10.927 -3.878 1.00 26.10 561 ASN A CA 1
ATOM 2589 C C . ASN A 1 361 ? 38.631 11.291 -3.031 1.00 25.60 561 ASN A C 1
ATOM 2590 O O . ASN A 1 361 ? 37.851 12.168 -3.397 1.00 25.38 561 ASN A O 1
ATOM 2595 N N . HIS A 1 362 ? 38.468 10.613 -1.901 1.00 25.05 562 HIS A N 1
ATOM 2596 C CA . HIS A 1 362 ? 37.427 10.958 -0.953 1.00 24.90 562 HIS A CA 1
ATOM 2597 C C . HIS A 1 362 ? 37.706 12.313 -0.286 1.00 24.66 562 HIS A C 1
ATOM 2598 O O . HIS A 1 362 ? 36.790 13.104 -0.095 1.00 24.54 562 HIS A O 1
ATOM 2605 N N . GLN A 1 363 ? 38.964 12.585 0.056 1.00 24.55 563 GLN A N 1
ATOM 2606 C CA . GLN A 1 363 ? 39.306 13.802 0.797 1.00 24.56 563 GLN A CA 1
ATOM 2607 C C . GLN A 1 363 ? 39.124 15.086 -0.013 1.00 24.54 563 GLN A C 1
ATOM 2608 O O . GLN A 1 363 ? 38.717 16.102 0.557 1.00 24.19 563 GLN A O 1
ATOM 2614 N N . LYS A 1 364 ? 39.407 15.039 -1.319 1.00 24.46 564 LYS A N 1
ATOM 2615 C CA . LYS A 1 364 ? 39.146 16.183 -2.198 1.00 24.85 564 LYS A CA 1
ATOM 2616 C C . LYS A 1 364 ? 37.651 16.393 -2.442 1.00 24.74 564 LYS A C 1
ATOM 2617 O O . LYS A 1 364 ? 37.182 17.520 -2.450 1.00 24.77 564 LYS A O 1
ATOM 2623 N N . ASN A 1 365 ? 36.900 15.309 -2.616 1.00 24.96 565 ASN A N 1
ATOM 2624 C CA . ASN A 1 365 ? 35.439 15.394 -2.729 1.00 24.77 565 ASN A CA 1
ATOM 2625 C C . ASN A 1 365 ? 34.817 15.985 -1.470 1.00 24.76 565 ASN A C 1
ATOM 2626 O O . ASN A 1 365 ? 33.798 16.664 -1.537 1.00 24.87 565 ASN A O 1
ATOM 2631 N N . ARG A 1 366 ? 35.430 15.718 -0.323 1.00 24.80 566 ARG A N 1
ATOM 2632 C CA . ARG A 1 366 ? 34.976 16.288 0.949 1.00 24.75 566 ARG A CA 1
ATOM 2633 C C . ARG A 1 366 ? 35.259 17.787 1.066 1.00 24.83 566 ARG A C 1
ATOM 2634 O O . ARG A 1 366 ? 34.485 18.503 1.709 1.00 24.80 566 ARG A O 1
ATOM 2642 N N . GLU A 1 367 ? 36.346 18.267 0.449 1.00 24.75 567 GLU A N 1
ATOM 2643 C CA . GLU A 1 367 ? 36.650 19.706 0.479 1.00 24.83 567 GLU A CA 1
ATOM 2644 C C . GLU A 1 367 ? 35.583 20.531 -0.236 1.00 24.59 567 GLU A C 1
ATOM 2645 O O . GLU A 1 367 ? 35.462 21.717 0.030 1.00 24.47 567 GLU A O 1
ATOM 2651 N N . ALA A 1 368 ? 34.830 19.905 -1.142 1.00 24.50 568 ALA A N 1
ATOM 2652 C CA . ALA A 1 368 ? 33.773 20.586 -1.896 1.00 24.47 568 ALA A CA 1
ATOM 2653 C C . ALA A 1 368 ? 32.438 20.593 -1.171 1.00 24.60 568 ALA A C 1
ATOM 2654 O O . ALA A 1 368 ? 31.418 20.906 -1.768 1.00 24.80 568 ALA A O 1
ATOM 2656 N N . ILE A 1 369 ? 32.436 20.257 0.110 1.00 24.80 569 ILE A N 1
ATOM 2657 C CA . ILE A 1 369 ? 31.203 20.141 0.860 1.00 24.93 569 ILE A CA 1
ATOM 2658 C C . ILE A 1 369 ? 31.133 21.227 1.928 1.00 25.12 569 ILE A C 1
ATOM 2659 O O . ILE A 1 369 ? 31.862 21.189 2.911 1.00 25.45 569 ILE A O 1
ATOM 2664 N N . ASN A 1 370 ? 30.233 22.183 1.719 1.00 25.24 570 ASN A N 1
ATOM 2665 C CA . ASN A 1 370 ? 29.977 23.283 2.654 1.00 25.33 570 ASN A CA 1
ATOM 2666 C C . ASN A 1 370 ? 28.542 23.184 3.196 1.00 25.23 570 ASN A C 1
ATOM 2667 O O . ASN A 1 370 ? 27.787 22.306 2.780 1.00 25.17 570 ASN A O 1
ATOM 2672 N N . ASP A 1 371 ? 28.169 24.078 4.111 1.00 25.13 571 ASP A N 1
ATOM 2673 C CA . ASP A 1 371 ? 26.816 24.084 4.691 1.00 25.23 571 ASP A CA 1
ATOM 2674 C C . ASP A 1 371 ? 25.715 24.255 3.652 1.00 24.96 571 ASP A C 1
ATOM 2675 O O . ASP A 1 371 ? 24.601 23.810 3.855 1.00 24.65 571 ASP A O 1
ATOM 2680 N N . ASP A 1 372 ? 26.030 24.885 2.532 1.00 25.05 572 ASP A N 1
ATOM 2681 C CA . ASP A 1 372 ? 25.052 25.048 1.478 1.00 25.31 572 ASP A CA 1
ATOM 2682 C C . ASP A 1 372 ? 24.771 23.739 0.762 1.00 25.16 572 ASP A C 1
ATOM 2683 O O . ASP A 1 372 ? 23.643 23.499 0.321 1.00 25.24 572 ASP A O 1
ATOM 2688 N N . VAL A 1 373 ? 25.805 22.916 0.616 1.00 24.85 573 VAL A N 1
ATOM 2689 C CA . VAL A 1 373 ? 25.651 21.615 -0.002 1.00 24.64 573 VAL A CA 1
ATOM 2690 C C . VAL A 1 373 ? 24.902 20.714 0.948 1.00 24.50 573 VAL A C 1
ATOM 2691 O O . VAL A 1 373 ? 23.963 20.027 0.555 1.00 24.33 573 VAL A O 1
ATOM 2695 N N . ILE A 1 374 ? 25.304 20.741 2.212 1.00 24.66 574 ILE A N 1
ATOM 2696 C CA . ILE A 1 374 ? 24.623 19.964 3.246 1.00 24.71 574 ILE A CA 1
ATOM 2697 C C . ILE A 1 374 ? 23.136 20.253 3.213 1.00 24.79 574 ILE A C 1
ATOM 2698 O O . ILE A 1 374 ? 22.341 19.330 3.138 1.00 25.01 574 ILE A O 1
ATOM 2703 N N . ALA A 1 375 ? 22.787 21.540 3.222 1.00 24.99 575 ALA A N 1
ATOM 2704 C CA . ALA A 1 375 ? 21.398 22.033 3.166 1.00 24.64 575 ALA A CA 1
ATOM 2705 C C . ALA A 1 375 ? 20.566 21.387 2.079 1.00 24.89 575 ALA A C 1
ATOM 2706 O O . ALA A 1 375 ? 19.409 21.067 2.312 1.00 25.39 575 ALA A O 1
ATOM 2708 N N . LYS A 1 376 ? 21.133 21.192 0.895 1.00 25.20 576 LYS A N 1
ATOM 2709 C CA . LYS A 1 376 ? 20.410 20.510 -0.183 1.00 25.53 576 LYS A CA 1
ATOM 2710 C C . LYS A 1 376 ? 20.029 19.071 0.190 1.00 25.44 576 LYS A C 1
ATOM 2711 O O . LYS A 1 376 ? 18.963 18.587 -0.192 1.00 25.82 576 LYS A O 1
ATOM 2717 N N . PHE A 1 377 ? 20.910 18.392 0.920 1.00 25.10 577 PHE A N 1
ATOM 2718 C CA . PHE A 1 377 ? 20.709 16.995 1.299 1.00 24.66 577 PHE A CA 1
ATOM 2719 C C . PHE A 1 377 ? 19.786 16.896 2.506 1.00 24.74 577 PHE A C 1
ATOM 2720 O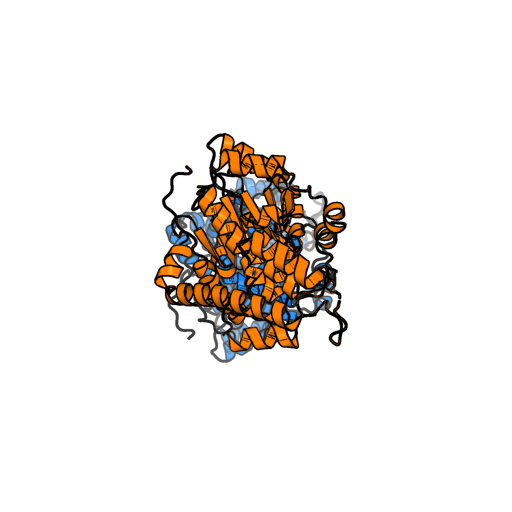 O . PHE A 1 377 ? 18.966 15.972 2.634 1.00 23.97 577 PHE A O 1
ATOM 2728 N N . THR A 1 378 ? 19.930 17.856 3.402 1.00 25.06 578 THR A N 1
ATOM 2729 C CA . THR A 1 378 ? 19.149 17.853 4.620 1.00 25.59 578 THR A CA 1
ATOM 2730 C C . THR A 1 378 ? 17.767 18.441 4.423 1.00 25.45 578 THR A C 1
ATOM 2731 O O . THR A 1 378 ? 16.922 18.271 5.289 1.00 25.32 578 THR A O 1
ATOM 2735 N N . ASN A 1 379 ? 17.543 19.142 3.309 1.00 25.52 579 ASN A N 1
ATOM 2736 C CA . ASN A 1 379 ? 16.257 19.763 3.051 1.00 25.55 579 ASN A CA 1
ATOM 2737 C C . ASN A 1 379 ? 15.167 18.728 3.031 1.00 25.47 579 ASN A C 1
ATOM 2738 O O . ASN A 1 379 ? 15.133 17.843 2.190 1.00 25.42 579 ASN A O 1
ATOM 2743 N N . LYS A 1 380 ? 14.240 18.884 3.953 1.00 25.13 580 LYS A N 1
ATOM 2744 C CA . LYS A 1 380 ? 13.227 17.897 4.187 1.00 24.11 580 LYS A CA 1
ATOM 2745 C C . LYS A 1 380 ? 12.198 17.778 3.028 1.00 25.10 580 LYS A C 1
ATOM 2746 O O . LYS A 1 380 ? 11.576 16.722 2.831 1.00 25.24 580 LYS A O 1
ATOM 2752 N N . SER A 1 381 ? 12.031 18.850 2.256 1.00 25.52 581 SER A N 1
ATOM 2753 C CA . SER A 1 381 ? 11.003 18.892 1.211 1.00 25.81 581 SER A CA 1
ATOM 2754 C C . SER A 1 381 ? 11.528 18.565 -0.177 1.00 25.97 581 SER A C 1
ATOM 2755 O O . SER A 1 381 ? 12.598 19.036 -0.569 1.00 26.36 581 SER A O 1
ATOM 2758 N N . ARG A 1 382 ? 10.757 17.779 -0.923 1.00 26.00 582 ARG A N 1
ATOM 2759 C CA . ARG A 1 382 ? 11.093 17.449 -2.310 1.00 26.15 582 ARG A CA 1
ATOM 2760 C C . ARG A 1 382 ? 9.869 17.546 -3.214 1.00 26.03 582 ARG A C 1
ATOM 2761 O O . ARG A 1 382 ? 9.104 16.591 -3.299 1.00 25.90 582 ARG A O 1
ATOM 2769 N N . GLU A 1 383 ? 9.689 18.672 -3.901 1.00 26.20 583 GLU A N 1
ATOM 2770 C CA . GLU A 1 383 ? 8.610 18.779 -4.893 1.00 26.61 583 GLU A CA 1
ATOM 2771 C C . GLU A 1 383 ? 8.790 17.683 -5.962 1.00 26.84 583 GLU A C 1
ATOM 2772 O O . GLU A 1 383 ? 9.601 17.816 -6.889 1.00 26.80 583 GLU A O 1
ATOM 2774 N N . GLN A 1 384 ? 8.058 16.584 -5.778 1.00 27.12 584 GLN A N 1
ATOM 2775 C CA . GLN A 1 384 ? 8.145 15.400 -6.643 1.00 27.16 584 GLN A CA 1
ATOM 2776 C C . GLN A 1 384 ? 6.756 14.855 -6.977 1.00 27.25 584 GLN A C 1
ATOM 2777 O O . GLN A 1 384 ? 5.763 15.150 -6.302 1.00 27.06 584 GLN A O 1
ATOM 2783 N N . LEU A 1 385 ? 6.704 14.051 -8.031 1.00 27.09 585 LEU A N 1
ATOM 2784 C CA . LEU A 1 385 ? 5.482 13.388 -8.419 1.00 26.86 585 LEU A CA 1
ATOM 2785 C C . LEU A 1 385 ? 5.593 11.868 -8.222 1.00 26.66 585 LEU A C 1
ATOM 2786 O O . LEU A 1 385 ? 5.917 11.107 -9.140 1.00 26.56 585 LEU A O 1
ATOM 2791 N N . LEU A 1 386 ? 5.370 11.465 -6.974 1.00 26.40 586 LEU A N 1
ATOM 2792 C CA . LEU A 1 386 ? 5.007 10.094 -6.608 1.00 25.98 586 LEU A CA 1
ATOM 2793 C C . LEU A 1 386 ? 3.506 10.042 -6.264 1.00 25.83 586 LEU A C 1
ATOM 2794 O O . LEU A 1 386 ? 2.947 8.965 -6.097 1.00 25.71 586 LEU A O 1
ATOM 2799 N N . LYS A 1 387 ? 2.870 11.210 -6.150 1.00 25.75 587 LYS A N 1
ATOM 2800 C CA . LYS A 1 387 ? 1.418 11.322 -5.994 1.00 25.81 587 LYS A CA 1
ATOM 2801 C C . LYS A 1 387 ? 0.852 12.182 -7.117 1.00 25.87 587 LYS A C 1
ATOM 2802 O O . LYS A 1 387 ? 0.581 11.687 -8.211 1.00 26.01 587 LYS A O 1
ATOM 2804 N N . ASN B 1 20 ? -4.324 8.396 52.082 1.00 18.66 220 ASN B N 1
ATOM 2805 C CA . ASN B 1 20 ? -3.610 8.613 53.375 1.00 18.82 220 ASN B CA 1
ATOM 2806 C C . ASN B 1 20 ? -2.664 7.452 53.714 1.00 18.89 220 ASN B C 1
ATOM 2807 O O . ASN B 1 20 ? -1.568 7.657 54.254 1.00 18.78 220 ASN B O 1
ATOM 2812 N N . LYS B 1 21 ? -3.106 6.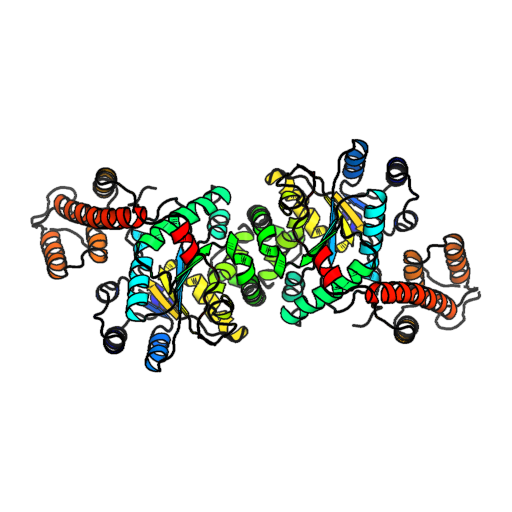232 53.416 1.00 18.88 221 LYS B N 1
ATOM 2813 C CA . LYS B 1 21 ? -2.219 5.075 53.401 1.00 18.79 221 LYS B CA 1
ATOM 2814 C C . LYS B 1 21 ? -1.401 5.107 52.110 1.00 18.87 221 LYS B C 1
ATOM 2815 O O . LYS B 1 21 ? -0.297 4.560 52.060 1.00 19.01 221 LYS B O 1
ATOM 2817 N N . LEU B 1 22 ? -1.940 5.751 51.071 1.00 18.87 222 LEU B N 1
ATOM 2818 C CA . LEU B 1 22 ? -1.195 5.964 49.822 1.00 18.94 222 LEU B CA 1
ATOM 2819 C C . LEU B 1 22 ? -0.130 7.058 49.959 1.00 18.85 222 LEU B C 1
ATOM 2820 O O . LEU B 1 22 ? 0.915 6.986 49.319 1.00 18.73 222 LEU B O 1
ATOM 2825 N N . ILE B 1 23 ? -0.393 8.064 50.791 1.00 18.79 223 ILE B N 1
ATOM 2826 C CA . ILE B 1 23 ? 0.583 9.135 51.037 1.00 18.77 223 ILE B CA 1
ATOM 2827 C C . ILE B 1 23 ? 1.874 8.642 51.734 1.00 18.67 223 ILE B C 1
ATOM 2828 O O . ILE B 1 23 ? 2.948 9.217 51.541 1.00 18.69 223 ILE B O 1
ATOM 2833 N N . ASP B 1 24 ? 1.764 7.593 52.547 1.00 18.47 224 ASP B N 1
ATOM 2834 C CA . ASP B 1 24 ? 2.927 7.012 53.210 1.00 18.35 224 ASP B CA 1
ATOM 2835 C C . ASP B 1 24 ? 3.770 6.213 52.217 1.00 18.27 224 ASP B C 1
ATOM 2836 O O . ASP B 1 24 ? 4.974 6.443 52.089 1.00 18.18 224 ASP B O 1
ATOM 2838 N N . LYS B 1 25 ? 3.121 5.284 51.514 1.00 18.18 225 LYS B N 1
ATOM 2839 C CA . LYS B 1 25 ? 3.796 4.381 50.571 1.00 18.05 225 LYS B CA 1
ATOM 2840 C C . LYS B 1 25 ? 4.422 5.109 49.375 1.00 18.05 225 LYS B C 1
ATOM 2841 O O . LYS B 1 25 ? 5.401 4.629 48.802 1.00 18.31 225 LYS B O 1
ATOM 2847 N N . PHE B 1 26 ? 3.864 6.257 48.997 1.00 18.03 226 PHE B N 1
ATOM 2848 C CA . PHE B 1 26 ? 4.518 7.135 48.031 1.00 17.98 226 PHE B CA 1
ATOM 2849 C C . PHE B 1 26 ? 5.661 7.881 48.701 1.00 18.02 226 PHE B C 1
ATOM 2850 O O . PHE B 1 26 ? 6.751 7.989 48.140 1.00 18.07 226 PHE B O 1
ATOM 2858 N N . GLY B 1 27 ? 5.408 8.391 49.900 1.00 18.08 227 GLY B N 1
ATOM 2859 C CA . GLY B 1 27 ? 6.401 9.162 50.633 1.00 18.19 227 GLY B CA 1
ATOM 2860 C C . GLY B 1 27 ? 6.276 10.636 50.316 1.00 18.26 227 GLY B C 1
ATOM 2861 O O . GLY B 1 27 ? 7.270 11.309 50.049 1.00 18.35 227 GLY B O 1
ATOM 2862 N N . CYS B 1 28 ? 5.043 11.129 50.325 1.00 18.38 228 CYS B N 1
ATOM 2863 C CA . CYS B 1 28 ? 4.772 12.556 50.217 1.00 18.57 228 CYS B CA 1
ATOM 2864 C C . CYS B 1 28 ? 4.517 13.082 51.613 1.00 18.69 228 CYS B C 1
ATOM 2865 O O . CYS B 1 28 ? 4.200 12.313 52.520 1.00 18.82 228 CYS B O 1
ATOM 2868 N N . LYS B 1 29 ? 4.658 14.390 51.786 1.00 18.77 229 LYS B N 1
ATOM 2869 C CA . LYS B 1 29 ? 4.339 15.028 53.052 1.00 18.86 229 LYS B CA 1
ATOM 2870 C C . LYS B 1 29 ? 3.003 15.746 52.914 1.00 18.96 229 LYS B C 1
ATOM 2871 O O . LYS B 1 29 ? 2.638 16.187 51.822 1.00 18.53 229 LYS B O 1
ATOM 2874 N N . LEU B 1 30 ? 2.276 15.847 54.026 1.00 19.20 230 LEU B N 1
ATOM 2875 C CA . LEU B 1 30 ? 1.011 16.579 54.063 1.00 19.26 230 LEU B CA 1
ATOM 2876 C C . LEU B 1 30 ? 1.281 18.080 54.076 1.00 19.24 230 LEU B C 1
ATOM 2877 O O . LEU B 1 30 ? 2.283 18.532 54.628 1.00 19.18 230 LEU B O 1
ATOM 2882 N N . ILE B 1 31 ? 0.384 18.840 53.454 1.00 19.41 231 ILE B N 1
ATOM 2883 C CA . ILE B 1 31 ? 0.472 20.297 53.430 1.00 19.59 231 ILE B CA 1
ATOM 2884 C C . ILE B 1 31 ? -0.122 20.839 54.720 1.00 19.78 231 ILE B C 1
ATOM 2885 O O . ILE B 1 31 ? -1.337 20.959 54.846 1.00 19.77 231 ILE B O 1
ATOM 2890 N N . THR B 1 32 ? 0.738 21.150 55.684 1.00 20.08 232 THR B N 1
ATOM 2891 C CA . THR B 1 32 ? 0.295 21.714 56.957 1.00 20.37 232 THR B CA 1
ATOM 2892 C C . THR B 1 32 ? -0.269 23.122 56.766 1.00 20.37 232 THR B C 1
ATOM 2893 O O . THR B 1 32 ? -0.120 23.727 55.697 1.00 20.61 232 THR B O 1
ATOM 2897 N N . LYS B 1 33 ? -0.920 23.629 57.808 1.00 20.22 233 LYS B N 1
ATOM 2898 C CA . LYS B 1 33 ? -1.457 24.988 57.810 1.00 20.17 233 LYS B CA 1
ATOM 2899 C C . LYS B 1 33 ? -0.334 26.032 57.680 1.00 20.05 233 LYS B C 1
ATOM 2900 O O . LYS B 1 33 ? -0.528 27.095 57.087 1.00 19.95 233 LYS B O 1
ATOM 2906 N N . ASP B 1 34 ? 0.840 25.720 58.229 1.00 19.86 234 ASP B N 1
ATOM 2907 C CA . ASP B 1 34 ? 1.967 26.657 58.233 1.00 19.69 234 ASP B CA 1
ATOM 2908 C C . ASP B 1 34 ? 2.419 26.975 56.806 1.00 19.40 234 ASP B C 1
ATOM 2909 O O . ASP B 1 34 ? 2.875 28.085 56.533 1.00 19.47 234 ASP B O 1
ATOM 2914 N N . MET B 1 35 ? 2.276 26.002 55.907 1.00 19.03 235 MET B N 1
ATOM 2915 C CA . MET B 1 35 ? 2.508 26.211 54.470 1.00 18.79 235 MET B CA 1
ATOM 2916 C C . MET B 1 35 ? 1.379 27.014 53.827 1.00 18.34 235 MET B C 1
ATOM 2917 O O . MET B 1 35 ? 1.628 27.940 53.050 1.00 18.18 235 MET B O 1
ATOM 2922 N N . ILE B 1 36 ? 0.141 26.638 54.137 1.00 17.79 236 ILE B N 1
ATOM 2923 C CA . ILE B 1 36 ? -1.031 27.352 53.640 1.00 17.56 236 ILE B CA 1
ATOM 2924 C C . ILE B 1 36 ? -0.936 28.830 53.994 1.00 17.61 236 ILE B C 1
ATOM 2925 O O . ILE B 1 36 ? -1.102 29.696 53.132 1.00 17.55 236 ILE B O 1
ATOM 2930 N N . GLU B 1 37 ? -0.655 29.103 55.268 1.00 17.48 237 GLU B N 1
ATOM 2931 C CA . GLU B 1 37 ? -0.569 30.471 55.769 1.00 17.53 237 GLU B CA 1
ATOM 2932 C C . GLU B 1 37 ? 0.589 31.235 55.139 1.00 17.50 237 GLU B C 1
ATOM 2933 O O . GLU B 1 37 ? 0.523 32.460 55.021 1.00 17.75 237 GLU B O 1
ATOM 2935 N N . ARG B 1 38 ? 1.644 30.518 54.749 1.00 17.22 238 ARG B N 1
ATOM 2936 C CA . ARG B 1 38 ? 2.814 31.145 54.139 1.00 16.92 238 ARG B CA 1
ATOM 2937 C C . ARG B 1 38 ? 2.524 31.588 52.709 1.00 17.04 238 ARG B C 1
ATOM 2938 O O . ARG B 1 38 ? 2.908 32.690 52.316 1.00 16.98 238 ARG B O 1
ATOM 2946 N N . MET B 1 39 ? 1.859 30.733 51.933 1.00 16.94 239 MET B N 1
ATOM 2947 C CA . MET B 1 39 ? 1.542 31.066 50.553 1.00 16.97 239 MET B CA 1
ATOM 2948 C C . MET B 1 39 ? 0.642 32.291 50.512 1.00 17.00 239 MET B C 1
ATOM 2949 O O . MET B 1 39 ? 0.933 33.261 49.822 1.00 16.93 239 MET B O 1
ATOM 2954 N N . GLU B 1 40 ? -0.447 32.227 51.268 1.00 17.07 240 GLU B N 1
ATOM 2955 C CA . GLU B 1 40 ? -1.358 33.351 51.454 1.00 17.20 240 GLU B CA 1
ATOM 2956 C C . GLU B 1 40 ? -0.595 34.596 51.918 1.00 17.36 240 GLU B C 1
ATOM 2957 O O . GLU B 1 40 ? -0.840 35.709 51.444 1.00 17.48 240 GLU B O 1
ATOM 2963 N N . ARG B 1 41 ? 0.326 34.388 52.854 1.00 17.39 241 ARG B N 1
ATOM 2964 C CA . ARG B 1 41 ? 1.197 35.443 53.362 1.00 17.38 241 ARG B CA 1
ATOM 2965 C C . ARG B 1 41 ? 2.054 36.057 52.251 1.00 17.37 241 ARG B C 1
ATOM 2966 O O . ARG B 1 41 ? 2.165 37.275 52.147 1.00 17.34 241 ARG B O 1
ATOM 2974 N N . LEU B 1 42 ? 2.635 35.207 51.413 1.00 17.44 242 LEU B N 1
ATOM 2975 C CA . LEU B 1 42 ? 3.570 35.649 50.374 1.00 17.49 242 LEU B CA 1
ATOM 2976 C C . LEU B 1 42 ? 2.844 36.164 49.126 1.00 17.41 242 LEU B C 1
ATOM 2977 O O . LEU B 1 42 ? 3.267 37.144 48.513 1.00 17.36 242 LEU B O 1
ATOM 2982 N N . THR B 1 43 ? 1.750 35.500 48.766 1.00 17.40 243 THR B N 1
ATOM 2983 C CA . THR B 1 43 ? 0.970 35.848 47.576 1.00 17.34 243 THR B CA 1
ATOM 2984 C C . THR B 1 43 ? 0.213 37.163 47.708 1.00 17.40 243 THR B C 1
ATOM 2985 O O . THR B 1 43 ? 0.237 37.993 46.800 1.00 17.38 243 THR B O 1
ATOM 2989 N N . GLY B 1 44 ? -0.467 37.334 48.838 1.00 17.43 244 GLY B N 1
ATOM 2990 C CA . GLY B 1 44 ? -1.409 38.431 49.018 1.00 17.45 244 GLY B CA 1
ATOM 2991 C C . GLY B 1 44 ? -2.764 38.102 48.410 1.00 17.50 244 GLY B C 1
ATOM 2992 O O . GLY B 1 44 ? -3.396 38.957 47.790 1.00 17.64 244 GLY B O 1
ATOM 2993 N N . GLN B 1 45 ? -3.207 36.858 48.579 1.00 17.40 245 GLN B N 1
ATOM 2994 C CA . GLN B 1 45 ? -4.530 36.437 48.120 1.00 17.38 245 GLN B CA 1
ATOM 2995 C C . GLN B 1 45 ? -5.025 35.244 48.939 1.00 17.34 245 GLN B C 1
ATOM 2996 O O . GLN B 1 45 ? -4.234 34.403 49.375 1.00 17.09 245 GLN B O 1
ATOM 3002 N N . LYS B 1 46 ? -6.340 35.188 49.141 1.00 17.41 246 LYS B N 1
ATOM 3003 C CA . LYS B 1 46 ? -6.971 34.125 49.920 1.00 17.48 246 LYS B CA 1
ATOM 3004 C C . LYS B 1 46 ? -6.661 32.786 49.269 1.00 17.48 246 LYS B C 1
ATOM 3005 O O . LYS B 1 46 ? -6.661 32.677 48.041 1.00 17.77 246 LYS B O 1
ATOM 3011 N N . ALA B 1 47 ? -6.382 31.774 50.086 1.00 17.35 247 ALA B N 1
ATOM 3012 C CA . ALA B 1 47 ? -6.070 30.441 49.569 1.00 17.11 247 ALA B CA 1
ATOM 3013 C C . ALA B 1 47 ? -7.283 29.830 48.873 1.00 16.97 247 ALA B C 1
ATOM 3014 O O . ALA B 1 47 ? -8.427 30.032 49.298 1.00 16.80 247 ALA B O 1
ATOM 3016 N N . HIS B 1 48 ? -7.027 29.085 47.797 1.00 16.76 248 HIS B N 1
ATOM 3017 C CA . HIS B 1 48 ? -8.087 28.379 47.085 1.00 16.51 248 HIS B CA 1
ATOM 3018 C C . HIS B 1 48 ? -8.811 27.475 48.073 1.00 16.62 248 HIS B C 1
ATOM 3019 O O . HIS B 1 48 ? -8.222 27.043 49.066 1.00 16.57 248 HIS B O 1
ATOM 3026 N N . HIS B 1 49 ? -10.088 27.202 47.819 1.00 16.61 249 HIS B N 1
ATOM 3027 C CA . HIS B 1 49 ? -10.845 26.309 48.697 1.00 16.83 249 HIS B CA 1
ATOM 3028 C C . HIS B 1 49 ? -10.344 24.855 48.621 1.00 17.06 249 HIS B C 1
ATOM 3029 O O . HIS B 1 49 ? -10.589 24.058 49.525 1.00 17.04 249 HIS B O 1
ATOM 3036 N N . PHE B 1 50 ? -9.609 24.524 47.564 1.00 17.40 250 PHE B N 1
ATOM 3037 C CA . PHE B 1 50 ? -8.999 23.201 47.425 1.00 17.51 250 PHE B CA 1
ATOM 3038 C C . PHE B 1 50 ? -7.979 22.914 48.527 1.00 18.16 250 PHE B C 1
ATOM 3039 O O . PHE B 1 50 ? -7.653 21.753 48.780 1.00 18.14 250 PHE B O 1
ATOM 3047 N N . PHE B 1 51 ? -7.466 23.966 49.159 1.00 18.85 251 PHE B N 1
ATOM 3048 C CA . PHE B 1 51 ? -6.661 23.828 50.374 1.00 19.64 251 PHE B CA 1
ATOM 3049 C C . PHE B 1 51 ? -7.516 23.623 51.629 1.00 20.31 251 PHE B C 1
ATOM 3050 O O . PHE B 1 51 ? -7.308 22.660 52.362 1.00 20.20 251 PHE B O 1
ATOM 3058 N N . ARG B 1 52 ? -8.455 24.540 51.887 1.00 21.13 252 ARG B N 1
ATOM 3059 C CA . ARG B 1 52 ? -9.379 24.399 53.025 1.00 21.96 252 ARG B CA 1
ATOM 3060 C C . ARG B 1 52 ? -9.883 22.962 53.117 1.00 22.00 252 ARG B C 1
ATOM 3061 O O . ARG B 1 52 ? -9.859 22.348 54.191 1.00 21.83 252 ARG B O 1
ATOM 3069 N N . ARG B 1 53 ? -10.316 22.431 51.972 1.00 22.06 253 ARG B N 1
ATOM 3070 C CA . ARG B 1 53 ? -11.054 21.172 51.933 1.00 22.33 253 ARG B CA 1
ATOM 3071 C C . ARG B 1 53 ? -10.178 19.984 51.614 1.00 22.19 253 ARG B C 1
ATOM 3072 O O . ARG B 1 53 ? -10.673 18.903 51.289 1.00 22.02 253 ARG B O 1
ATOM 3080 N N . ASN B 1 54 ? -8.872 20.187 51.724 1.00 22.38 254 ASN B N 1
ATOM 3081 C CA . ASN B 1 54 ? -7.921 19.121 51.530 1.00 22.60 254 ASN B CA 1
ATOM 3082 C C . ASN B 1 54 ? -8.283 18.346 50.257 1.00 23.38 254 ASN B C 1
ATOM 3083 O O . ASN B 1 54 ? -8.543 17.141 50.320 1.00 23.24 254 ASN B O 1
ATOM 3088 N N . ILE B 1 55 ? -8.353 19.083 49.131 1.00 24.39 255 ILE B N 1
ATOM 3089 C CA . ILE B 1 55 ? -8.520 18.533 47.766 1.00 24.66 255 ILE B CA 1
ATOM 3090 C C . ILE B 1 55 ? -7.147 18.465 47.110 1.00 24.75 255 ILE B C 1
ATOM 3091 O O . ILE B 1 55 ? -6.792 17.480 46.447 1.00 24.54 255 ILE B O 1
ATOM 3096 N N . PHE B 1 56 ? -6.396 19.553 47.242 1.00 25.05 256 PHE B N 1
ATOM 3097 C CA . PHE B 1 56 ? -4.940 19.494 47.088 1.00 25.23 256 PHE B CA 1
ATOM 3098 C C . PHE B 1 56 ? -4.409 19.363 48.504 1.00 25.44 256 PHE B C 1
ATOM 3099 O O . PHE B 1 56 ? -4.422 20.329 49.270 1.00 25.84 256 PHE B O 1
ATOM 3107 N N . LEU B 1 57 ? -4.013 18.148 48.870 1.00 25.44 257 LEU B N 1
ATOM 3108 C CA . LEU B 1 57 ? -3.666 17.835 50.263 1.00 25.68 257 LEU B CA 1
ATOM 3109 C C . LEU B 1 57 ? -2.184 17.555 50.474 1.00 25.73 257 LEU B C 1
ATOM 3110 O O . LEU B 1 57 ? -1.726 17.487 51.614 1.00 25.37 257 LEU B O 1
ATOM 3115 N N . SER B 1 58 ? -1.439 17.403 49.378 1.00 25.80 258 SER B N 1
ATOM 3116 C CA . SER B 1 58 ? -0.129 16.768 49.444 1.00 25.69 258 SER B CA 1
ATOM 3117 C C . SER B 1 58 ? 0.881 17.481 48.556 1.00 25.22 258 SER B C 1
ATOM 3118 O O . SER B 1 58 ? 0.488 18.122 47.583 1.00 25.16 258 SER B O 1
ATOM 3121 N N . HIS B 1 59 ? 2.171 17.376 48.899 1.00 24.58 259 HIS B N 1
ATOM 3122 C CA . HIS B 1 59 ? 3.225 18.023 48.121 1.00 24.45 259 HIS B CA 1
ATOM 3123 C C . HIS B 1 59 ? 4.594 17.361 48.244 1.00 24.62 259 HIS B C 1
ATOM 3124 O O . HIS B 1 59 ? 4.830 16.561 49.143 1.00 24.53 259 HIS B O 1
ATOM 3131 N N . ARG B 1 60 ? 5.465 17.682 47.280 1.00 24.88 260 ARG B N 1
ATOM 3132 C CA . ARG B 1 60 ? 6.912 17.480 47.387 1.00 24.66 260 ARG B CA 1
ATOM 3133 C C . ARG B 1 60 ? 7.639 18.789 47.090 1.00 24.50 260 ARG B C 1
ATOM 3134 O O . ARG B 1 60 ? 7.528 19.343 45.985 1.00 23.52 260 ARG B O 1
ATOM 3142 N N . ASP B 1 61 ? 8.363 19.283 48.094 1.00 24.64 261 ASP B N 1
ATOM 3143 C CA . ASP B 1 61 ? 9.174 20.500 47.979 1.00 24.95 261 ASP B CA 1
ATOM 3144 C C . ASP B 1 61 ? 8.404 21.734 47.468 1.00 24.93 261 ASP B C 1
ATOM 3145 O O . ASP B 1 61 ? 8.972 22.600 46.809 1.00 25.36 261 ASP B O 1
ATOM 3150 N N . PHE B 1 62 ? 7.117 21.814 47.788 1.00 24.79 262 PHE B N 1
ATOM 3151 C CA . PHE B 1 62 ? 6.345 23.022 47.539 1.00 24.85 262 PHE B CA 1
ATOM 3152 C C . PHE B 1 62 ? 6.919 24.171 48.377 1.00 25.38 262 PHE B C 1
ATOM 3153 O O . PHE B 1 62 ? 6.876 25.322 47.952 1.00 25.82 262 PHE B O 1
ATOM 3161 N N . GLU B 1 63 ? 7.469 23.861 49.554 1.00 25.33 263 GLU B N 1
ATOM 3162 C CA . GLU B 1 63 ? 8.126 24.883 50.383 1.00 25.98 263 GLU B CA 1
ATOM 3163 C C . GLU B 1 63 ? 9.348 25.524 49.682 1.00 26.05 263 GLU B C 1
ATOM 3164 O O . GLU B 1 63 ? 9.700 26.677 49.956 1.00 25.97 263 GLU B O 1
ATOM 3170 N N . LYS B 1 64 ? 9.975 24.790 48.768 1.00 26.22 264 LYS B N 1
ATOM 3171 C CA . LYS B 1 64 ? 11.040 25.359 47.937 1.00 26.45 264 LYS B CA 1
ATOM 3172 C C . LYS B 1 64 ? 10.498 26.464 47.021 1.00 26.43 264 LYS B C 1
ATOM 3173 O O . LYS B 1 64 ? 11.143 27.503 46.856 1.00 26.47 264 LYS B O 1
ATOM 3175 N N . ILE B 1 65 ? 9.314 26.250 46.448 1.00 26.21 265 ILE B N 1
ATOM 3176 C CA . ILE B 1 65 ? 8.714 27.224 45.531 1.00 26.30 265 ILE B CA 1
ATOM 3177 C C . ILE B 1 65 ? 8.455 28.543 46.217 1.00 26.93 265 ILE B C 1
ATOM 3178 O O . ILE B 1 65 ? 8.714 29.590 45.634 1.00 27.51 265 ILE B O 1
ATOM 3183 N N . LEU B 1 66 ? 7.941 28.484 47.447 1.00 27.20 266 LEU B N 1
ATOM 3184 C CA . LEU B 1 66 ? 7.676 29.673 48.243 1.00 27.34 266 LEU B CA 1
ATOM 3185 C C . LEU B 1 66 ? 8.986 30.330 48.673 1.00 27.36 266 LEU B C 1
ATOM 3186 O O . LEU B 1 66 ? 9.074 31.556 48.734 1.00 27.38 266 LEU B O 1
ATOM 3191 N N . ASP B 1 67 ? 10.001 29.518 48.969 1.00 27.23 267 ASP B N 1
ATOM 3192 C CA . ASP B 1 67 ? 11.344 30.048 49.252 1.00 27.07 267 ASP B CA 1
ATOM 3193 C C . ASP B 1 67 ? 11.818 30.890 48.066 1.00 26.65 267 ASP B C 1
ATOM 3194 O O . ASP B 1 67 ? 12.248 32.037 48.232 1.00 26.41 267 ASP B O 1
ATOM 3199 N N . VAL B 1 68 ? 11.720 30.293 46.876 1.00 26.01 268 VAL B N 1
ATOM 3200 C CA . VAL B 1 68 ? 12.107 30.936 45.621 1.00 25.73 268 VAL B CA 1
ATOM 3201 C C . VAL B 1 68 ? 11.306 32.205 45.342 1.00 25.59 268 VAL B C 1
ATOM 3202 O O . VAL B 1 68 ? 11.872 33.216 44.934 1.00 25.26 268 VAL B O 1
ATOM 3206 N N . TYR B 1 69 ? 9.994 32.148 45.554 1.00 25.62 269 TYR B N 1
ATOM 3207 C CA . TYR B 1 69 ? 9.135 33.302 45.316 1.00 25.80 269 TYR B CA 1
ATOM 3208 C C . TYR B 1 69 ? 9.349 34.363 46.384 1.00 26.15 269 TYR B C 1
ATOM 3209 O O . TYR B 1 69 ? 9.168 35.549 46.115 1.00 26.02 269 TYR B O 1
ATOM 3218 N N . GLU B 1 70 ? 9.729 33.934 47.591 1.00 26.61 270 GLU B N 1
ATOM 3219 C CA . GLU B 1 70 ? 10.142 34.857 48.666 1.00 27.01 270 GLU B CA 1
ATOM 3220 C C . GLU B 1 70 ? 11.346 35.709 48.258 1.00 27.03 270 GLU B C 1
ATOM 3221 O O . GLU B 1 70 ? 11.469 36.863 48.672 1.00 27.01 270 GLU B O 1
ATOM 3223 N N . LYS B 1 71 ? 12.219 35.124 47.439 1.00 27.18 271 LYS B N 1
ATOM 3224 C CA . LYS B 1 71 ? 13.477 35.760 47.031 1.00 27.38 271 LYS B CA 1
ATOM 3225 C C . LYS B 1 71 ? 13.356 36.616 45.766 1.00 27.31 271 LYS B C 1
ATOM 3226 O O . LYS B 1 71 ? 14.363 37.091 45.247 1.00 27.41 271 LYS B O 1
ATOM 3228 N N . GLY B 1 72 ? 12.133 36.828 45.284 1.00 27.29 272 GLY B N 1
ATOM 3229 C CA . GLY B 1 72 ? 11.910 37.593 44.054 1.00 27.29 272 GLY B CA 1
ATOM 3230 C C . GLY B 1 72 ? 12.152 36.809 42.765 1.00 27.31 272 GLY B C 1
ATOM 3231 O O . GLY B 1 72 ? 12.044 37.358 41.666 1.00 27.35 272 GLY B O 1
ATOM 3232 N N . GLU B 1 73 ? 12.457 35.519 42.882 1.00 27.21 273 GLU B N 1
ATOM 3233 C CA . GLU B 1 73 ? 12.771 34.704 41.710 1.00 27.34 273 GLU B CA 1
ATOM 3234 C C . GLU B 1 73 ? 11.522 34.088 41.092 1.00 27.36 273 GLU B C 1
ATOM 3235 O O . GLU B 1 73 ? 10.561 33.741 41.792 1.00 27.62 273 GLU B O 1
ATOM 3241 N N . LEU B 1 74 ? 11.556 33.947 39.772 1.00 27.09 274 LEU B N 1
ATOM 3242 C CA . LEU B 1 74 ? 10.467 33.341 39.037 1.00 26.96 274 LEU B CA 1
ATOM 3243 C C . LEU B 1 74 ? 10.665 31.829 38.906 1.00 26.67 274 LEU B C 1
ATOM 3244 O O . LEU B 1 74 ? 11.778 31.308 38.999 1.00 26.75 274 LEU B O 1
ATOM 3249 N N . PHE B 1 75 ? 9.553 31.140 38.696 1.00 26.08 275 PHE B N 1
ATOM 3250 C CA . PHE B 1 75 ? 9.540 29.707 38.450 1.00 25.72 275 PHE B CA 1
ATOM 3251 C C . PHE B 1 75 ? 8.450 29.452 37.423 1.00 25.13 275 PHE B C 1
ATOM 3252 O O . PHE B 1 75 ? 7.839 30.402 36.939 1.00 24.97 275 PHE B O 1
ATOM 3260 N N . TYR B 1 76 ? 8.210 28.193 37.080 1.00 24.62 276 TYR B N 1
ATOM 3261 C CA . TYR B 1 76 ? 7.117 27.867 36.161 1.00 24.37 276 TYR B CA 1
ATOM 3262 C C . TYR B 1 76 ? 6.272 26.677 36.593 1.00 24.35 276 TYR B C 1
ATOM 3263 O O . TYR B 1 76 ? 6.697 25.843 37.393 1.00 23.88 276 TYR B O 1
ATOM 3272 N N . LEU B 1 77 ? 5.058 26.633 36.047 1.00 24.44 277 LEU B N 1
ATOM 3273 C CA . LEU B 1 77 ? 4.104 25.565 36.314 1.00 24.46 277 LEU B CA 1
ATOM 3274 C C . LEU B 1 77 ? 4.083 24.594 35.150 1.00 24.59 277 LEU B C 1
ATOM 3275 O O . LEU B 1 77 ? 4.207 24.999 33.979 1.00 25.04 277 LEU B O 1
ATOM 3280 N N . TYR B 1 78 ? 3.926 23.313 35.464 1.00 24.49 278 TYR B N 1
ATOM 3281 C CA . TYR B 1 78 ? 3.749 22.296 34.433 1.00 24.55 278 TYR B CA 1
ATOM 3282 C C . TYR B 1 78 ? 2.611 21.380 34.858 1.00 24.52 278 TYR B C 1
ATOM 3283 O O . TYR B 1 78 ? 2.554 20.909 36.019 1.00 24.82 278 TYR B O 1
ATOM 3292 N N . THR B 1 79 ? 1.655 21.217 33.950 1.00 24.07 279 THR B N 1
ATOM 3293 C CA . THR B 1 79 ? 0.570 20.244 34.121 1.00 23.92 279 THR B CA 1
ATOM 3294 C C . THR B 1 79 ? 0.162 19.676 32.768 1.00 23.48 279 THR B C 1
ATOM 3295 O O . THR B 1 79 ? 0.602 20.139 31.717 1.00 22.28 279 THR B O 1
ATOM 3299 N N . GLY B 1 80 ? -0.675 18.660 32.794 1.00 23.71 280 GLY B N 1
ATOM 3300 C CA . GLY B 1 80 ? -1.001 17.952 31.566 1.00 23.91 280 GLY B CA 1
ATOM 3301 C C . GLY B 1 80 ? -2.357 17.268 31.560 1.00 23.90 280 GLY B C 1
ATOM 3302 O O . GLY B 1 80 ? -3.140 17.300 32.540 1.00 23.07 280 GLY B O 1
ATOM 3303 N N . ARG B 1 81 ? -2.598 16.624 30.430 1.00 24.00 281 ARG B N 1
ATOM 3304 C CA . ARG B 1 81 ? -3.861 15.982 30.138 1.00 24.19 281 ARG B CA 1
ATOM 3305 C C . ARG B 1 81 ? -3.608 14.903 29.087 1.00 24.31 281 ARG B C 1
ATOM 3306 O O . ARG B 1 81 ? -2.833 15.107 28.165 1.00 24.01 281 ARG B O 1
ATOM 3314 N N . GLY B 1 82 ? -4.210 13.737 29.275 1.00 24.89 282 GLY B N 1
ATOM 3315 C CA . GLY B 1 82 ? -4.159 12.662 28.295 1.00 25.20 282 GLY B CA 1
ATOM 3316 C C . GLY B 1 82 ? -5.437 12.592 27.485 1.00 25.74 282 GLY B C 1
ATOM 3317 O O . GLY B 1 82 ? -6.487 12.212 28.012 1.00 26.65 282 GLY B O 1
ATOM 3318 N N . PRO B 1 83 ? -5.371 12.935 26.190 1.00 26.07 283 PRO B N 1
ATOM 3319 C CA . PRO B 1 83 ? -6.573 12.930 25.362 1.00 26.58 283 PRO B CA 1
ATOM 3320 C C . PRO B 1 83 ? -7.095 11.542 24.952 1.00 26.73 283 PRO B C 1
ATOM 3321 O O . PRO B 1 83 ? -6.870 11.110 23.825 1.00 26.86 283 PRO B O 1
ATOM 3325 N N . SER B 1 84 ? -7.822 10.893 25.856 1.00 26.84 284 SER B N 1
ATOM 3326 C CA . SER B 1 84 ? -8.534 9.639 25.549 1.00 27.06 284 SER B CA 1
ATOM 3327 C C . SER B 1 84 ? -10.019 9.852 25.207 1.00 26.91 284 SER B C 1
ATOM 3328 O O . SER B 1 84 ? -10.704 8.913 24.838 1.00 27.06 284 SER B O 1
ATOM 3331 N N . SER B 1 85 ? -10.506 11.079 25.356 1.00 27.14 285 SER B N 1
ATOM 3332 C CA . SER B 1 85 ? -11.891 11.430 25.041 1.00 27.09 285 SER B CA 1
ATOM 3333 C C . SER B 1 85 ? -11.927 12.840 24.486 1.00 27.04 285 SER B C 1
ATOM 3334 O O . SER B 1 85 ? -11.075 13.669 24.823 1.00 27.14 285 SER B O 1
ATOM 3337 N N . GLU B 1 86 ? -12.924 13.117 23.661 1.00 27.15 286 GLU B N 1
ATOM 3338 C CA . GLU B 1 86 ? -12.991 14.372 22.933 1.00 27.47 286 GLU B CA 1
ATOM 3339 C C . GLU B 1 86 ? -13.234 15.549 23.859 1.00 27.75 286 GLU B C 1
ATOM 3340 O O . GLU B 1 86 ? -12.819 16.665 23.564 1.00 27.93 286 GLU B O 1
ATOM 3346 N N . SER B 1 87 ? -13.915 15.300 24.972 1.00 28.18 287 SER B N 1
ATOM 3347 C CA . SER B 1 87 ? -14.167 16.333 25.969 1.00 28.41 287 SER B CA 1
ATOM 3348 C C . SER B 1 87 ? -13.598 15.927 27.317 1.00 28.38 287 SER B C 1
ATOM 3349 O O . SER B 1 87 ? -13.517 14.749 27.636 1.00 28.72 287 SER B O 1
ATOM 3352 N N . LEU B 1 88 ? -13.202 16.918 28.105 1.00 28.65 288 LEU B N 1
ATOM 3353 C CA . LEU B 1 88 ? -12.681 16.686 29.453 1.00 28.38 288 LEU B CA 1
ATOM 3354 C C . LEU B 1 88 ? -13.826 16.326 30.386 1.00 28.27 288 LEU B C 1
ATOM 3355 O O . LEU B 1 88 ? -14.912 16.855 30.219 1.00 28.26 288 LEU B O 1
ATOM 3360 N N . HIS B 1 89 ? -13.592 15.422 31.341 1.00 28.35 289 HIS B N 1
ATOM 3361 C CA . HIS B 1 89 ? -14.523 15.245 32.458 1.00 28.90 289 HIS B CA 1
ATOM 3362 C C . HIS B 1 89 ? -14.412 16.464 33.347 1.00 28.50 289 HIS B C 1
ATOM 3363 O O . HIS B 1 89 ? -13.431 17.182 33.280 1.00 28.91 289 HIS B O 1
ATOM 3370 N N . VAL B 1 90 ? -15.412 16.685 34.188 1.00 28.21 290 VAL B N 1
ATOM 3371 C CA . VAL B 1 90 ? -15.370 17.787 35.144 1.00 27.79 290 VAL B CA 1
ATOM 3372 C C . VAL B 1 90 ? -14.285 17.488 36.189 1.00 27.89 290 VAL B C 1
ATOM 3373 O O . VAL B 1 90 ? -13.701 18.411 36.787 1.00 27.98 290 VAL B O 1
ATOM 3377 N N . GLY B 1 91 ? -14.010 16.202 36.395 1.00 27.66 291 GLY B N 1
ATOM 3378 C CA . GLY B 1 91 ? -13.000 15.786 37.343 1.00 27.92 291 GLY B CA 1
ATOM 3379 C C . GLY B 1 91 ? -11.636 16.281 36.918 1.00 28.29 291 GLY B C 1
ATOM 3380 O O . GLY B 1 91 ? -10.816 16.659 37.755 1.00 28.57 291 GLY B O 1
ATOM 3381 N N . HIS B 1 92 ? -11.422 16.309 35.607 1.00 28.51 292 HIS B N 1
ATOM 3382 C CA . HIS B 1 92 ? -10.184 16.805 35.007 1.00 28.75 292 HIS B CA 1
ATOM 3383 C C . HIS B 1 92 ? -10.017 18.309 35.067 1.00 28.72 292 HIS B C 1
ATOM 3384 O O . HIS B 1 92 ? -8.932 18.802 34.847 1.00 29.48 292 HIS B O 1
ATOM 3391 N N . LEU B 1 93 ? -11.080 19.050 35.336 1.00 29.13 293 LEU B N 1
ATOM 3392 C CA . LEU B 1 93 ? -10.954 20.488 35.568 1.00 29.20 293 LEU B CA 1
ATOM 3393 C C . LEU B 1 93 ? -10.364 20.828 36.945 1.00 28.96 293 LEU B C 1
ATOM 3394 O O . LEU B 1 93 ? -10.014 21.982 37.194 1.00 29.34 293 LEU B O 1
ATOM 3399 N N . VAL B 1 94 ? -10.288 19.852 37.850 1.00 28.50 294 VAL B N 1
ATOM 3400 C CA . VAL B 1 94 ? -9.803 20.121 39.210 1.00 27.96 294 VAL B CA 1
ATOM 3401 C C . VAL B 1 94 ? -8.336 20.559 39.199 1.00 27.85 294 VAL B C 1
ATOM 3402 O O . VAL B 1 94 ? -7.992 21.543 39.853 1.00 27.96 294 VAL B O 1
ATOM 3406 N N . PRO B 1 95 ? -7.466 19.850 38.451 1.00 27.27 295 PRO B N 1
ATOM 3407 C CA . PRO B 1 95 ? -6.097 20.384 38.430 1.00 27.18 295 PRO B CA 1
ATOM 3408 C C . PRO B 1 95 ? -5.949 21.647 37.584 1.00 26.85 295 PRO B C 1
ATOM 3409 O O . PRO B 1 95 ? -5.130 22.512 37.925 1.00 27.62 295 PRO B O 1
ATOM 3413 N N . PHE B 1 96 ? -6.723 21.755 36.506 1.00 26.06 296 PHE B N 1
ATOM 3414 C CA . PHE B 1 96 ? -6.614 22.905 35.611 1.00 25.26 296 PHE B CA 1
ATOM 3415 C C . PHE B 1 96 ? -7.115 24.183 36.281 1.00 25.04 296 PHE B C 1
ATOM 3416 O O . PHE B 1 96 ? -6.428 25.212 36.231 1.00 24.71 296 PHE B O 1
ATOM 3424 N N . LEU B 1 97 ? -8.288 24.118 36.907 1.00 24.89 297 LEU B N 1
ATOM 3425 C CA . LEU B 1 97 ? -8.840 25.269 37.645 1.00 25.18 297 LEU B CA 1
ATOM 3426 C C . LEU B 1 97 ? -7.892 25.701 38.742 1.00 25.08 297 LEU B C 1
ATOM 3427 O O . LEU B 1 97 ? -7.768 26.883 38.997 1.00 25.75 297 LEU B O 1
ATOM 3432 N N . PHE B 1 98 ? -7.225 24.746 39.383 1.00 25.13 298 PHE B N 1
ATOM 3433 C CA . PHE B 1 98 ? -6.274 25.052 40.454 1.00 25.15 298 PHE B CA 1
ATOM 3434 C C . PHE B 1 98 ? -5.013 25.726 39.919 1.00 25.18 298 PHE B C 1
ATOM 3435 O O . PHE B 1 98 ? -4.496 26.663 40.546 1.00 25.85 298 PHE B O 1
ATOM 3443 N N . THR B 1 99 ? -4.517 25.244 38.777 1.00 24.60 299 THR B N 1
ATOM 3444 C CA . THR B 1 99 ? -3.362 25.842 38.102 1.00 24.19 299 THR B CA 1
ATOM 3445 C C . THR B 1 99 ? -3.590 27.283 37.653 1.00 24.26 299 THR B C 1
ATOM 3446 O O . THR B 1 99 ? -2.678 28.112 37.725 1.00 24.02 299 THR B O 1
ATOM 3450 N N . LYS B 1 100 ? -4.805 27.572 37.185 1.00 24.49 300 LYS B N 1
ATOM 3451 C CA . LYS B 1 100 ? -5.194 28.942 36.811 1.00 24.50 300 LYS B CA 1
ATOM 3452 C C . LYS B 1 100 ? -5.088 29.844 38.026 1.00 24.47 300 LYS B C 1
ATOM 3453 O O . LYS B 1 100 ? -4.530 30.935 37.946 1.00 24.31 300 LYS B O 1
ATOM 3459 N N . TYR B 1 101 ? -5.605 29.370 39.153 1.00 24.33 301 TYR B N 1
ATOM 3460 C CA . TYR B 1 101 ? -5.485 30.098 40.395 1.00 24.91 301 TYR B CA 1
ATOM 3461 C C . TYR B 1 101 ? -4.023 30.353 40.739 1.00 25.19 301 TYR B C 1
ATOM 3462 O O . TYR B 1 101 ? -3.668 31.470 41.113 1.00 24.79 301 TYR B O 1
ATOM 3471 N N . LEU B 1 102 ? -3.185 29.327 40.593 1.00 25.50 302 LEU B N 1
ATOM 3472 C CA . LEU B 1 102 ? -1.757 29.462 40.847 1.00 25.69 302 LEU B CA 1
ATOM 3473 C C . LEU B 1 102 ? -1.093 30.424 39.870 1.00 26.00 302 LEU B C 1
ATOM 3474 O O . LEU B 1 102 ? -0.153 31.127 40.236 1.00 25.95 302 LEU B O 1
ATOM 3479 N N . GLN B 1 103 ? -1.564 30.447 38.628 1.00 26.46 303 GLN B N 1
ATOM 3480 C CA . GLN B 1 103 ? -0.999 31.353 37.628 1.00 27.05 303 GLN B CA 1
ATOM 3481 C C . GLN B 1 103 ? -1.389 32.788 37.952 1.00 27.16 303 GLN B C 1
ATOM 3482 O O . GLN B 1 103 ? -0.578 33.706 37.840 1.00 27.27 303 GLN B O 1
ATOM 3488 N N . ASP B 1 104 ? -2.631 32.971 38.374 1.00 27.47 304 ASP B N 1
ATOM 3489 C CA . ASP B 1 104 ? -3.132 34.290 38.750 1.00 27.60 304 ASP B CA 1
ATOM 3490 C C . ASP B 1 104 ? -2.471 34.799 40.015 1.00 27.46 304 ASP B C 1
ATOM 3491 O O . ASP B 1 104 ? -2.316 36.003 40.186 1.00 27.54 304 ASP B O 1
ATOM 3496 N N . THR B 1 105 ? -2.108 33.882 40.906 1.00 27.18 305 THR B N 1
ATOM 3497 C CA . THR B 1 105 ? -1.582 34.242 42.211 1.00 26.98 305 THR B CA 1
ATOM 3498 C C . THR B 1 105 ? -0.093 34.549 42.145 1.00 26.63 305 THR B C 1
ATOM 3499 O O . THR B 1 105 ? 0.351 35.555 42.681 1.00 26.39 305 THR B O 1
ATOM 3503 N N . PHE B 1 106 ? 0.671 33.685 41.489 1.00 26.38 306 PHE B N 1
ATOM 3504 C CA . PHE B 1 106 ? 2.120 33.868 41.374 1.00 26.12 306 PHE B CA 1
ATOM 3505 C C . PHE B 1 106 ? 2.540 34.633 40.120 1.00 26.07 306 PHE B C 1
ATOM 3506 O O . PHE B 1 106 ? 3.650 35.150 40.063 1.00 25.87 306 PHE B O 1
ATOM 3514 N N . LYS B 1 107 ? 1.654 34.710 39.128 1.00 26.25 307 LYS B N 1
ATOM 3515 C CA . LYS B 1 107 ? 1.910 35.448 37.891 1.00 26.36 307 LYS B CA 1
ATOM 3516 C C . LYS B 1 107 ? 3.105 34.838 37.170 1.00 26.41 307 LYS B C 1
ATOM 3517 O O . LYS B 1 107 ? 3.994 35.553 36.710 1.00 26.35 307 LYS B O 1
ATOM 3523 N N . VAL B 1 108 ? 3.116 33.508 37.066 1.00 26.40 308 VAL B N 1
ATOM 3524 C CA . VAL B 1 108 ? 4.250 32.787 36.486 1.00 26.17 308 VAL B CA 1
ATOM 3525 C C . VAL B 1 108 ? 3.879 32.107 35.171 1.00 26.11 308 VAL B C 1
ATOM 3526 O O . VAL B 1 108 ? 2.699 31.903 34.894 1.00 26.07 308 VAL B O 1
ATOM 3530 N N . PRO B 1 109 ? 4.892 31.771 34.344 1.00 25.98 309 PRO B N 1
ATOM 3531 C CA . PRO B 1 109 ? 4.622 31.045 33.111 1.00 25.93 309 PRO B CA 1
ATOM 3532 C C . PRO B 1 109 ? 4.066 29.661 33.385 1.00 25.89 309 PRO B C 1
ATOM 3533 O O . PRO B 1 109 ? 4.327 29.084 34.447 1.00 25.82 309 PRO B O 1
ATOM 3537 N N . LEU B 1 110 ? 3.298 29.148 32.428 1.00 25.91 310 LEU B N 1
ATOM 3538 C CA . LEU B 1 110 ? 2.723 27.807 32.508 1.00 25.75 310 LEU B CA 1
ATOM 3539 C C . LEU B 1 110 ? 2.949 27.045 31.203 1.00 25.77 310 LEU B C 1
ATOM 3540 O O . LEU B 1 110 ? 2.894 27.605 30.108 1.00 25.87 310 LEU B O 1
ATOM 3545 N N . VAL B 1 111 ? 3.141 25.744 31.363 1.00 25.51 311 VAL B N 1
ATOM 3546 C CA . VAL B 1 111 ? 3.483 24.829 30.305 1.00 25.21 311 VAL B CA 1
ATOM 3547 C C . VAL B 1 111 ? 2.520 23.629 30.412 1.00 25.08 311 VAL B C 1
ATOM 3548 O O . VAL B 1 111 ? 2.396 23.035 31.491 1.00 25.58 311 VAL B O 1
ATOM 3552 N N . ILE B 1 112 ? 1.812 23.292 29.329 1.00 24.40 312 ILE B N 1
ATOM 3553 C CA . ILE B 1 112 ? 0.770 22.238 29.374 1.00 23.82 312 ILE B CA 1
ATOM 3554 C C . ILE B 1 112 ? 0.949 21.187 28.277 1.00 24.02 312 ILE B C 1
ATOM 3555 O O . ILE B 1 112 ? 0.956 21.516 27.104 1.00 23.92 312 ILE B O 1
ATOM 3560 N N . GLN B 1 113 ? 1.061 19.919 28.660 1.00 24.35 313 GLN B N 1
ATOM 3561 C CA . GLN B 1 113 ? 1.339 18.837 27.708 1.00 24.91 313 GLN B CA 1
ATOM 3562 C C . GLN B 1 113 ? 0.079 18.024 27.402 1.00 24.94 313 GLN B C 1
ATOM 3563 O O . GLN B 1 113 ? -0.570 17.483 28.283 1.00 25.24 313 GLN B O 1
ATOM 3569 N N . LEU B 1 114 ? -0.265 17.938 26.136 1.00 25.21 314 LEU B N 1
ATOM 3570 C CA . LEU B 1 114 ? -1.302 17.004 25.708 1.00 25.13 314 LEU B CA 1
ATOM 3571 C C . LEU B 1 114 ? -0.623 15.761 25.140 1.00 25.07 314 LEU B C 1
ATOM 3572 O O . LEU B 1 114 ? 0.078 15.847 24.123 1.00 25.50 314 LEU B O 1
ATOM 3577 N N . THR B 1 115 ? -0.829 14.625 25.816 1.00 24.90 315 THR B N 1
ATOM 3578 C CA . THR B 1 115 ? -0.070 13.394 25.582 1.00 24.66 315 THR B CA 1
ATOM 3579 C C . THR B 1 115 ? -0.711 12.487 24.529 1.00 24.53 315 THR B C 1
ATOM 3580 O O . THR B 1 115 ? -1.048 11.337 24.781 1.00 24.86 315 THR B O 1
ATOM 3584 N N . ASP B 1 116 ? -0.843 12.978 23.319 1.00 24.61 316 ASP B N 1
ATOM 3585 C CA . ASP B 1 116 ? -1.465 12.133 22.289 1.00 25.15 316 ASP B CA 1
ATOM 3586 C C . ASP B 1 116 ? -0.690 10.835 22.047 1.00 24.36 316 ASP B C 1
ATOM 3587 O O . ASP B 1 116 ? -1.280 9.818 21.727 1.00 24.79 316 ASP B O 1
ATOM 3592 N N . ASP B 1 117 ? 0.626 10.869 22.242 1.00 24.05 317 ASP B N 1
ATOM 3593 C CA . ASP B 1 117 ? 1.465 9.660 22.224 1.00 23.42 317 ASP B CA 1
ATOM 3594 C C . ASP B 1 117 ? 1.101 8.613 23.317 1.00 23.45 317 ASP B C 1
ATOM 3595 O O . ASP B 1 117 ? 0.948 7.428 23.013 1.00 22.82 317 ASP B O 1
ATOM 3600 N N . GLU B 1 118 ? 0.934 9.056 24.568 1.00 23.03 318 GLU B N 1
ATOM 3601 C CA . GLU B 1 118 ? 0.660 8.143 25.693 1.00 23.37 318 GLU B CA 1
ATOM 3602 C C . GLU B 1 118 ? -0.593 7.276 25.504 1.00 23.42 318 GLU B C 1
ATOM 3603 O O . GLU B 1 118 ? -0.577 6.054 25.749 1.00 23.24 318 GLU B O 1
ATOM 3609 N N . LYS B 1 119 ? -1.675 7.916 25.072 1.00 23.26 319 LYS B N 1
ATOM 3610 C CA . LYS B 1 119 ? -2.985 7.285 25.064 1.00 23.55 319 LYS B CA 1
ATOM 3611 C C . LYS B 1 119 ? -3.170 6.397 23.863 1.00 23.61 319 LYS B C 1
ATOM 3612 O O . LYS B 1 119 ? -3.882 5.412 23.941 1.00 23.35 319 LYS B O 1
ATOM 3618 N N . PHE B 1 120 ? -2.523 6.744 22.753 1.00 23.46 320 PHE B N 1
ATOM 3619 C CA . PHE B 1 120 ? -2.389 5.811 21.657 1.00 23.44 320 PHE B CA 1
ATOM 3620 C C . PHE B 1 120 ? -1.574 4.609 22.115 1.00 23.69 320 PHE B C 1
ATOM 3621 O O . PHE B 1 120 ? -1.811 3.510 21.640 1.00 23.54 320 PHE B O 1
ATOM 3629 N N . ILE B 1 121 ? -0.604 4.815 23.015 1.00 23.69 321 ILE B N 1
ATOM 3630 C CA . ILE B 1 121 ? 0.256 3.707 23.444 1.00 23.94 321 ILE B CA 1
ATOM 3631 C C . ILE B 1 121 ? -0.446 2.778 24.436 1.00 24.31 321 ILE B C 1
ATOM 3632 O O . ILE B 1 121 ? -0.392 1.572 24.277 1.00 24.26 321 ILE B O 1
ATOM 3637 N N . PHE B 1 122 ? -1.114 3.350 25.431 1.00 24.88 322 PHE B N 1
ATOM 3638 C CA . PHE B 1 122 ? -1.688 2.601 26.559 1.00 25.19 322 PHE B CA 1
ATOM 3639 C C . PHE B 1 122 ? -3.130 2.123 26.367 1.00 25.64 322 PHE B C 1
ATOM 3640 O O . PHE B 1 122 ? -3.695 1.514 27.277 1.00 25.62 322 PHE B O 1
ATOM 3648 N N . LYS B 1 123 ? -3.730 2.426 25.211 1.00 26.16 323 LYS B N 1
ATOM 3649 C CA . LYS B 1 123 ? -5.127 2.107 24.938 1.00 26.26 323 LYS B CA 1
ATOM 3650 C C . LYS B 1 123 ? -5.291 1.459 23.565 1.00 26.84 323 LYS B C 1
ATOM 3651 O O . LYS B 1 123 ? -5.329 2.132 22.530 1.00 27.03 323 LYS B O 1
ATOM 3657 N N . SER B 1 124 ? -5.401 0.135 23.574 1.00 27.47 324 SER B N 1
ATOM 3658 C CA . SER B 1 124 ? -5.507 -0.679 22.354 1.00 27.88 324 SER B CA 1
ATOM 3659 C C . SER B 1 124 ? -6.532 -0.159 21.352 1.00 28.31 324 SER B C 1
ATOM 3660 O O . SER B 1 124 ? -6.342 -0.254 20.136 1.00 28.73 324 SER B O 1
ATOM 3662 N N . ASN B 1 125 ? -7.618 0.387 21.877 1.00 28.65 325 ASN B N 1
ATOM 3663 C CA . ASN B 1 125 ? -8.723 0.892 21.070 1.00 28.90 325 ASN B CA 1
ATOM 3664 C C . ASN B 1 125 ? -8.537 2.331 20.555 1.00 28.72 325 ASN B C 1
ATOM 3665 O O . ASN B 1 125 ? -9.512 3.024 20.323 1.00 29.31 325 ASN B O 1
ATOM 3670 N N . LEU B 1 126 ? -7.298 2.779 20.366 1.00 28.44 326 LEU B N 1
ATOM 3671 C CA . LEU B 1 126 ? -7.027 4.164 19.946 1.00 28.05 326 LEU B CA 1
ATOM 3672 C C . LEU B 1 126 ? -5.965 4.278 18.849 1.00 27.48 326 LEU B C 1
ATOM 3673 O O . LEU B 1 126 ? -5.080 3.437 18.707 1.00 27.42 326 LEU B O 1
ATOM 3678 N N . THR B 1 127 ? -6.072 5.353 18.083 1.00 26.77 327 THR B N 1
ATOM 3679 C CA . THR B 1 127 ? -5.121 5.663 17.022 1.00 25.98 327 THR B CA 1
ATOM 3680 C C . THR B 1 127 ? -4.599 7.078 17.218 1.00 25.78 327 THR B C 1
ATOM 3681 O O . THR B 1 127 ? -5.144 7.852 18.000 1.00 25.07 327 THR B O 1
ATOM 3685 N N . LEU B 1 128 ? -3.543 7.404 16.491 1.00 26.09 328 LEU B N 1
ATOM 3686 C CA . LEU B 1 128 ? -2.899 8.695 16.635 1.00 26.15 328 LEU B CA 1
ATOM 3687 C C . LEU B 1 128 ? -3.714 9.761 15.944 1.00 26.30 328 LEU B C 1
ATOM 3688 O O . LEU B 1 128 ? -3.711 10.900 16.394 1.00 26.93 328 LEU B O 1
ATOM 3693 N N . GLU B 1 129 ? -4.425 9.405 14.876 1.00 25.86 329 GLU B N 1
ATOM 3694 C CA . GLU B 1 129 ? -5.342 10.349 14.262 1.00 26.09 329 GLU B CA 1
ATOM 3695 C C . GLU B 1 129 ? -6.403 10.805 15.256 1.00 25.95 329 GLU B C 1
ATOM 3696 O O . GLU B 1 129 ? -6.654 11.994 15.376 1.00 26.14 329 GLU B O 1
ATOM 3702 N N . GLU B 1 130 ? -7.028 9.857 15.950 1.00 25.81 330 GLU B N 1
ATOM 3703 C CA . GLU B 1 130 ? -8.064 10.172 16.933 1.00 26.11 330 GLU B CA 1
ATOM 3704 C C . GLU B 1 130 ? -7.500 10.941 18.132 1.00 26.27 330 GLU B C 1
ATOM 3705 O O . GLU B 1 130 ? -8.080 11.933 18.567 1.00 26.09 330 GLU B O 1
ATOM 3711 N N . THR B 1 131 ? -6.370 10.475 18.645 1.00 26.44 331 THR B N 1
ATOM 3712 C CA . THR B 1 131 ? -5.723 11.098 19.797 1.00 27.04 331 THR B CA 1
ATOM 3713 C C . THR B 1 131 ? -5.247 12.512 19.497 1.00 26.93 331 THR B C 1
ATOM 3714 O O . THR B 1 131 ? -5.210 13.376 20.375 1.00 26.02 331 THR B O 1
ATOM 3718 N N . HIS B 1 132 ? -4.880 12.750 18.248 1.00 27.17 332 HIS B N 1
ATOM 3719 C CA . HIS B 1 132 ? -4.409 14.061 17.866 1.00 27.42 332 HIS B CA 1
ATOM 3720 C C . HIS B 1 132 ? -5.590 15.024 17.830 1.00 27.11 332 HIS B C 1
ATOM 3721 O O . HIS B 1 132 ? -5.524 16.113 18.397 1.00 27.24 332 HIS B O 1
ATOM 3728 N N . ASN B 1 133 ? -6.677 14.611 17.183 1.00 26.71 333 ASN B N 1
ATOM 3729 C CA . ASN B 1 133 ? -7.908 15.416 17.153 1.00 26.36 333 ASN B CA 1
ATOM 3730 C C . ASN B 1 133 ? -8.505 15.653 18.554 1.00 25.99 333 ASN B C 1
ATOM 3731 O O . ASN B 1 133 ? -8.921 16.764 18.887 1.00 25.78 333 ASN B O 1
ATOM 3736 N N . TYR B 1 134 ? -8.537 14.608 19.371 1.00 25.27 334 TYR B N 1
ATOM 3737 C CA . TYR B 1 134 ? -9.057 14.714 20.714 1.00 24.80 334 TYR B CA 1
ATOM 3738 C C . TYR B 1 134 ? -8.209 15.726 21.488 1.00 25.05 334 TYR B C 1
ATOM 3739 O O . TYR B 1 134 ? -8.719 16.470 22.320 1.00 24.43 334 TYR B O 1
ATOM 3748 N N . ALA B 1 135 ? -6.905 15.706 21.212 1.00 24.84 335 ALA B N 1
ATOM 3749 C CA . ALA B 1 135 ? -5.952 16.648 21.767 1.00 24.69 335 ALA B CA 1
ATOM 3750 C C . ALA B 1 135 ? -6.324 18.079 21.472 1.00 24.80 335 ALA B C 1
ATOM 3751 O O . ALA B 1 135 ? -6.275 18.916 22.364 1.00 24.31 335 ALA B O 1
ATOM 3753 N N . TYR B 1 136 ? -6.687 18.371 20.220 1.00 25.26 336 TYR B N 1
ATOM 3754 C CA . TYR B 1 136 ? -6.990 19.760 19.841 1.00 25.75 336 TYR B CA 1
ATOM 3755 C C . TYR B 1 136 ? -8.307 20.274 20.395 1.00 25.28 336 TYR B C 1
ATOM 3756 O O . TYR B 1 136 ? -8.415 21.441 20.755 1.00 25.05 336 TYR B O 1
ATOM 3765 N N . GLU B 1 137 ? -9.297 19.402 20.480 1.00 25.14 337 GLU B N 1
ATOM 3766 C CA . GLU B 1 137 ? -10.557 19.751 21.116 1.00 25.11 337 GLU B CA 1
ATOM 3767 C C . GLU B 1 137 ? -10.330 19.962 22.617 1.00 24.85 337 GLU B C 1
ATOM 3768 O O . GLU B 1 137 ? -10.816 20.930 23.205 1.00 24.40 337 GLU B O 1
ATOM 3774 N N . ASN B 1 138 ? -9.583 19.045 23.221 1.00 24.76 338 ASN B N 1
ATOM 3775 C CA . ASN B 1 138 ? -9.190 19.168 24.609 1.00 24.58 338 ASN B CA 1
ATOM 3776 C C . ASN B 1 138 ? -8.520 20.515 24.911 1.00 25.05 338 ASN B C 1
ATOM 3777 O O . ASN B 1 138 ? -8.749 21.088 25.982 1.00 24.96 338 ASN B O 1
ATOM 3782 N N . MET B 1 139 ? -7.706 21.027 23.986 1.00 25.27 339 MET B N 1
ATOM 3783 C CA . MET B 1 139 ? -7.069 22.339 24.186 1.00 25.88 339 MET B CA 1
ATOM 3784 C C . MET B 1 139 ? -8.093 23.454 24.347 1.00 25.49 339 MET B C 1
ATOM 3785 O O . MET B 1 139 ? -7.898 24.388 25.122 1.00 25.57 339 MET B O 1
ATOM 3790 N N . LYS B 1 140 ? -9.167 23.375 23.582 1.00 25.31 340 LYS B N 1
ATOM 3791 C CA . LYS B 1 140 ? -10.247 24.355 23.695 1.00 25.61 340 LYS B CA 1
ATOM 3792 C C . LYS B 1 140 ? -10.849 24.375 25.121 1.00 25.45 340 LYS B C 1
ATOM 3793 O O . LYS B 1 140 ? -11.013 25.434 25.721 1.00 25.32 340 LYS B O 1
ATOM 3799 N N . ASP B 1 141 ? -11.148 23.193 25.651 1.00 25.29 341 ASP B N 1
ATOM 3800 C CA . ASP B 1 141 ? -11.630 23.049 27.017 1.00 25.31 341 ASP B CA 1
ATOM 3801 C C . ASP B 1 141 ? -10.617 23.590 28.000 1.00 24.94 341 ASP B C 1
ATOM 3802 O O . ASP B 1 141 ? -10.965 24.173 29.030 1.00 24.44 341 ASP B O 1
ATOM 3807 N N . ILE B 1 142 ? -9.345 23.361 27.707 1.00 24.90 342 ILE B N 1
ATOM 3808 C CA . ILE B 1 142 ? -8.291 23.827 28.610 1.00 24.83 342 ILE B CA 1
ATOM 3809 C C . ILE B 1 142 ? -8.215 25.356 28.595 1.00 24.88 342 ILE B C 1
ATOM 3810 O O . ILE B 1 142 ? -8.273 25.998 29.650 1.00 25.05 342 ILE B O 1
ATOM 3815 N N . ILE B 1 143 ? -8.148 25.941 27.405 1.00 24.85 343 ILE B N 1
ATOM 3816 C CA . ILE B 1 143 ? -8.106 27.403 27.264 1.00 24.99 343 ILE B CA 1
ATOM 3817 C C . ILE B 1 143 ? -9.369 28.061 27.838 1.00 25.44 343 ILE B C 1
ATOM 3818 O O . ILE B 1 143 ? -9.326 29.178 28.357 1.00 25.69 343 ILE B O 1
ATOM 3823 N N . ALA B 1 144 ? -10.496 27.358 27.753 1.00 25.76 344 ALA B N 1
ATOM 3824 C CA . ALA B 1 144 ? -11.761 27.851 28.296 1.00 25.84 344 ALA B CA 1
ATOM 3825 C C . ALA B 1 144 ? -11.749 28.075 29.815 1.00 26.04 344 ALA B C 1
ATOM 3826 O O . ALA B 1 144 ? -12.688 28.673 30.338 1.00 26.80 344 ALA B O 1
ATOM 3828 N N . CYS B 1 145 ? -10.716 27.599 30.515 1.00 26.13 345 CYS B N 1
ATOM 3829 C CA . CYS B 1 145 ? -10.543 27.866 31.944 1.00 26.21 345 CYS B CA 1
ATOM 3830 C C . CYS B 1 145 ? -9.990 29.268 32.217 1.00 26.44 345 CYS B C 1
ATOM 3831 O O . CYS B 1 145 ? -9.872 29.673 33.380 1.00 26.54 345 CYS B O 1
ATOM 3834 N N . GLY B 1 146 ? -9.628 29.999 31.161 1.00 26.45 346 GLY B N 1
ATOM 3835 C CA . GLY B 1 146 ? -9.232 31.403 31.297 1.00 26.45 346 GLY B CA 1
ATOM 3836 C C . GLY B 1 146 ? -7.762 31.630 31.578 1.00 26.39 346 GLY B C 1
ATOM 3837 O O . GLY B 1 146 ? -7.410 32.582 32.251 1.00 26.60 346 GLY B O 1
ATOM 3838 N N . PHE B 1 147 ? -6.900 30.766 31.064 1.00 26.49 347 PHE B N 1
ATOM 3839 C CA . PHE B 1 147 ? -5.454 30.976 31.155 1.00 26.49 347 PHE B CA 1
ATOM 3840 C C . PHE B 1 147 ? -5.039 32.175 30.308 1.00 26.62 347 PHE B C 1
ATOM 3841 O O . PHE B 1 147 ? -5.677 32.478 29.293 1.00 26.69 347 PHE B O 1
ATOM 3849 N N . ASP B 1 148 ? -3.970 32.845 30.732 1.00 26.62 348 ASP B N 1
ATOM 3850 C CA . ASP B 1 148 ? -3.403 33.967 29.995 1.00 26.65 348 ASP B CA 1
ATOM 3851 C C . ASP B 1 148 ? -2.472 33.429 28.901 1.00 26.35 348 ASP B C 1
ATOM 3852 O O . ASP B 1 148 ? -1.520 32.705 29.208 1.00 26.27 348 ASP B O 1
ATOM 3857 N N . PRO B 1 149 ? -2.738 33.771 27.624 1.00 26.17 349 PRO B N 1
ATOM 3858 C CA . PRO B 1 149 ? -1.868 33.333 26.534 1.00 26.22 349 PRO B CA 1
ATOM 3859 C C . PRO B 1 149 ? -0.456 33.941 26.546 1.00 26.45 349 PRO B C 1
ATOM 3860 O O . PRO B 1 149 ? 0.471 33.370 25.978 1.00 26.45 349 PRO B O 1
ATOM 3864 N N . GLU B 1 150 ? -0.289 35.093 27.179 1.00 26.52 350 GLU B N 1
ATOM 3865 C CA . GLU B 1 150 ? 1.039 35.671 27.336 1.00 26.62 350 GLU B CA 1
ATOM 3866 C C . GLU B 1 150 ? 1.872 34.928 28.390 1.00 26.50 350 GLU B C 1
ATOM 3867 O O . GLU B 1 150 ? 3.080 35.117 28.460 1.00 26.43 350 GLU B O 1
ATOM 3869 N N . LEU B 1 151 ? 1.231 34.095 29.210 1.00 26.36 351 LEU B N 1
ATOM 3870 C CA . LEU B 1 151 ? 1.935 33.314 30.240 1.00 26.21 351 LEU B CA 1
ATOM 3871 C C . LEU B 1 151 ? 1.842 31.798 30.045 1.00 26.29 351 LEU B C 1
ATOM 3872 O O . LEU B 1 151 ? 2.427 31.045 30.822 1.00 26.72 351 LEU B O 1
ATOM 3877 N N . THR B 1 152 ? 1.135 31.345 29.008 1.00 26.08 352 THR B N 1
ATOM 3878 C CA . THR B 1 152 ? 0.839 29.926 28.853 1.00 25.61 352 THR B CA 1
ATOM 3879 C C . THR B 1 152 ? 1.280 29.353 27.513 1.00 25.44 352 THR B C 1
ATOM 3880 O O . THR B 1 152 ? 0.926 29.878 26.450 1.00 25.01 352 THR B O 1
ATOM 3884 N N . PHE B 1 153 ? 2.005 28.240 27.580 1.00 25.13 353 PHE B N 1
ATOM 3885 C CA . PHE B 1 153 ? 2.399 27.500 26.394 1.00 25.06 353 PHE B CA 1
ATOM 3886 C C . PHE B 1 153 ? 1.820 26.086 26.420 1.00 25.23 353 PHE B C 1
ATOM 3887 O O . PHE B 1 153 ? 2.150 25.290 27.310 1.00 25.81 353 PHE B O 1
ATOM 3895 N N . ILE B 1 154 ? 0.958 25.784 25.446 1.00 24.76 354 ILE B N 1
ATOM 3896 C CA . ILE B 1 154 ? 0.296 24.488 25.364 1.00 24.25 354 ILE B CA 1
ATOM 3897 C C . ILE B 1 154 ? 0.831 23.796 24.138 1.00 24.02 354 ILE B C 1
ATOM 3898 O O . ILE B 1 154 ? 1.146 24.454 23.162 1.00 24.01 354 ILE B O 1
ATOM 3903 N N . PHE B 1 155 ? 0.928 22.473 24.183 1.00 23.87 355 PHE B N 1
ATOM 3904 C CA . PHE B 1 155 ? 1.516 21.717 23.089 1.00 23.93 355 PHE B CA 1
ATOM 3905 C C . PHE B 1 155 ? 1.136 20.261 23.143 1.00 24.03 355 PHE B C 1
ATOM 3906 O O . PHE B 1 155 ? 0.877 19.735 24.233 1.00 24.54 355 PHE B O 1
ATOM 3914 N N . THR B 1 156 ? 1.117 19.610 21.976 1.00 23.74 356 THR B N 1
ATOM 3915 C CA . THR B 1 156 ? 0.974 18.148 21.909 1.00 23.81 356 THR B CA 1
ATOM 3916 C C . THR B 1 156 ? 2.347 17.518 21.788 1.00 23.42 356 THR B C 1
ATOM 3917 O O . THR B 1 156 ? 3.239 18.118 21.254 1.00 23.51 356 THR B O 1
ATOM 3921 N N . ASN B 1 157 ? 2.516 16.315 22.321 1.00 23.77 357 ASN B N 1
ATOM 3922 C CA . ASN B 1 157 ? 3.771 15.579 22.180 1.00 23.57 357 ASN B CA 1
ATOM 3923 C C . ASN B 1 157 ? 4.061 15.323 20.688 1.00 23.49 357 ASN B C 1
ATOM 3924 O O . ASN B 1 157 ? 5.189 15.463 20.260 1.00 23.34 357 ASN B O 1
ATOM 3929 N N . LEU B 1 158 ? 3.066 15.019 19.872 1.00 23.66 358 LEU B N 1
ATOM 3930 C CA . LEU B 1 158 ? 3.386 14.789 18.461 1.00 24.93 358 LEU B CA 1
ATOM 3931 C C . LEU B 1 158 ? 3.990 16.019 17.798 1.00 25.29 358 LEU B C 1
ATOM 3932 O O . LEU B 1 158 ? 4.731 15.887 16.814 1.00 25.30 358 LEU B O 1
ATOM 3937 N N . GLU B 1 159 ? 3.725 17.210 18.341 1.00 25.43 359 GLU B N 1
ATOM 3938 C CA . GLU B 1 159 ? 4.220 18.427 17.689 1.00 25.59 359 GLU B CA 1
ATOM 3939 C C . GLU B 1 159 ? 5.451 19.037 18.324 1.00 24.91 359 GLU B C 1
ATOM 3940 O O . GLU B 1 159 ? 6.181 19.764 17.659 1.00 24.83 359 GLU B O 1
ATOM 3946 N N . TYR B 1 160 ? 5.717 18.692 19.575 1.00 24.23 360 TYR B N 1
ATOM 3947 C CA . TYR B 1 160 ? 6.821 19.289 20.321 1.00 24.21 360 TYR B CA 1
ATOM 3948 C C . TYR B 1 160 ? 7.885 18.261 20.707 1.00 24.05 360 TYR B C 1
ATOM 3949 O O . TYR B 1 160 ? 8.787 18.553 21.499 1.00 23.97 360 TYR B O 1
ATOM 3958 N N . ILE B 1 161 ? 7.772 17.050 20.159 1.00 23.76 361 ILE B N 1
ATOM 3959 C CA . ILE B 1 161 ? 8.662 15.934 20.532 1.00 23.54 361 ILE B CA 1
ATOM 3960 C C . ILE B 1 161 ? 10.153 16.257 20.335 1.00 24.33 361 ILE B C 1
ATOM 3961 O O . ILE B 1 161 ? 10.996 15.894 21.177 1.00 24.44 361 ILE B O 1
ATOM 3966 N N . ALA B 1 162 ? 10.465 16.962 19.248 1.00 24.34 362 ALA B N 1
ATOM 3967 C CA . ALA B 1 162 ? 11.847 17.290 18.947 1.00 25.14 362 ALA B CA 1
ATOM 3968 C C . ALA B 1 162 ? 12.486 18.213 19.971 1.00 24.82 362 ALA B C 1
ATOM 3969 O O . ALA B 1 162 ? 13.644 18.075 20.276 1.00 24.97 362 ALA B O 1
ATOM 3971 N N . GLU B 1 163 ? 11.739 19.177 20.464 1.00 25.03 363 GLU B N 1
ATOM 3972 C CA . GLU B 1 163 ? 12.228 20.007 21.550 1.00 25.26 363 GLU B CA 1
ATOM 3973 C C . GLU B 1 163 ? 12.431 19.208 22.847 1.00 24.96 363 GLU B C 1
ATOM 3974 O O . GLU B 1 163 ? 13.366 19.472 23.588 1.00 24.91 363 GLU B O 1
ATOM 3980 N N . LEU B 1 164 ? 11.592 18.208 23.096 1.00 25.01 364 LEU B N 1
ATOM 3981 C CA . LEU B 1 164 ? 11.744 17.371 24.304 1.00 24.96 364 LEU B CA 1
ATOM 3982 C C . LEU B 1 164 ? 12.805 16.268 24.186 1.00 24.89 364 LEU B C 1
ATOM 3983 O O . LEU B 1 164 ? 13.271 15.728 25.216 1.00 24.13 364 LEU B O 1
ATOM 3988 N N . TYR B 1 165 ? 13.169 15.928 22.947 1.00 24.47 365 TYR B N 1
ATOM 3989 C CA . TYR B 1 165 ? 13.956 14.715 22.698 1.00 24.37 365 TYR B CA 1
ATOM 3990 C C . TYR B 1 165 ? 15.293 14.676 23.451 1.00 24.61 365 TYR B C 1
ATOM 3991 O O . TYR B 1 165 ? 15.621 13.655 24.056 1.00 25.05 365 TYR B O 1
ATOM 4000 N N . PRO B 1 166 ? 16.060 15.784 23.440 1.00 24.69 366 PRO B N 1
ATOM 4001 C CA . PRO B 1 166 ? 17.315 15.771 24.180 1.00 24.88 366 PRO B CA 1
ATOM 4002 C C . PRO B 1 166 ? 17.181 15.448 25.673 1.00 25.35 366 PRO B C 1
ATOM 4003 O O . PRO B 1 166 ? 18.011 14.695 26.208 1.00 25.81 366 PRO B O 1
ATOM 4007 N N . ASP B 1 167 ? 16.162 15.983 26.341 1.00 25.21 367 ASP B N 1
ATOM 4008 C CA . ASP B 1 167 ? 15.964 15.655 27.755 1.00 25.28 367 ASP B CA 1
ATOM 4009 C C . ASP B 1 167 ? 15.338 14.268 27.925 1.00 25.35 367 ASP B C 1
ATOM 4010 O O . ASP B 1 167 ? 15.527 13.617 28.978 1.00 25.47 367 ASP B O 1
ATOM 4015 N N . ILE B 1 168 ? 14.577 13.814 26.925 1.00 24.92 368 ILE B N 1
ATOM 4016 C CA . ILE B 1 168 ? 13.996 12.470 26.998 1.00 24.71 368 ILE B CA 1
ATOM 4017 C C . ILE B 1 168 ? 15.144 11.473 26.986 1.00 25.03 368 ILE B C 1
ATOM 4018 O O . ILE B 1 168 ? 15.217 10.574 27.818 1.00 25.28 368 ILE B O 1
ATOM 4023 N N . LEU B 1 169 ? 16.061 11.665 26.044 1.00 25.28 369 LEU B N 1
ATOM 4024 C CA . LEU B 1 169 ? 17.255 10.803 25.915 1.00 24.84 369 LEU B CA 1
ATOM 4025 C C . LEU B 1 169 ? 18.192 10.829 27.165 1.00 25.31 369 LEU B C 1
ATOM 4026 O O . LEU B 1 169 ? 18.742 9.806 27.567 1.00 25.67 369 LEU B O 1
ATOM 4031 N N . ARG B 1 170 ? 18.360 11.998 27.770 1.00 25.11 370 ARG B N 1
ATOM 4032 C CA . ARG B 1 170 ? 19.160 12.135 28.982 1.00 24.97 370 ARG B CA 1
ATOM 4033 C C . ARG B 1 170 ? 18.551 11.427 30.202 1.00 24.83 370 ARG B C 1
ATOM 4034 O O . ARG B 1 170 ? 19.256 10.866 31.011 1.00 25.29 370 ARG B O 1
ATOM 4042 N N . ILE B 1 171 ? 17.240 11.491 30.339 1.00 25.25 371 ILE B N 1
ATOM 4043 C CA . ILE B 1 171 ? 16.524 10.788 31.403 1.00 25.13 371 ILE B CA 1
ATOM 4044 C C . ILE B 1 171 ? 16.580 9.277 31.175 1.00 25.17 371 ILE B C 1
ATOM 4045 O O . ILE B 1 171 ? 16.770 8.505 32.130 1.00 24.95 371 ILE B O 1
ATOM 4050 N N . GLU B 1 172 ? 16.414 8.864 29.919 1.00 25.01 372 GLU B N 1
ATOM 4051 C CA . GLU B 1 172 ? 16.371 7.442 29.576 1.00 25.16 372 GLU B CA 1
ATOM 4052 C C . GLU B 1 172 ? 17.689 6.732 29.850 1.00 25.24 372 GLU B C 1
ATOM 4053 O O . GLU B 1 172 ? 17.700 5.585 30.274 1.00 25.42 372 GLU B O 1
ATOM 4059 N N . LYS B 1 173 ? 18.797 7.430 29.626 1.00 25.58 373 LYS B N 1
ATOM 4060 C CA . LYS B 1 173 ? 20.124 6.864 29.793 1.00 25.63 373 LYS B CA 1
ATOM 4061 C C . LYS B 1 173 ? 20.439 6.629 31.261 1.00 25.89 373 LYS B C 1
ATOM 4062 O O . LYS B 1 173 ? 21.335 5.850 31.588 1.00 25.55 373 LYS B O 1
ATOM 4068 N N . LYS B 1 174 ? 19.707 7.314 32.141 1.00 26.14 374 LYS B N 1
ATOM 4069 C CA . LYS B 1 174 ? 19.931 7.217 33.576 1.00 26.29 374 LYS B CA 1
ATOM 4070 C C . LYS B 1 174 ? 18.984 6.249 34.272 1.00 26.48 374 LYS B C 1
ATOM 4071 O O . LYS B 1 174 ? 19.167 5.975 35.468 1.00 27.05 374 LYS B O 1
ATOM 4077 N N . ILE B 1 175 ? 17.977 5.735 33.565 1.00 26.28 375 ILE B N 1
ATOM 4078 C CA . ILE B 1 175 ? 17.042 4.787 34.184 1.00 26.34 375 ILE B CA 1
ATOM 4079 C C . ILE B 1 175 ? 17.113 3.384 33.577 1.00 25.96 375 ILE B C 1
ATOM 4080 O O . ILE B 1 175 ? 17.074 3.222 32.351 1.00 25.51 375 ILE B O 1
ATOM 4085 N N . SER B 1 176 ? 17.185 2.379 34.454 1.00 25.46 376 SER B N 1
ATOM 4086 C CA . SER B 1 176 ? 17.166 0.986 34.037 1.00 25.55 376 SER B CA 1
ATOM 4087 C C . SER B 1 176 ? 15.759 0.564 33.684 1.00 25.65 376 SER B C 1
ATOM 4088 O O . SER B 1 176 ? 14.795 1.069 34.241 1.00 25.60 376 SER B O 1
ATOM 4091 N N . CYS B 1 177 ? 15.650 -0.370 32.756 1.00 26.02 377 CYS B N 1
ATOM 4092 C CA . CYS B 1 177 ? 14.369 -0.964 32.412 1.00 26.45 377 CYS B CA 1
ATOM 4093 C C . CYS B 1 177 ? 13.727 -1.551 33.666 1.00 26.53 377 CYS B C 1
ATOM 4094 O O . CYS B 1 177 ? 12.520 -1.430 33.864 1.00 26.65 377 CYS B O 1
ATOM 4097 N N . SER B 1 178 ? 14.545 -2.163 34.523 1.00 26.71 378 SER B N 1
ATOM 4098 C CA . SER B 1 178 ? 14.068 -2.726 35.788 1.00 26.59 378 SER B CA 1
ATOM 4099 C C . SER B 1 178 ? 13.528 -1.662 36.745 1.00 26.53 378 SER B C 1
ATOM 4100 O O . SER B 1 178 ? 12.589 -1.934 37.493 1.00 26.77 378 SER B O 1
ATOM 4103 N N . GLN B 1 179 ? 14.126 -0.470 36.743 1.00 26.25 379 GLN B N 1
ATOM 4104 C CA . GLN B 1 179 ? 13.588 0.653 37.521 1.00 26.14 379 GLN B CA 1
ATOM 4105 C C . GLN B 1 179 ? 12.198 1.047 37.027 1.00 26.17 379 GLN B C 1
ATOM 4106 O O . GLN B 1 179 ? 11.335 1.367 37.825 1.00 26.22 379 GLN B O 1
ATOM 4112 N N . ILE B 1 180 ? 11.978 1.037 35.716 1.00 26.20 380 ILE B N 1
ATOM 4113 C CA . ILE B 1 180 ? 10.641 1.313 35.203 1.00 26.37 380 ILE B CA 1
ATOM 4114 C C . ILE B 1 180 ? 9.644 0.299 35.753 1.00 26.38 380 ILE B C 1
ATOM 4115 O O . ILE B 1 180 ? 8.589 0.682 36.273 1.00 26.24 380 ILE B O 1
ATOM 4120 N N . LYS B 1 181 ? 9.969 -0.988 35.628 1.00 26.25 381 LYS B N 1
ATOM 4121 C CA . LYS B 1 181 ? 9.079 -2.039 36.115 1.00 26.18 381 LYS B CA 1
ATOM 4122 C C . LYS B 1 181 ? 8.730 -1.779 37.576 1.00 26.29 381 LYS B C 1
ATOM 4123 O O . LYS B 1 181 ? 7.573 -1.843 37.990 1.00 26.25 381 LYS B O 1
ATOM 4129 N N . SER B 1 182 ? 9.758 -1.482 38.350 1.00 26.39 382 SER B N 1
ATOM 4130 C CA . SER B 1 182 ? 9.616 -1.272 39.776 1.00 26.66 382 SER B CA 1
ATOM 4131 C C . SER B 1 182 ? 8.684 -0.102 40.119 1.00 26.74 382 SER B C 1
ATOM 4132 O O . SER B 1 182 ? 7.966 -0.148 41.127 1.00 26.82 382 SER B O 1
ATOM 4135 N N . ILE B 1 183 ? 8.705 0.930 39.281 1.00 26.58 383 ILE B N 1
ATOM 4136 C CA . ILE B 1 183 ? 7.990 2.184 39.537 1.00 26.69 383 ILE B CA 1
ATOM 4137 C C . ILE B 1 183 ? 6.555 2.163 39.004 1.00 26.81 383 ILE B C 1
ATOM 4138 O O . ILE B 1 183 ? 5.616 2.512 39.712 1.00 26.57 383 ILE B O 1
ATOM 4143 N N . PHE B 1 184 ? 6.400 1.762 37.743 1.00 27.12 384 PHE B N 1
ATOM 4144 C CA . PHE B 1 184 ? 5.101 1.758 37.069 1.00 27.04 384 PHE B CA 1
ATOM 4145 C C . PHE B 1 184 ? 4.436 0.382 37.047 1.00 27.26 384 PHE B C 1
ATOM 4146 O O . PHE B 1 184 ? 3.279 0.251 36.644 1.00 27.51 384 PHE B O 1
ATOM 4154 N N . GLY B 1 185 ? 5.160 -0.642 37.483 1.00 27.36 385 GLY B N 1
ATOM 4155 C CA . GLY B 1 185 ? 4.597 -1.981 37.596 1.00 27.38 385 GLY B CA 1
ATOM 4156 C C . GLY B 1 185 ? 4.356 -2.675 36.272 1.00 27.31 385 GLY B C 1
ATOM 4157 O O . GLY B 1 185 ? 3.516 -3.574 36.197 1.00 27.56 385 GLY B O 1
ATOM 4158 N N . PHE B 1 186 ? 5.081 -2.278 35.229 1.00 27.12 386 PHE B N 1
ATOM 4159 C CA . PHE B 1 186 ? 4.928 -2.921 33.922 1.00 27.19 386 PHE B CA 1
ATOM 4160 C C . PHE B 1 186 ? 5.482 -4.330 33.999 1.00 27.08 386 PHE B C 1
ATOM 4161 O O . PHE B 1 186 ? 6.014 -4.736 35.025 1.00 27.49 386 PHE B O 1
ATOM 4169 N N . LYS B 1 187 ? 5.331 -5.085 32.921 1.00 26.96 387 LYS B N 1
ATOM 4170 C CA . LYS B 1 187 ? 5.841 -6.452 32.860 1.00 26.82 387 LYS B CA 1
ATOM 4171 C C . LYS B 1 187 ? 6.480 -6.662 31.502 1.00 26.74 387 LYS B C 1
ATOM 4172 O O . LYS B 1 187 ? 6.283 -5.855 30.595 1.00 26.99 387 LYS B O 1
ATOM 4174 N N . ASP B 1 188 ? 7.250 -7.734 31.361 1.00 26.54 388 ASP B N 1
ATOM 4175 C CA . ASP B 1 188 ? 7.938 -8.024 30.100 1.00 26.53 388 ASP B CA 1
ATOM 4176 C C . ASP B 1 188 ? 6.952 -8.108 28.945 1.00 26.44 388 ASP B C 1
ATOM 4177 O O . ASP B 1 188 ? 7.262 -7.756 27.814 1.00 26.38 388 ASP B O 1
ATOM 4182 N N . SER B 1 189 ? 5.755 -8.572 29.252 1.00 26.61 389 SER B N 1
ATOM 4183 C CA . SER B 1 189 ? 4.699 -8.727 28.267 1.00 26.77 389 SER B CA 1
ATOM 4184 C C . SER B 1 189 ? 4.181 -7.393 27.732 1.00 26.69 389 SER B C 1
ATOM 4185 O O . SER B 1 189 ? 3.591 -7.362 26.656 1.00 26.87 389 SER B O 1
ATOM 4188 N N . CYS B 1 190 ? 4.377 -6.309 28.490 1.00 26.50 390 CYS B N 1
ATOM 4189 C CA . CYS B 1 190 ? 3.942 -4.977 28.073 1.00 26.52 390 CYS B CA 1
ATOM 4190 C C . CYS B 1 190 ? 4.701 -4.494 26.843 1.00 26.18 390 CYS B C 1
ATOM 4191 O O . CYS B 1 190 ? 5.865 -4.842 26.649 1.00 26.41 390 CYS B O 1
ATOM 4194 N N . ASN B 1 191 ? 4.044 -3.688 26.015 1.00 25.69 391 ASN B N 1
ATOM 4195 C CA . ASN B 1 191 ? 4.660 -3.195 24.792 1.00 25.20 391 ASN B CA 1
ATOM 4196 C C . ASN B 1 191 ? 5.706 -2.139 25.128 1.00 25.08 391 ASN B C 1
ATOM 4197 O O . ASN B 1 191 ? 5.559 -1.396 26.118 1.00 24.96 391 ASN B O 1
ATOM 4202 N N . VAL B 1 192 ? 6.765 -2.085 24.322 1.00 24.97 392 VAL B N 1
ATOM 4203 C CA . VAL B 1 192 ? 7.938 -1.241 24.633 1.00 24.99 392 VAL B CA 1
ATOM 4204 C C . VAL B 1 192 ? 7.578 0.252 24.670 1.00 25.13 392 VAL B C 1
ATOM 4205 O O . VAL B 1 192 ? 8.192 1.042 25.397 1.00 25.04 392 VAL B O 1
ATOM 4209 N N . GLY B 1 193 ? 6.549 0.631 23.926 1.00 25.10 393 GLY B N 1
ATOM 4210 C CA . GLY B 1 193 ? 6.034 1.984 24.028 1.00 25.37 393 GLY B CA 1
ATOM 4211 C C . GLY B 1 193 ? 5.725 2.423 25.448 1.00 25.27 393 GLY B C 1
ATOM 4212 O O . GLY B 1 193 ? 5.921 3.576 25.794 1.00 25.42 393 GLY B O 1
ATOM 4213 N N . LYS B 1 194 ? 5.236 1.507 26.272 1.00 25.75 394 LYS B N 1
ATOM 4214 C CA . LYS B 1 194 ? 4.898 1.826 27.683 1.00 25.96 394 LYS B CA 1
ATOM 4215 C C . LYS B 1 194 ? 6.136 2.145 28.509 1.00 25.71 394 LYS B C 1
ATOM 4216 O O . LYS B 1 194 ? 6.134 3.030 29.341 1.00 25.78 394 LYS B O 1
ATOM 4222 N N . PHE B 1 195 ? 7.210 1.423 28.250 1.00 26.17 395 PHE B N 1
ATOM 4223 C CA . PHE B 1 195 ? 8.499 1.700 28.883 1.00 26.29 395 PHE B CA 1
ATOM 4224 C C . PHE B 1 195 ? 9.128 3.026 28.417 1.00 26.35 395 PHE B C 1
ATOM 4225 O O . PHE B 1 195 ? 9.805 3.693 29.184 1.00 26.49 395 PHE B O 1
ATOM 4233 N N . ALA B 1 196 ? 8.878 3.412 27.174 1.00 26.32 396 ALA B N 1
ATOM 4234 C CA . ALA B 1 196 ? 9.499 4.603 26.600 1.00 26.56 396 ALA B CA 1
ATOM 4235 C C . ALA B 1 196 ? 8.793 5.931 26.893 1.00 26.81 396 ALA B C 1
ATOM 4236 O O . ALA B 1 196 ? 9.372 6.991 26.626 1.00 27.74 396 ALA B O 1
ATOM 4238 N N . PHE B 1 197 ? 7.571 5.896 27.420 1.00 26.58 397 PHE B N 1
ATOM 4239 C CA . PHE B 1 197 ? 6.801 7.124 27.632 1.00 26.59 397 PHE B CA 1
ATOM 4240 C C . PHE B 1 197 ? 7.148 7.918 28.915 1.00 26.30 397 PHE B C 1
ATOM 4241 O O . PHE B 1 197 ? 7.177 9.143 28.883 1.00 27.00 397 PHE B O 1
ATOM 4249 N N . PRO B 1 198 ? 7.365 7.248 30.056 1.00 25.54 398 PRO B N 1
ATOM 4250 C CA . PRO B 1 198 ? 7.579 8.046 31.254 1.00 24.96 398 PRO B CA 1
ATOM 4251 C C . PRO B 1 198 ? 8.554 9.206 31.091 1.00 24.83 398 PRO B C 1
ATOM 4252 O O . PRO B 1 198 ? 8.310 10.289 31.628 1.00 24.44 398 PRO B O 1
ATOM 4256 N N . ALA B 1 199 ? 9.635 8.997 30.346 1.00 24.95 399 ALA B N 1
ATOM 4257 C CA . ALA B 1 199 ? 10.630 10.069 30.121 1.00 24.89 399 ALA B CA 1
ATOM 4258 C C . ALA B 1 199 ? 9.980 11.250 29.431 1.00 24.74 399 ALA B C 1
ATOM 4259 O O . ALA B 1 199 ? 10.310 12.391 29.730 1.00 23.78 399 ALA B O 1
ATOM 4261 N N . VAL B 1 200 ? 9.044 10.953 28.520 1.00 25.29 400 VAL B N 1
ATOM 4262 C CA . VAL B 1 200 ? 8.328 11.998 27.747 1.00 25.30 400 VAL B CA 1
ATOM 4263 C C . VAL B 1 200 ? 7.530 12.876 28.665 1.00 25.37 400 VAL B C 1
ATOM 4264 O O . VAL B 1 200 ? 7.488 14.089 28.495 1.00 25.54 400 VAL B O 1
ATOM 4268 N N . GLN B 1 201 ? 6.922 12.265 29.667 1.00 25.80 401 GLN B N 1
ATOM 4269 C CA . GLN B 1 201 ? 6.173 13.016 30.659 1.00 25.96 401 GLN B CA 1
ATOM 4270 C C . GLN B 1 201 ? 7.055 13.702 31.654 1.00 25.75 401 GLN B C 1
ATOM 4271 O O . GLN B 1 201 ? 6.683 14.727 32.203 1.00 26.80 401 GLN B O 1
ATOM 4277 N N . ALA B 1 202 ? 8.197 13.101 31.941 1.00 25.90 402 ALA B N 1
ATOM 4278 C CA . ALA B 1 202 ? 9.167 13.688 32.871 1.00 25.28 402 ALA B CA 1
ATOM 4279 C C . ALA B 1 202 ? 9.781 14.960 32.317 1.00 24.65 402 ALA B C 1
ATOM 4280 O O . ALA B 1 202 ? 9.929 15.938 33.037 1.00 25.36 402 ALA B O 1
ATOM 4282 N N . ALA B 1 203 ? 10.100 14.951 31.034 1.00 24.11 403 ALA B N 1
ATOM 4283 C CA . ALA B 1 203 ? 10.935 15.986 30.402 1.00 23.95 403 ALA B CA 1
ATOM 4284 C C . ALA B 1 203 ? 10.508 17.441 30.609 1.00 23.71 403 ALA B C 1
ATOM 4285 O O . ALA B 1 203 ? 11.366 18.322 30.768 1.00 24.41 40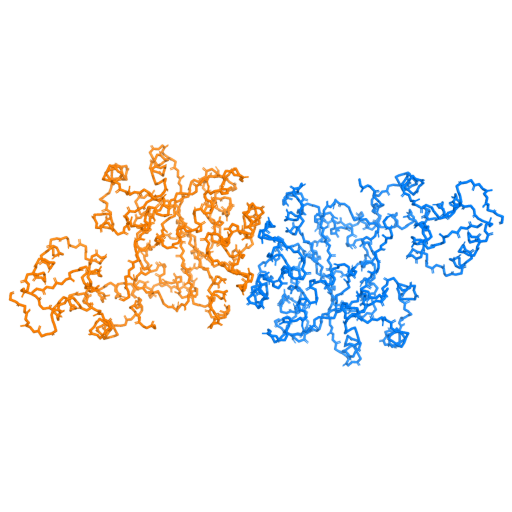3 ALA B O 1
ATOM 4287 N N . PRO B 1 204 ? 9.205 17.721 30.584 1.00 23.35 404 PRO B N 1
ATOM 4288 C CA . PRO B 1 204 ? 8.836 19.121 30.734 1.00 23.37 404 PRO B CA 1
ATOM 4289 C C . PRO B 1 204 ? 9.042 19.668 32.137 1.00 22.93 404 PRO B C 1
ATOM 4290 O O . PRO B 1 204 ? 9.052 20.879 32.302 1.00 23.67 404 PRO B O 1
ATOM 4294 N N . ALA B 1 205 ? 9.241 18.814 33.135 1.00 22.57 405 ALA B N 1
ATOM 4295 C CA . ALA B 1 205 ? 9.574 19.318 34.512 1.00 22.40 405 ALA B CA 1
ATOM 4296 C C . ALA B 1 205 ? 10.985 19.922 34.617 1.00 22.29 405 ALA B C 1
ATOM 4297 O O . ALA B 1 205 ? 11.376 20.359 35.684 1.00 22.40 405 ALA B O 1
ATOM 4299 N N . PHE B 1 206 ? 11.747 19.937 33.516 1.00 22.66 406 PHE B N 1
ATOM 4300 C CA . PHE B 1 206 ? 13.048 20.629 33.459 1.00 22.70 406 PHE B CA 1
ATOM 4301 C C . PHE B 1 206 ? 12.995 21.789 32.477 1.00 23.13 406 PHE B C 1
ATOM 4302 O O . PHE B 1 206 ? 12.511 21.634 31.352 1.00 23.74 406 PHE B O 1
ATOM 4310 N N . SER B 1 207 ? 13.552 22.925 32.901 1.00 23.61 407 SER B N 1
ATOM 4311 C CA . SER B 1 207 ? 13.492 24.173 32.156 1.00 23.80 407 SER B CA 1
ATOM 4312 C C . SER B 1 207 ? 14.264 24.103 30.853 1.00 24.53 407 SER B C 1
ATOM 4313 O O . SER B 1 207 ? 13.922 24.786 29.878 1.00 24.14 407 SER B O 1
ATOM 4316 N N . SER B 1 208 ? 15.297 23.266 30.829 1.00 25.38 408 SER B N 1
ATOM 4317 C CA . SER B 1 208 ? 16.033 23.020 29.596 1.00 26.18 408 SER B CA 1
ATOM 4318 C C . SER B 1 208 ? 15.100 22.634 28.428 1.00 26.47 408 SER B C 1
ATOM 4319 O O . SER B 1 208 ? 15.364 23.008 27.290 1.00 26.42 408 SER B O 1
ATOM 4322 N N . SER B 1 209 ? 14.009 21.919 28.722 1.00 26.82 409 SER B N 1
ATOM 4323 C CA . SER B 1 209 ? 13.081 21.426 27.679 1.00 26.96 409 SER B CA 1
ATOM 4324 C C . SER B 1 209 ? 12.235 22.512 27.016 1.00 27.12 409 SER B C 1
ATOM 4325 O O . SER B 1 209 ? 11.397 22.210 26.166 1.00 27.15 409 SER B O 1
ATOM 4328 N N . PHE B 1 210 ? 12.426 23.762 27.436 1.00 27.17 410 PHE B N 1
ATOM 4329 C CA . PHE B 1 210 ? 11.757 24.905 26.828 1.00 26.99 410 PHE B CA 1
ATOM 4330 C C . PHE B 1 210 ? 12.765 26.019 26.594 1.00 26.93 410 PHE B C 1
ATOM 4331 O O . PHE B 1 210 ? 12.738 27.046 27.287 1.00 26.35 410 PHE B O 1
ATOM 4339 N N . PRO B 1 211 ? 13.671 25.814 25.622 1.00 27.08 411 PRO B N 1
ATOM 4340 C CA . PRO B 1 211 ? 14.676 26.834 25.314 1.00 27.47 411 PRO B CA 1
ATOM 4341 C C . PRO B 1 211 ? 14.077 28.174 24.883 1.00 27.83 411 PRO B C 1
ATOM 4342 O O . PRO B 1 211 ? 14.659 29.206 25.187 1.00 27.61 411 PRO B O 1
ATOM 4346 N N . HIS B 1 212 ? 12.921 28.157 24.211 1.00 28.53 412 HIS B N 1
ATOM 4347 C CA . HIS B 1 212 ? 12.326 29.400 23.661 1.00 29.05 412 HIS B CA 1
ATOM 4348 C C . HIS B 1 212 ? 11.588 30.276 24.685 1.00 29.13 412 HIS B C 1
ATOM 4349 O O . HIS B 1 212 ? 11.147 31.373 24.334 1.00 29.29 412 HIS B O 1
ATOM 4356 N N . ILE B 1 213 ? 11.468 29.821 25.936 1.00 29.10 413 ILE B N 1
ATOM 4357 C CA . ILE B 1 213 ? 11.076 30.730 27.030 1.00 29.06 413 ILE B CA 1
ATOM 4358 C C . ILE B 1 213 ? 12.170 30.980 28.078 1.00 28.50 413 ILE B C 1
ATOM 4359 O O . ILE B 1 213 ? 12.355 32.120 28.513 1.00 28.14 413 ILE B O 1
ATOM 4364 N N . PHE B 1 214 ? 12.879 29.932 28.492 1.00 27.86 414 PHE B N 1
ATOM 4365 C CA . PHE B 1 214 ? 13.878 30.064 29.565 1.00 27.36 414 PHE B CA 1
ATOM 4366 C C . PHE B 1 214 ? 15.309 30.237 29.051 1.00 27.04 414 PHE B C 1
ATOM 4367 O O . PHE B 1 214 ? 16.226 30.505 29.826 1.00 26.92 414 PHE B O 1
ATOM 4375 N N . GLY B 1 215 ? 15.491 30.103 27.744 1.00 26.68 415 GLY B N 1
ATOM 4376 C CA . GLY B 1 215 ? 16.741 30.494 27.107 1.00 26.52 415 GLY B CA 1
ATOM 4377 C C . GLY B 1 215 ? 17.901 29.535 27.296 1.00 26.31 415 GLY B C 1
ATOM 4378 O O . GLY B 1 215 ? 19.053 29.916 27.133 1.00 26.70 415 GLY B O 1
ATOM 4379 N N . GLY B 1 216 ? 17.607 28.286 27.628 1.00 26.13 416 GLY B N 1
ATOM 4380 C CA . GLY B 1 216 ? 18.650 27.297 27.852 1.00 25.92 416 GLY B CA 1
ATOM 4381 C C . GLY B 1 216 ? 19.000 27.151 29.322 1.00 25.74 416 GLY B C 1
ATOM 4382 O O . GLY B 1 216 ? 19.590 26.154 29.724 1.00 25.89 416 GLY B O 1
ATOM 4383 N N . ARG B 1 217 ? 18.636 28.143 30.128 1.00 25.20 417 ARG B N 1
ATOM 4384 C CA . ARG B 1 217 ? 18.821 28.066 31.569 1.00 25.06 417 ARG B CA 1
ATOM 4385 C C . ARG B 1 217 ? 18.329 26.751 32.157 1.00 24.54 417 ARG B C 1
ATOM 4386 O O . ARG B 1 217 ? 17.344 26.196 31.714 1.00 24.40 417 ARG B O 1
ATOM 4394 N N . THR B 1 218 ? 19.047 26.261 33.159 1.00 24.53 418 THR B N 1
ATOM 4395 C CA . THR B 1 218 ? 18.720 25.021 33.840 1.00 24.52 418 THR B CA 1
ATOM 4396 C C . THR B 1 218 ? 18.344 25.278 35.282 1.00 24.09 418 THR B C 1
ATOM 4397 O O . THR B 1 218 ? 18.106 24.339 36.030 1.00 23.96 418 THR B O 1
ATOM 4401 N N . ASP B 1 219 ? 18.277 26.551 35.661 1.00 24.07 419 ASP B N 1
ATOM 4402 C CA . ASP B 1 219 ? 18.134 26.946 37.062 1.00 24.15 419 ASP B CA 1
ATOM 4403 C C . ASP B 1 219 ? 16.781 27.622 37.360 1.00 24.00 419 ASP B C 1
ATOM 4404 O O . ASP B 1 219 ? 16.680 28.480 38.232 1.00 24.63 419 ASP B O 1
ATOM 4409 N N . ILE B 1 220 ? 15.751 27.217 36.627 1.00 23.65 420 ILE B N 1
ATOM 4410 C CA . ILE B 1 220 ? 14.384 27.713 36.816 1.00 23.26 420 ILE B CA 1
ATOM 4411 C C . ILE B 1 220 ? 13.551 26.589 37.387 1.00 22.70 420 ILE B C 1
ATOM 4412 O O . ILE B 1 220 ? 13.330 25.583 36.712 1.00 22.39 420 ILE B O 1
ATOM 4417 N N . HIS B 1 221 ? 13.125 26.758 38.643 1.00 22.25 421 HIS B N 1
ATOM 4418 C CA . HIS B 1 221 ? 12.396 25.724 39.350 1.00 21.82 421 HIS B CA 1
ATOM 4419 C C . HIS B 1 221 ? 11.056 25.517 38.675 1.00 21.69 421 HIS B C 1
ATOM 4420 O O . HIS B 1 221 ? 10.458 26.458 38.144 1.00 21.31 421 HIS B O 1
ATOM 4427 N N . CYS B 1 222 ? 10.604 24.271 38.699 1.00 21.53 422 CYS B N 1
ATOM 4428 C CA . CYS B 1 222 ? 9.338 23.891 38.124 1.00 21.62 422 CYS B CA 1
ATOM 4429 C C . CYS B 1 222 ? 8.422 23.360 39.198 1.00 21.61 422 CYS B C 1
ATOM 4430 O O . CYS B 1 222 ? 8.867 22.600 40.055 1.00 21.73 422 CYS B O 1
ATOM 4433 N N . LEU B 1 223 ? 7.138 23.733 39.121 1.00 21.67 423 LEU B N 1
ATOM 4434 C CA . LEU B 1 223 ? 6.118 23.231 40.042 1.00 21.54 423 LEU B CA 1
ATOM 4435 C C . LEU B 1 223 ? 5.036 22.534 39.298 1.00 21.49 423 LEU B C 1
ATOM 4436 O O . LEU B 1 223 ? 4.439 23.111 38.403 1.00 21.90 423 LEU B O 1
ATOM 4441 N N . VAL B 1 224 ? 4.731 21.318 39.737 1.00 21.51 424 VAL B N 1
ATOM 4442 C CA . VAL B 1 224 ? 3.876 20.406 39.002 1.00 21.09 424 VAL B CA 1
ATOM 4443 C C . VAL B 1 224 ? 2.660 20.000 39.818 1.00 21.19 424 VAL B C 1
ATOM 4444 O O . VAL B 1 224 ? 2.739 19.076 40.616 1.00 20.42 424 VAL B O 1
ATOM 4448 N N . PRO B 1 225 ? 1.528 20.689 39.612 1.00 21.85 425 PRO B N 1
ATOM 4449 C CA . PRO B 1 225 ? 0.199 20.246 40.024 1.00 22.23 425 PRO B CA 1
ATOM 4450 C C . PRO B 1 225 ? -0.264 18.998 39.310 1.00 22.60 425 PRO B C 1
ATOM 4451 O O . PRO B 1 225 ? -0.236 18.961 38.080 1.00 22.90 425 PRO B O 1
ATOM 4455 N N . HIS B 1 226 ? -0.691 17.990 40.061 1.00 23.11 426 HIS B N 1
ATOM 4456 C CA . HIS B 1 226 ? -1.182 16.758 39.449 1.00 23.48 426 HIS B CA 1
ATOM 4457 C C . HIS B 1 226 ? -2.042 15.922 40.382 1.00 24.06 426 HIS B C 1
ATOM 4458 O O . HIS B 1 226 ? -1.919 16.008 41.604 1.00 24.52 426 HIS B O 1
ATOM 4465 N N . ALA B 1 227 ? -2.925 15.118 39.795 1.00 24.91 427 ALA B N 1
ATOM 4466 C CA . ALA B 1 227 ? -3.678 14.128 40.564 1.00 25.37 427 ALA B CA 1
ATOM 4467 C C . ALA B 1 227 ? -2.637 13.210 41.178 1.00 25.94 427 ALA B C 1
ATOM 4468 O O . ALA B 1 227 ? -1.595 12.932 40.548 1.00 25.71 427 ALA B O 1
ATOM 4470 N N . ILE B 1 228 ? -2.912 12.747 42.400 1.00 26.34 428 ILE B N 1
ATOM 4471 C CA . ILE B 1 228 ? -1.940 11.964 43.165 1.00 26.69 428 ILE B CA 1
ATOM 4472 C C . ILE B 1 228 ? -1.457 10.710 42.433 1.00 27.30 428 ILE B C 1
ATOM 4473 O O . ILE B 1 228 ? -0.344 10.235 42.679 1.00 27.37 428 ILE B O 1
ATOM 4478 N N . ASP B 1 229 ? -2.277 10.193 41.517 1.00 28.13 429 ASP B N 1
ATOM 4479 C CA . ASP B 1 229 ? -1.923 8.988 40.780 1.00 28.57 429 ASP B CA 1
ATOM 4480 C C . ASP B 1 229 ? -0.835 9.227 39.742 1.00 28.86 429 ASP B C 1
ATOM 4481 O O . ASP B 1 229 ? -0.301 8.265 39.193 1.00 29.67 429 ASP B O 1
ATOM 4486 N N . GLN B 1 230 ? -0.501 10.483 39.450 1.00 28.85 430 GLN B N 1
ATOM 4487 C CA . GLN B 1 230 ? 0.576 10.775 38.473 1.00 28.33 430 GLN B CA 1
ATOM 4488 C C . GLN B 1 230 ? 1.932 10.856 39.144 1.00 28.43 430 GLN B C 1
ATOM 4489 O O . GLN B 1 230 ? 2.949 10.944 38.487 1.00 28.96 430 GLN B O 1
ATOM 4495 N N . ASP B 1 231 ? 1.938 10.817 40.468 1.00 28.41 431 ASP B N 1
ATOM 4496 C CA . ASP B 1 231 ? 3.159 10.912 41.266 1.00 28.21 431 ASP B CA 1
ATOM 4497 C C . ASP B 1 231 ? 4.372 10.071 40.824 1.00 28.29 431 ASP B C 1
ATOM 4498 O O . ASP B 1 231 ? 5.507 10.546 40.938 1.00 28.31 431 ASP B O 1
ATOM 4503 N N . PRO B 1 232 ? 4.156 8.825 40.342 1.00 28.32 432 PRO B N 1
ATOM 4504 C CA . PRO B 1 232 ? 5.260 7.970 39.873 1.00 28.23 432 PRO B CA 1
ATOM 4505 C C . PRO B 1 232 ? 6.232 8.598 38.889 1.00 28.01 432 PRO B C 1
ATOM 4506 O O . PRO B 1 232 ? 7.441 8.449 39.066 1.00 28.17 432 PRO B O 1
ATOM 4510 N N . TYR B 1 233 ? 5.710 9.280 37.873 1.00 27.88 433 TYR B N 1
ATOM 4511 C CA . TYR B 1 233 ? 6.545 9.962 36.880 1.00 27.70 433 TYR B CA 1
ATOM 4512 C C . TYR B 1 233 ? 7.471 10.977 37.538 1.00 27.83 433 TYR B C 1
ATOM 4513 O O . TYR B 1 233 ? 8.603 11.139 37.115 1.00 28.20 433 TYR B O 1
ATOM 4522 N N . PHE B 1 234 ? 6.985 11.665 38.564 1.00 27.91 434 PHE B N 1
ATOM 4523 C CA . PHE B 1 234 ? 7.724 12.776 39.151 1.00 28.14 434 PHE B CA 1
ATOM 4524 C C . PHE B 1 234 ? 8.544 12.357 40.376 1.00 28.56 434 PHE B C 1
ATOM 4525 O O . PHE B 1 234 ? 9.443 13.078 40.822 1.00 28.79 434 PHE B O 1
ATOM 4533 N N . ARG B 1 235 ? 8.248 11.172 40.893 1.00 28.75 435 ARG B N 1
ATOM 4534 C CA . ARG B 1 235 ? 9.153 10.497 41.810 1.00 28.87 435 ARG B CA 1
ATOM 4535 C C . ARG B 1 235 ? 10.422 10.121 41.045 1.00 28.58 435 ARG B C 1
ATOM 4536 O O . ARG B 1 235 ? 11.533 10.377 41.497 1.00 28.19 435 ARG B O 1
ATOM 4544 N N . MET B 1 236 ? 10.231 9.510 39.878 1.00 28.60 436 MET B N 1
ATOM 4545 C CA . MET B 1 236 ? 11.334 9.105 39.002 1.00 28.55 436 MET B CA 1
ATOM 4546 C C . MET B 1 236 ? 12.203 10.300 38.582 1.00 28.13 436 MET B C 1
ATOM 4547 O O . MET B 1 236 ? 13.420 10.267 38.713 1.00 28.07 436 MET B O 1
ATOM 4552 N N . VAL B 1 237 ? 11.577 11.354 38.079 1.00 27.84 437 VAL B N 1
ATOM 4553 C CA . VAL B 1 237 ? 12.329 12.500 37.574 1.00 27.67 437 VAL B CA 1
ATOM 4554 C C . VAL B 1 237 ? 13.075 13.240 38.692 1.00 27.41 437 VAL B C 1
ATOM 4555 O O . VAL B 1 237 ? 14.127 13.827 38.452 1.00 27.68 437 VAL B O 1
ATOM 4559 N N . ARG B 1 238 ? 12.555 13.199 39.911 1.00 26.96 438 ARG B N 1
ATOM 4560 C CA . ARG B 1 238 ? 13.260 13.820 41.042 1.00 26.75 438 ARG B CA 1
ATOM 4561 C C . ARG B 1 238 ? 14.526 13.045 41.413 1.00 26.69 438 ARG B C 1
ATOM 4562 O O . ARG B 1 238 ? 15.479 13.605 41.963 1.00 26.56 438 ARG B O 1
ATOM 4570 N N . ASP B 1 239 ? 14.519 11.751 41.114 1.00 26.55 439 ASP B N 1
ATOM 4571 C CA . ASP B 1 239 ? 15.679 10.906 41.339 1.00 26.51 439 ASP B CA 1
ATOM 4572 C C . ASP B 1 239 ? 16.774 11.104 40.276 1.00 25.82 439 ASP B C 1
ATOM 4573 O O . ASP B 1 239 ? 17.946 10.980 40.582 1.00 25.76 439 ASP B O 1
ATOM 4578 N N . VAL B 1 240 ? 16.406 11.421 39.039 1.00 25.31 440 VAL B N 1
ATOM 4579 C CA . VAL B 1 240 ? 17.417 11.615 37.982 1.00 24.83 440 VAL B CA 1
ATOM 4580 C C . VAL B 1 240 ? 17.937 13.056 37.896 1.00 24.52 440 VAL B C 1
ATOM 4581 O O . VAL B 1 240 ? 19.066 13.268 37.443 1.00 24.74 440 VAL B O 1
ATOM 4585 N N . ALA B 1 241 ? 17.124 14.027 38.330 1.00 23.82 441 ALA B N 1
ATOM 4586 C CA . ALA B 1 241 ? 17.515 15.449 38.348 1.00 23.58 441 ALA B CA 1
ATOM 4587 C C . ALA B 1 241 ? 18.983 15.714 38.733 1.00 23.57 441 ALA B C 1
ATOM 4588 O O . ALA B 1 241 ? 19.721 16.329 37.957 1.00 23.28 441 ALA B O 1
ATOM 4590 N N . PRO B 1 242 ? 19.406 15.272 39.933 1.00 23.38 442 PRO B N 1
ATOM 4591 C CA . PRO B 1 242 ? 20.772 15.586 40.320 1.00 23.39 442 PRO B CA 1
ATOM 4592 C C . PRO B 1 242 ? 21.824 14.980 39.400 1.00 23.50 442 PRO B C 1
ATOM 4593 O O . PRO B 1 242 ? 22.811 15.638 39.094 1.00 23.57 442 PRO B O 1
ATOM 4597 N N . ARG B 1 243 ? 21.611 13.747 38.957 1.00 23.70 443 ARG B N 1
ATOM 4598 C CA . ARG B 1 243 ? 22.537 13.086 38.019 1.00 23.76 443 ARG B CA 1
ATOM 4599 C C . ARG B 1 243 ? 22.658 13.789 36.644 1.00 23.17 443 ARG B C 1
ATOM 4600 O O . ARG B 1 243 ? 23.582 13.506 35.888 1.00 23.25 443 ARG B O 1
ATOM 4608 N N . LEU B 1 244 ? 21.730 14.690 36.334 1.00 22.63 444 LEU B N 1
ATOM 4609 C CA . LEU B 1 244 ? 21.770 15.477 35.092 1.00 22.55 444 LEU B CA 1
ATOM 4610 C C . LEU B 1 244 ? 22.154 16.933 35.364 1.00 22.19 444 LEU B C 1
ATOM 4611 O O . LEU B 1 244 ? 22.176 17.768 34.448 1.00 21.89 444 LEU B O 1
ATOM 4616 N N . GLY B 1 245 ? 22.440 17.228 36.625 1.00 21.96 445 GLY B N 1
ATOM 4617 C CA . GLY B 1 245 ? 22.745 18.588 37.056 1.00 22.07 445 GLY B CA 1
ATOM 4618 C C . GLY B 1 245 ? 21.570 19.536 36.896 1.00 22.16 445 GLY B C 1
ATOM 4619 O O . GLY B 1 245 ? 21.747 20.725 36.618 1.00 22.35 445 GLY B O 1
ATOM 4620 N N . TYR B 1 246 ? 20.368 18.991 37.059 1.00 22.32 446 TYR B N 1
ATOM 4621 C CA . TYR B 1 246 ? 19.119 19.731 36.894 1.00 21.98 446 TYR B CA 1
ATOM 4622 C C . TYR B 1 246 ? 18.447 19.869 38.263 1.00 21.88 446 TYR B C 1
ATOM 4623 O O . TYR B 1 246 ? 18.727 19.090 39.159 1.00 21.88 446 TYR B O 1
ATOM 4632 N N . LEU B 1 247 ? 17.556 20.851 38.404 1.00 21.82 447 LEU B N 1
ATOM 4633 C CA . LEU B 1 247 ? 16.730 21.001 39.616 1.00 21.70 447 LEU B CA 1
ATOM 4634 C C . LEU B 1 247 ? 15.631 19.946 39.698 1.00 21.85 447 LEU B C 1
ATOM 4635 O O . LEU B 1 247 ? 14.974 19.620 38.692 1.00 21.75 447 LEU B O 1
ATOM 4640 N N . LYS B 1 248 ? 15.413 19.456 40.915 1.00 21.76 448 LYS B N 1
ATOM 4641 C CA . LYS B 1 248 ? 14.277 18.594 41.213 1.00 21.94 448 LYS B CA 1
ATOM 4642 C C . LYS B 1 248 ? 12.985 19.406 41.078 1.00 21.77 448 LYS B C 1
ATOM 4643 O O . LYS B 1 248 ? 12.850 20.469 41.692 1.00 21.85 448 LYS B O 1
ATOM 4649 N N . PRO B 1 249 ? 12.027 18.912 40.288 1.00 21.69 449 PRO B N 1
ATOM 4650 C CA . PRO B 1 249 ? 10.769 19.633 40.214 1.00 21.72 449 PRO B CA 1
ATOM 4651 C C . PRO B 1 249 ? 9.973 19.421 41.487 1.00 21.83 449 PRO B C 1
ATOM 4652 O O . PRO B 1 249 ? 10.093 18.364 42.121 1.00 22.03 449 PRO B O 1
ATOM 4656 N N . SER B 1 250 ? 9.215 20.440 41.882 1.00 21.63 450 SER B N 1
ATOM 4657 C CA . SER B 1 250 ? 8.330 20.327 43.022 1.00 21.49 450 SER B CA 1
ATOM 4658 C C . SER B 1 250 ? 6.962 19.871 42.559 1.00 20.87 450 SER B C 1
ATOM 4659 O O . SER B 1 250 ? 6.601 20.053 41.404 1.00 20.39 450 SER B O 1
ATOM 4662 N N . SER B 1 251 ? 6.225 19.260 43.476 1.00 20.87 451 SER B N 1
ATOM 4663 C CA . SER B 1 251 ? 4.912 18.731 43.190 1.00 21.09 451 SER B CA 1
ATOM 4664 C C . SER B 1 251 ? 3.850 19.124 44.217 1.00 21.56 451 SER B C 1
ATOM 4665 O O . SER B 1 251 ? 4.144 19.341 45.400 1.00 20.83 451 SER B O 1
ATOM 4668 N N . ILE B 1 252 ? 2.605 19.188 43.751 1.00 22.19 452 ILE B N 1
ATOM 4669 C CA . ILE B 1 252 ? 1.466 19.472 44.624 1.00 22.75 452 ILE B CA 1
ATOM 4670 C C . ILE B 1 252 ? 0.326 18.575 44.153 1.00 23.14 452 ILE B C 1
ATOM 4671 O O . ILE B 1 252 ? -0.076 18.641 42.990 1.00 22.52 452 ILE B O 1
ATOM 4676 N N . HIS B 1 253 ? -0.184 17.736 45.059 1.00 23.96 453 HIS B N 1
ATOM 4677 C CA . HIS B 1 253 ? -1.025 16.588 44.670 1.00 24.67 453 HIS B CA 1
ATOM 4678 C C . HIS B 1 253 ? -2.487 16.752 45.010 1.00 25.39 453 HIS B C 1
ATOM 4679 O O . HIS B 1 253 ? -2.819 17.139 46.108 1.00 25.33 453 HIS B O 1
ATOM 4686 N N . SER B 1 254 ? -3.363 16.399 44.077 1.00 26.61 454 SER B N 1
ATOM 4687 C CA . SER B 1 254 ? -4.793 16.369 44.370 1.00 27.44 454 SER B CA 1
ATOM 4688 C C . SER B 1 254 ? -5.280 14.936 44.498 1.00 28.17 454 SER B C 1
ATOM 4689 O O . SER B 1 254 ? -4.654 14.014 43.996 1.00 28.38 454 SER B O 1
ATOM 4692 N N . ILE B 1 255 ? -6.391 14.754 45.197 1.00 29.38 455 ILE B N 1
ATOM 4693 C CA . ILE B 1 255 ? -7.050 13.451 45.258 1.00 30.41 455 ILE B CA 1
ATOM 4694 C C . ILE B 1 255 ? -7.918 13.266 44.011 1.00 31.32 455 ILE B C 1
ATOM 4695 O O . ILE B 1 255 ? -8.272 14.233 43.346 1.00 31.23 455 ILE B O 1
ATOM 4700 N N . PHE B 1 256 ? -8.245 12.025 43.681 1.00 32.76 456 PHE B N 1
ATOM 4701 C CA . PHE B 1 256 ? -9.144 11.749 42.553 1.00 34.13 456 PHE B CA 1
ATOM 4702 C C . PHE B 1 256 ? -10.510 12.417 42.744 1.00 34.62 456 PHE B C 1
ATOM 4703 O O . PHE B 1 256 ? -10.879 12.768 43.867 1.00 34.87 456 PHE B O 1
ATOM 4711 N N . LEU B 1 257 ? -11.257 12.574 41.648 1.00 35.40 457 LEU B N 1
ATOM 4712 C CA . LEU B 1 257 ? -12.667 13.013 41.691 1.00 35.79 457 LEU B CA 1
ATOM 4713 C C . LEU B 1 257 ? -13.500 11.799 41.275 1.00 36.34 457 LEU B C 1
ATOM 4714 O O . LEU B 1 257 ? -13.577 11.486 40.083 1.00 36.86 457 LEU B O 1
ATOM 4719 N N . PRO B 1 258 ? -14.114 11.099 42.259 1.00 36.93 458 PRO B N 1
ATOM 4720 C CA . PRO B 1 258 ? -14.616 9.719 42.071 1.00 37.16 458 PRO B CA 1
ATOM 4721 C C . PRO B 1 258 ? -15.660 9.544 40.965 1.00 37.55 458 PRO B C 1
ATOM 4722 O O . PRO B 1 258 ? -16.261 10.524 40.514 1.00 37.91 458 PRO B O 1
ATOM 4726 N N . SER B 1 259 ? -15.868 8.296 40.544 1.00 37.56 459 SER B N 1
ATOM 4727 C CA . SER B 1 259 ? -16.774 7.986 39.434 1.00 37.63 459 SER B CA 1
ATOM 4728 C C . SER B 1 259 ? -18.245 7.995 39.850 1.00 37.52 459 SER B C 1
ATOM 4729 O O . SER B 1 259 ? -18.568 7.849 41.025 1.00 37.49 459 SER B O 1
ATOM 4732 N N . ASN B 1 273 ? -17.508 3.688 31.353 1.00 30.97 473 ASN B N 1
ATOM 4733 C CA . ASN B 1 273 ? -18.091 4.378 30.207 1.00 30.77 473 ASN B CA 1
ATOM 4734 C C . ASN B 1 273 ? -18.396 5.857 30.522 1.00 30.59 473 ASN B C 1
ATOM 4735 O O . ASN B 1 273 ? -17.481 6.694 30.533 1.00 30.31 473 ASN B O 1
ATOM 4740 N N . SER B 1 274 ? -19.662 6.166 30.822 1.00 30.21 474 SER B N 1
ATOM 4741 C CA . SER B 1 274 ? -20.131 7.551 30.908 1.00 29.71 474 SER B CA 1
ATOM 4742 C C . SER B 1 274 ? -20.130 8.134 32.327 1.00 28.79 474 SER B C 1
ATOM 4743 O O . SER B 1 274 ? -20.807 7.627 33.227 1.00 28.46 474 SER B O 1
ATOM 4746 N N . SER B 1 275 ? -19.296 9.171 32.486 1.00 27.75 475 SER B N 1
ATOM 4747 C CA . SER B 1 275 ? -19.284 10.121 33.610 1.00 26.93 475 SER B CA 1
ATOM 4748 C C . SER B 1 275 ? -19.407 11.550 33.036 1.00 26.25 475 SER B C 1
ATOM 4749 O O . SER B 1 275 ? -19.493 11.743 31.820 1.00 26.42 475 SER B O 1
ATOM 4752 N N . ILE B 1 276 ? -19.388 12.545 33.910 1.00 25.38 476 ILE B N 1
ATOM 4753 C CA . ILE B 1 276 ? -19.791 13.912 33.563 1.00 24.99 476 ILE B CA 1
ATOM 4754 C C . ILE B 1 276 ? -18.731 14.629 32.709 1.00 24.37 476 ILE B C 1
ATOM 4755 O O . ILE B 1 276 ? -17.629 14.886 33.183 1.00 24.23 476 ILE B O 1
ATOM 4760 N N . PHE B 1 277 ? -19.051 14.943 31.455 1.00 23.72 477 PHE B N 1
ATOM 4761 C CA . PHE B 1 277 ? -18.125 15.697 30.597 1.00 23.38 477 PHE B CA 1
ATOM 4762 C C . PHE B 1 277 ? -18.428 17.196 30.594 1.00 22.67 477 PHE B C 1
ATOM 4763 O O . PHE B 1 277 ? -19.570 17.586 30.747 1.00 22.21 477 PHE B O 1
ATOM 4771 N N . VAL B 1 278 ? -17.407 18.023 30.373 1.00 22.05 478 VAL B N 1
ATOM 4772 C CA . VAL B 1 278 ? -17.593 19.471 30.362 1.00 21.95 478 VAL B CA 1
ATOM 4773 C C . VAL B 1 278 ? -18.485 19.982 29.225 1.00 22.01 478 VAL B C 1
ATOM 4774 O O . VAL B 1 278 ? -18.957 21.112 29.290 1.00 22.23 478 VAL B O 1
ATOM 4778 N N . ASN B 1 279 ? -18.696 19.177 28.185 1.00 21.95 479 ASN B N 1
ATOM 4779 C CA . ASN B 1 279 ? -19.621 19.548 27.106 1.00 21.96 479 ASN B CA 1
ATOM 4780 C C . ASN B 1 279 ? -21.004 18.863 27.213 1.00 21.84 479 ASN B C 1
ATOM 4781 O O . ASN B 1 279 ? -21.769 18.839 26.251 1.00 21.47 479 ASN B O 1
ATOM 4786 N N . ASP B 1 280 ? -21.325 18.317 28.385 1.00 21.81 480 ASP B N 1
ATOM 4787 C CA . ASP B 1 280 ? -22.650 17.733 28.612 1.00 21.67 480 ASP B CA 1
ATOM 4788 C C . ASP B 1 280 ? -23.704 18.816 28.819 1.00 21.55 480 ASP B C 1
ATOM 4789 O O . ASP B 1 280 ? -23.473 19.764 29.553 1.00 21.84 480 ASP B O 1
ATOM 4794 N N . ASN B 1 281 ? -24.867 18.657 28.187 1.00 21.44 481 ASN B N 1
ATOM 4795 C CA . ASN B 1 281 ? -26.006 19.547 28.429 1.00 21.17 481 ASN B CA 1
ATOM 4796 C C . ASN B 1 281 ? -26.685 19.225 29.765 1.00 21.18 481 ASN B C 1
ATOM 4797 O O . ASN B 1 281 ? -26.354 18.219 30.401 1.00 20.92 481 ASN B O 1
ATOM 4802 N N . GLU B 1 282 ? -27.613 20.092 30.179 1.00 21.44 482 GLU B N 1
ATOM 4803 C CA . GLU B 1 282 ? -28.318 19.980 31.463 1.00 21.89 482 GLU B CA 1
ATOM 4804 C C . GLU B 1 282 ? -29.012 18.633 31.654 1.00 22.02 482 GLU B C 1
ATOM 4805 O O . GLU B 1 282 ? -29.008 18.075 32.765 1.00 22.02 482 GLU B O 1
ATOM 4811 N N . GLU B 1 283 ? -29.606 18.120 30.581 1.00 21.90 483 GLU B N 1
ATOM 4812 C CA . GLU B 1 283 ? -30.324 16.852 30.642 1.00 22.20 483 GLU B CA 1
ATOM 4813 C C . GLU B 1 283 ? -29.358 15.669 30.833 1.00 22.17 483 GLU B C 1
ATOM 4814 O O . GLU B 1 283 ? -29.587 14.803 31.674 1.00 21.83 483 GLU B O 1
ATOM 4820 N N . SER B 1 284 ? -28.282 15.643 30.051 1.00 22.26 484 SER B N 1
ATOM 4821 C CA . SER B 1 284 ? -27.223 14.637 30.230 1.00 22.34 484 SER B CA 1
ATOM 4822 C C . SER B 1 284 ? -26.728 14.591 31.660 1.00 22.08 484 SER B C 1
ATOM 4823 O O . SER B 1 284 ? -26.603 13.518 32.236 1.00 21.90 484 SER B O 1
ATOM 4826 N N . ILE B 1 285 ? -26.434 15.765 32.210 1.00 22.31 485 ILE B N 1
ATOM 4827 C CA . ILE B 1 285 ? -25.946 15.886 33.590 1.00 22.34 485 ILE B CA 1
ATOM 4828 C C . ILE B 1 285 ? -26.936 15.322 34.600 1.00 22.34 485 ILE B C 1
ATOM 4829 O O . ILE B 1 285 ? -26.568 14.468 35.395 1.00 22.36 485 ILE B O 1
ATOM 4834 N N . ARG B 1 286 ? -28.186 15.780 34.557 1.00 22.43 486 ARG B N 1
ATOM 4835 C CA . ARG B 1 286 ? -29.217 15.269 35.472 1.00 22.49 486 ARG B CA 1
ATOM 4836 C C . ARG B 1 286 ? -29.364 13.759 35.339 1.00 22.68 486 ARG B C 1
ATOM 4837 O O . ARG B 1 286 ? -29.436 13.030 36.331 1.00 22.66 486 ARG B O 1
ATOM 4845 N N . ASN B 1 287 ? -29.380 13.297 34.101 1.00 23.08 487 ASN B N 1
ATOM 4846 C CA . ASN B 1 287 ? -29.504 11.885 33.822 1.00 23.56 487 ASN B CA 1
ATOM 4847 C C . ASN B 1 287 ? -28.434 11.051 34.522 1.00 23.54 487 ASN B C 1
ATOM 4848 O O . ASN B 1 287 ? -28.712 9.990 35.064 1.00 23.44 487 ASN B O 1
ATOM 4853 N N . LYS B 1 288 ? -27.204 11.541 34.513 1.00 23.76 488 LYS B N 1
ATOM 4854 C CA . LYS B 1 288 ? -26.081 10.763 35.036 1.00 23.84 488 LYS B CA 1
ATOM 4855 C C . LYS B 1 288 ? -26.015 10.712 36.570 1.00 24.09 488 LYS B C 1
ATOM 4856 O O . LYS B 1 288 ? -25.803 9.642 37.131 1.00 24.40 488 LYS B O 1
ATOM 4862 N N . ILE B 1 289 ? -26.224 11.834 37.253 1.00 24.28 489 ILE B N 1
ATOM 4863 C CA . ILE B 1 289 ? -26.238 11.811 38.730 1.00 24.65 489 ILE B CA 1
ATOM 4864 C C . ILE B 1 289 ? -27.319 10.878 39.225 1.00 24.81 489 ILE B C 1
ATOM 4865 O O . ILE B 1 289 ? -27.065 10.022 40.065 1.00 24.77 489 ILE B O 1
ATOM 4870 N N . MET B 1 290 ? -28.526 11.059 38.686 1.00 25.15 490 MET B N 1
ATOM 4871 C CA . MET B 1 290 ? -29.722 10.396 39.199 1.00 25.21 490 MET B CA 1
ATOM 4872 C C . MET B 1 290 ? -29.649 8.885 39.051 1.00 25.36 490 MET B C 1
ATOM 4873 O O . MET B 1 290 ? -30.136 8.164 39.920 1.00 25.36 490 MET B O 1
ATOM 4878 N N . LYS B 1 291 ? -29.013 8.419 37.976 1.00 25.64 491 LYS B N 1
ATOM 4879 C CA . LYS B 1 291 ? -28.931 6.991 37.664 1.00 25.97 491 LYS B CA 1
ATOM 4880 C C . LYS B 1 291 ? -27.615 6.358 38.115 1.00 26.38 491 LYS B C 1
ATOM 4881 O O . LYS B 1 291 ? -27.639 5.257 38.661 1.00 26.61 491 LYS B O 1
ATOM 4883 N N . TYR B 1 292 ? -26.486 7.043 37.893 1.00 26.85 492 TYR B N 1
ATOM 4884 C CA . TYR B 1 292 ? -25.146 6.453 38.082 1.00 27.25 492 TYR B CA 1
ATOM 4885 C C . TYR B 1 292 ? -24.397 6.932 39.330 1.00 27.35 492 TYR B C 1
ATOM 4886 O O . TYR B 1 292 ? -23.367 6.354 39.683 1.00 27.31 492 TYR B O 1
ATOM 4895 N N . ALA B 1 293 ? -24.898 7.978 39.988 1.00 27.60 493 ALA B N 1
ATOM 4896 C CA . ALA B 1 293 ? -24.232 8.538 41.173 1.00 27.57 493 ALA B CA 1
ATOM 4897 C C . ALA B 1 293 ? -24.610 7.749 42.428 1.00 27.89 493 ALA B C 1
ATOM 4898 O O . ALA B 1 293 ? -25.748 7.824 42.908 1.00 27.49 493 ALA B O 1
ATOM 4900 N N . PHE B 1 294 ? -23.646 6.998 42.961 1.00 28.33 494 PHE B N 1
ATOM 4901 C CA . PHE B 1 294 ? -23.887 6.170 44.142 1.00 28.57 494 PHE B CA 1
ATOM 4902 C C . PHE B 1 294 ? -24.297 7.021 45.354 1.00 28.80 494 PHE B C 1
ATOM 4903 O O . PHE B 1 294 ? -23.540 7.888 45.800 1.00 28.76 494 PHE B O 1
ATOM 4911 N N . SER B 1 295 ? -25.498 6.761 45.873 1.00 29.12 495 SER B N 1
ATOM 4912 C CA . SER B 1 295 ? -26.026 7.471 47.039 1.00 29.20 495 SER B CA 1
ATOM 4913 C C . SER B 1 295 ? -25.554 6.809 48.323 1.00 29.55 495 SER B C 1
ATOM 4914 O O . SER B 1 295 ? -25.278 5.607 48.349 1.00 29.53 495 SER B O 1
ATOM 4917 N N . GLY B 1 296 ? -25.453 7.610 49.381 1.00 30.02 496 GLY B N 1
ATOM 4918 C CA . GLY B 1 296 ? -25.168 7.112 50.731 1.00 30.38 496 GLY B CA 1
ATOM 4919 C C . GLY B 1 296 ? -26.398 7.105 51.620 1.00 30.74 496 GLY B C 1
ATOM 4920 O O . GLY B 1 296 ? -26.332 6.683 52.768 1.00 30.81 496 GLY B O 1
ATOM 4921 N N . GLY B 1 297 ? -27.519 7.575 51.086 1.00 31.32 497 GLY B N 1
ATOM 4922 C CA . GLY B 1 297 ? -28.782 7.587 51.814 1.00 31.83 497 GLY B CA 1
ATOM 4923 C C . GLY B 1 297 ? -29.419 6.211 51.865 1.00 32.28 497 GLY B C 1
ATOM 4924 O O . GLY B 1 297 ? -29.035 5.308 51.121 1.00 32.28 497 GLY B O 1
ATOM 4925 N N . GLN B 1 298 ? -30.400 6.056 52.747 1.00 32.93 498 GLN B N 1
ATOM 4926 C CA . GLN B 1 298 ? -31.096 4.777 52.915 1.00 33.36 498 GLN B CA 1
ATOM 4927 C C . GLN B 1 298 ? -31.981 4.511 51.701 1.00 33.78 498 GLN B C 1
ATOM 4928 O O . GLN B 1 298 ? -32.452 5.451 51.056 1.00 33.79 498 GLN B O 1
ATOM 4930 N N . ALA B 1 299 ? -32.194 3.231 51.396 1.00 34.35 499 ALA B N 1
ATOM 4931 C CA . ALA B 1 299 ? -32.966 2.815 50.208 1.00 34.73 499 ALA B CA 1
ATOM 4932 C C . ALA B 1 299 ? -34.300 3.563 50.090 1.00 34.96 499 ALA B C 1
ATOM 4933 O O . ALA B 1 299 ? -34.522 4.299 49.129 1.00 34.96 499 ALA B O 1
ATOM 4935 N N . THR B 1 300 ? -35.175 3.367 51.073 1.00 35.22 500 THR B N 1
ATOM 4936 C CA . THR B 1 300 ? -36.410 4.140 51.195 1.00 35.48 500 THR B CA 1
ATOM 4937 C C . THR B 1 300 ? -36.174 5.316 52.150 1.00 35.69 500 THR B C 1
ATOM 4938 O O . THR B 1 300 ? -35.059 5.489 52.655 1.00 35.66 500 THR B O 1
ATOM 4942 N N . GLU B 1 301 ? -37.213 6.118 52.403 1.00 35.93 501 GLU B N 1
ATOM 4943 C CA . GLU B 1 301 ? -37.119 7.195 53.396 1.00 36.13 501 GLU B CA 1
ATOM 4944 C C . GLU B 1 301 ? -37.207 6.653 54.833 1.00 36.32 501 GLU B C 1
ATOM 4945 O O . GLU B 1 301 ? -38.177 6.889 55.570 1.00 36.05 501 GLU B O 1
ATOM 4951 N N . GLU B 1 302 ? -36.173 5.904 55.203 1.00 36.54 502 GLU B N 1
ATOM 4952 C CA . GLU B 1 302 ? -35.864 5.634 56.595 1.00 36.62 502 GLU B CA 1
ATOM 4953 C C . GLU B 1 302 ? -34.780 6.642 56.952 1.00 36.67 502 GLU B C 1
ATOM 4954 O O . GLU B 1 302 ? -33.617 6.282 57.182 1.00 36.72 502 GLU B O 1
ATOM 4960 N N . GLU B 1 303 ? -35.172 7.913 56.944 1.00 36.63 503 GLU B N 1
ATOM 4961 C CA . GLU B 1 303 ? -34.286 9.012 57.297 1.00 36.47 503 GLU B CA 1
ATOM 4962 C C . GLU B 1 303 ? -35.032 9.951 58.251 1.00 36.48 503 GLU B C 1
ATOM 4963 O O . GLU B 1 303 ? -35.714 10.892 57.830 1.00 36.45 503 GLU B O 1
ATOM 4969 N N . GLN B 1 304 ? -34.919 9.650 59.542 1.00 36.45 504 GLN B N 1
ATOM 4970 C CA . GLN B 1 304 ? -35.506 10.473 60.588 1.00 36.47 504 GLN B CA 1
ATOM 4971 C C . GLN B 1 304 ? -34.524 11.565 61.000 1.00 36.46 504 GLN B C 1
ATOM 4972 O O . GLN B 1 304 ? -34.148 12.411 60.187 1.00 36.32 504 GLN B O 1
ATOM 4974 N N . GLY B 1 308 ? -30.352 8.552 58.704 1.00 25.87 508 GLY B N 1
ATOM 4975 C CA . GLY B 1 308 ? -29.371 9.445 58.079 1.00 25.91 508 GLY B CA 1
ATOM 4976 C C . GLY B 1 308 ? -28.590 8.845 56.915 1.00 25.84 508 GLY B C 1
ATOM 4977 O O . GLY B 1 308 ? -28.891 7.738 56.456 1.00 25.87 508 GLY B O 1
ATOM 4978 N N . ALA B 1 309 ? -27.584 9.586 56.444 1.00 25.78 509 ALA B N 1
ATOM 4979 C CA . ALA B 1 309 ? -26.783 9.197 55.277 1.00 25.73 509 ALA B CA 1
ATOM 4980 C C . ALA B 1 309 ? -25.285 9.157 55.589 1.00 25.76 509 ALA B C 1
ATOM 4981 O O . ALA B 1 309 ? -24.828 9.791 56.539 1.00 25.62 509 ALA B O 1
ATOM 4983 N N . ASN B 1 310 ? -24.541 8.412 54.765 1.00 25.88 510 ASN B N 1
ATOM 4984 C CA . ASN B 1 310 ? -23.086 8.251 54.894 1.00 25.94 510 ASN B CA 1
ATOM 4985 C C . ASN B 1 310 ? -22.344 9.119 53.877 1.00 25.93 510 ASN B C 1
ATOM 4986 O O . ASN B 1 310 ? -22.291 8.794 52.687 1.00 26.09 510 ASN B O 1
ATOM 4991 N N . LEU B 1 311 ? -21.745 10.203 54.363 1.00 25.86 511 LEU B N 1
ATOM 4992 C CA . LEU B 1 311 ? -21.102 11.201 53.503 1.00 25.83 511 LEU B CA 1
ATOM 4993 C C . LEU B 1 311 ? -19.807 10.720 52.835 1.00 25.91 511 LEU B C 1
ATOM 4994 O O . LEU B 1 311 ? -19.412 11.255 51.797 1.00 25.86 511 LEU B O 1
ATOM 4999 N N . ASP B 1 312 ? -19.145 9.729 53.429 1.00 26.00 512 ASP B N 1
ATOM 5000 C CA . ASP B 1 312 ? -17.878 9.225 52.887 1.00 26.07 512 ASP B CA 1
ATOM 5001 C C . ASP B 1 312 ? -18.059 8.408 51.598 1.00 26.01 512 ASP B C 1
ATOM 5002 O O . ASP B 1 312 ? -17.143 8.333 50.769 1.00 25.91 512 ASP B O 1
ATOM 5007 N N . VAL B 1 313 ? -19.240 7.809 51.435 1.00 25.91 513 VAL B N 1
ATOM 5008 C CA . VAL B 1 313 ? -19.571 7.022 50.238 1.00 25.73 513 VAL B CA 1
ATOM 5009 C C . VAL B 1 313 ? -20.436 7.779 49.220 1.00 25.59 513 VAL B C 1
ATOM 5010 O O . VAL B 1 313 ? -20.463 7.405 48.044 1.00 25.51 513 VAL B O 1
ATOM 5014 N N . ASP B 1 314 ? -21.140 8.825 49.664 1.00 25.34 514 ASP B N 1
ATOM 5015 C CA . ASP B 1 314 ? -22.030 9.583 48.777 1.00 25.32 514 ASP B CA 1
ATOM 5016 C C . ASP B 1 314 ? -21.245 10.401 47.736 1.00 25.19 514 ASP B C 1
ATOM 5017 O O . ASP B 1 314 ? -20.530 11.360 48.064 1.00 25.20 514 ASP B O 1
ATOM 5022 N N . VAL B 1 315 ? -21.398 10.005 46.477 1.00 24.88 515 VAL B N 1
ATOM 5023 C CA . VAL B 1 315 ? -20.643 10.594 45.384 1.00 24.67 515 VAL B CA 1
ATOM 5024 C C . VAL B 1 315 ? -21.034 12.038 45.174 1.00 24.65 515 VAL B C 1
ATOM 5025 O O . VAL B 1 315 ? -20.187 12.868 44.884 1.00 24.40 515 VAL B O 1
ATOM 5029 N N . SER B 1 316 ? -22.322 12.330 45.336 1.00 25.02 516 SER B N 1
ATOM 5030 C CA . SER B 1 316 ? -22.842 13.677 45.128 1.00 24.98 516 SER B CA 1
ATOM 5031 C C . SER B 1 316 ? -22.286 14.659 46.154 1.00 24.94 516 SER B C 1
ATOM 5032 O O . SER B 1 316 ? -21.898 15.761 45.790 1.00 24.76 516 SER B O 1
ATOM 5035 N N . TRP B 1 317 ? -22.215 14.247 47.419 1.00 25.08 517 TRP B N 1
ATOM 5036 C CA . TRP B 1 317 ? -21.613 15.074 48.474 1.00 25.20 517 TRP B CA 1
ATOM 5037 C C . TRP B 1 317 ? -20.149 15.400 48.172 1.00 25.27 517 TRP B C 1
ATOM 5038 O O . TRP B 1 317 ? -19.721 16.558 48.267 1.00 25.10 517 TRP B O 1
ATOM 5049 N N . GLN B 1 318 ? -19.389 14.372 47.813 1.00 25.10 518 GLN B N 1
ATOM 5050 C CA . GLN B 1 318 ? -17.993 14.556 47.475 1.00 25.21 518 GLN B CA 1
ATOM 5051 C C . GLN B 1 318 ? -17.806 15.477 46.270 1.00 25.35 518 GLN B C 1
ATOM 5052 O O . GLN B 1 318 ? -16.788 16.148 46.179 1.00 25.62 518 GLN B O 1
ATOM 5054 N N . TYR B 1 319 ? -18.762 15.503 45.339 1.00 25.28 519 TYR B N 1
ATOM 5055 C CA . TYR B 1 319 ? -18.673 16.411 44.179 1.00 25.20 519 TYR B CA 1
ATOM 5056 C C . TYR B 1 319 ? -18.854 17.865 44.609 1.00 24.85 519 TYR B C 1
ATOM 5057 O O . TYR B 1 319 ? -18.114 18.754 44.192 1.00 24.81 519 TYR B O 1
ATOM 5066 N N . LEU B 1 320 ? -19.856 18.097 45.439 1.00 24.77 520 LEU B N 1
ATOM 5067 C CA . LEU B 1 320 ? -20.137 19.440 45.945 1.00 24.85 520 LEU B CA 1
ATOM 5068 C C . LEU B 1 320 ? -18.956 20.044 46.690 1.00 24.94 520 LEU B C 1
ATOM 5069 O O . LEU B 1 320 ? -18.804 21.267 46.700 1.00 25.11 520 LEU B O 1
ATOM 5074 N N . ARG B 1 321 ? -18.132 19.198 47.315 1.00 25.04 521 ARG B N 1
ATOM 5075 C CA . ARG B 1 321 ? -16.940 19.664 48.047 1.00 25.07 521 ARG B CA 1
ATOM 5076 C C . ARG B 1 321 ? -15.927 20.334 47.129 1.00 25.02 521 ARG B C 1
ATOM 5077 O O . ARG B 1 321 ? -15.265 21.291 47.522 1.00 24.83 521 ARG B O 1
ATOM 5085 N N . PHE B 1 322 ? -15.842 19.838 45.900 1.00 25.34 522 PHE B N 1
ATOM 5086 C CA . PHE B 1 322 ? -14.977 20.403 44.874 1.00 25.69 522 PHE B CA 1
ATOM 5087 C C . PHE B 1 322 ? -15.584 21.668 44.287 1.00 26.04 522 PHE B C 1
ATOM 5088 O O . PHE B 1 322 ? -14.860 22.609 43.975 1.00 26.21 522 PHE B O 1
ATOM 5096 N N . LEU B 1 323 ? -16.907 21.682 44.125 1.00 26.36 523 LEU B N 1
ATOM 5097 C CA . LEU B 1 323 ? -17.580 22.745 43.374 1.00 26.87 523 LEU B CA 1
ATOM 5098 C C . LEU B 1 323 ? -18.007 23.951 44.221 1.00 27.35 523 LEU B C 1
ATOM 5099 O O . LEU B 1 323 ? -17.782 25.099 43.834 1.00 27.91 523 LEU B O 1
ATOM 5104 N N . MET B 1 324 ? -18.620 23.707 45.372 1.00 27.59 524 MET B N 1
ATOM 5105 C CA . MET B 1 324 ? -19.292 24.783 46.082 1.00 27.85 524 MET B CA 1
ATOM 5106 C C . MET B 1 324 ? -18.325 25.772 46.708 1.00 27.96 524 MET B C 1
ATOM 5107 O O . MET B 1 324 ? -17.669 25.454 47.696 1.00 28.21 524 MET B O 1
ATOM 5112 N N . GLU B 1 325 ? -18.271 26.980 46.147 1.00 28.16 525 GLU B N 1
ATOM 5113 C CA . GLU B 1 325 ? -17.470 28.085 46.711 1.00 28.09 525 GLU B CA 1
ATOM 5114 C C . GLU B 1 325 ? -18.043 28.669 47.997 1.00 27.85 525 GLU B C 1
ATOM 5115 O O . GLU B 1 325 ? -17.365 29.434 48.670 1.00 28.40 525 GLU B O 1
ATOM 5121 N N . ASP B 1 326 ? -19.272 28.307 48.348 1.00 27.60 526 ASP B N 1
ATOM 5122 C CA . ASP B 1 326 ? -19.897 28.791 49.581 1.00 27.61 526 ASP B CA 1
ATOM 5123 C C . ASP B 1 326 ? -19.696 27.773 50.705 1.00 27.57 526 ASP B C 1
ATOM 5124 O O . ASP B 1 326 ? -20.272 26.686 50.663 1.00 27.86 526 ASP B O 1
ATOM 5126 N N . ASP B 1 327 ? -18.877 28.123 51.696 1.00 27.38 527 ASP B N 1
ATOM 5127 C CA . ASP B 1 327 ? -18.602 27.234 52.828 1.00 27.30 527 ASP B CA 1
ATOM 5128 C C . ASP B 1 327 ? -19.847 27.003 53.667 1.00 27.31 527 ASP B C 1
ATOM 5129 O O . ASP B 1 327 ? -20.183 25.863 53.976 1.00 27.41 527 ASP B O 1
ATOM 5134 N N . GLU B 1 328 ? -20.521 28.091 54.040 1.00 27.27 528 GLU B N 1
ATOM 5135 C CA . GLU B 1 328 ? -21.658 28.023 54.963 1.00 27.17 528 GLU B CA 1
ATOM 5136 C C . GLU B 1 328 ? -22.759 27.114 54.442 1.00 27.04 528 GLU B C 1
ATOM 5137 O O . GLU B 1 328 ? -23.406 26.417 55.222 1.00 27.25 528 GLU B O 1
ATOM 5139 N N . LYS B 1 329 ? -22.979 27.131 53.133 1.00 26.89 529 LYS B N 1
ATOM 5140 C CA . LYS B 1 329 ? -23.946 26.219 52.515 1.00 26.95 529 LYS B CA 1
ATOM 5141 C C . LYS B 1 329 ? -23.519 24.766 52.689 1.00 26.84 529 LYS B C 1
ATOM 5142 O O . LYS B 1 329 ? -24.315 23.917 53.099 1.00 26.88 529 LYS B O 1
ATOM 5148 N N . LEU B 1 330 ? -22.257 24.497 52.366 1.00 26.50 530 LEU B N 1
ATOM 5149 C CA . LEU B 1 330 ? -21.718 23.143 52.378 1.00 26.37 530 LEU B CA 1
ATOM 5150 C C . LEU B 1 330 ? -21.862 22.456 53.736 1.00 26.38 530 LEU B C 1
ATOM 5151 O O . LEU B 1 330 ? -22.451 21.380 53.823 1.00 26.35 530 LEU B O 1
ATOM 5156 N N . GLU B 1 331 ? -21.358 23.089 54.794 1.00 26.40 531 GLU B N 1
ATOM 5157 C CA . GLU B 1 331 ? -21.491 22.543 56.145 1.00 26.38 531 GLU B CA 1
ATOM 5158 C C . GLU B 1 331 ? -22.958 22.193 56.451 1.00 26.39 531 GLU B C 1
ATOM 5159 O O . GLU B 1 331 ? -23.253 21.123 56.987 1.00 26.49 531 GLU B O 1
ATOM 5165 N N . GLU B 1 332 ? -23.869 23.097 56.103 1.00 26.31 532 GLU B N 1
ATOM 5166 C CA . GLU B 1 332 ? -25.282 22.944 56.445 1.00 26.19 532 GLU B CA 1
ATOM 5167 C C . GLU B 1 332 ? -25.962 21.851 55.622 1.00 26.05 532 GLU B C 1
ATOM 5168 O O . GLU B 1 332 ? -26.794 21.111 56.145 1.00 26.19 532 GLU B O 1
ATOM 5170 N N . ILE B 1 333 ? -25.610 21.756 54.341 1.00 25.91 533 ILE B N 1
ATOM 5171 C CA . ILE B 1 333 ? -26.032 20.631 53.504 1.00 25.59 533 ILE B CA 1
ATOM 5172 C C . ILE B 1 333 ? -25.552 19.320 54.117 1.00 25.48 533 ILE B C 1
ATOM 5173 O O . ILE B 1 333 ? -26.329 18.378 54.275 1.00 25.34 533 ILE B O 1
ATOM 5178 N N . GLY B 1 334 ? -24.262 19.280 54.456 1.00 25.29 534 GLY B N 1
ATOM 5179 C CA . GLY B 1 334 ? -23.631 18.101 55.052 1.00 25.20 534 GLY B CA 1
ATOM 5180 C C . GLY B 1 334 ? -24.271 17.688 56.361 1.00 25.17 534 GLY B C 1
ATOM 5181 O O . GLY B 1 334 ? -24.456 16.501 56.619 1.00 25.13 534 GLY B O 1
ATOM 5182 N N . LYS B 1 335 ? -24.602 18.679 57.186 1.00 25.16 535 LYS B N 1
ATOM 5183 C CA . LYS B 1 335 ? -25.276 18.452 58.465 1.00 25.08 535 LYS B CA 1
ATOM 5184 C C . LYS B 1 335 ? -26.690 17.916 58.276 1.00 24.98 535 LYS B C 1
ATOM 5185 O O . LYS B 1 335 ? -27.075 16.920 58.892 1.00 25.00 535 LYS B O 1
ATOM 5191 N N . LYS B 1 336 ? -27.463 18.596 57.434 1.00 24.95 536 LYS B N 1
ATOM 5192 C CA . LYS B 1 336 ? -28.854 18.208 57.167 1.00 24.92 536 LYS B CA 1
ATOM 5193 C C . LYS B 1 336 ? -28.961 16.841 56.460 1.00 25.01 536 LYS B C 1
ATOM 5194 O O . LYS B 1 336 ? -29.824 16.039 56.813 1.00 25.15 536 LYS B O 1
ATOM 5196 N N . TYR B 1 337 ? -28.088 16.578 55.483 1.00 24.95 537 TYR B N 1
ATOM 5197 C CA . TYR B 1 337 ? -28.077 15.294 54.764 1.00 25.06 537 TYR B CA 1
ATOM 5198 C C . TYR B 1 337 ? -27.566 14.155 55.635 1.00 25.12 537 TYR B C 1
ATOM 5199 O O . TYR B 1 337 ? -27.974 13.007 55.473 1.00 24.93 537 TYR B O 1
ATOM 5208 N N . SER B 1 338 ? -26.663 14.482 56.553 1.00 25.47 538 SER B N 1
ATOM 5209 C CA . SER B 1 338 ? -26.221 13.550 57.594 1.00 25.65 538 SER B CA 1
ATOM 5210 C C . SER B 1 338 ? -27.347 13.168 58.554 1.00 25.79 538 SER B C 1
ATOM 5211 O O . SER B 1 338 ? -27.542 11.988 58.848 1.00 25.91 538 SER B O 1
ATOM 5214 N N . SER B 1 339 ? -28.072 14.172 59.044 1.00 25.83 539 SER B N 1
ATOM 5215 C CA . SER B 1 339 ? -29.035 13.979 60.131 1.00 25.95 539 SER B CA 1
ATOM 5216 C C . SER B 1 339 ? -30.384 13.439 59.656 1.00 26.09 539 SER B C 1
ATOM 5217 O O . SER B 1 339 ? -31.223 13.043 60.479 1.00 26.16 539 SER B O 1
ATOM 5220 N N . GLY B 1 340 ? -30.598 13.443 58.340 1.00 25.98 540 GLY B N 1
ATOM 5221 C CA . GLY B 1 340 ? -31.816 12.895 57.750 1.00 25.83 540 GLY B CA 1
ATOM 5222 C C . GLY B 1 340 ? -32.921 13.906 57.492 1.00 25.81 540 GLY B C 1
ATOM 5223 O O . GLY B 1 340 ? -34.061 13.515 57.243 1.00 25.69 540 GLY B O 1
ATOM 5224 N N . GLU B 1 341 ? -32.604 15.199 57.548 1.00 25.90 541 GLU B N 1
ATOM 5225 C CA . GLU B 1 341 ? -33.556 16.235 57.116 1.00 26.17 541 GLU B CA 1
ATOM 5226 C C . GLU B 1 341 ? -33.229 16.758 55.715 1.00 26.31 541 GLU B C 1
ATOM 5227 O O . GLU B 1 341 ? -33.509 17.913 55.386 1.00 26.33 541 GLU B O 1
ATOM 5233 N N . MET B 1 342 ? -32.633 15.887 54.903 1.00 26.48 542 MET B N 1
ATOM 5234 C CA . MET B 1 342 ? -32.469 16.107 53.470 1.00 26.55 542 MET B CA 1
ATOM 5235 C C . MET B 1 342 ? -32.352 14.734 52.816 1.00 26.35 542 MET B C 1
ATOM 5236 O O . MET B 1 342 ? -31.519 13.924 53.218 1.00 26.39 542 MET B O 1
ATOM 5241 N N . LEU B 1 343 ? -33.193 14.461 51.828 1.00 26.12 543 LEU B N 1
ATOM 5242 C CA . LEU B 1 343 ? -33.136 13.182 51.141 1.00 26.01 543 LEU B CA 1
ATOM 5243 C C . LEU B 1 343 ? -32.030 13.202 50.096 1.00 25.94 543 LEU B C 1
ATOM 5244 O O . LEU B 1 343 ? -31.556 14.269 49.697 1.00 25.67 543 LEU B O 1
ATOM 5249 N N . SER B 1 344 ? -31.612 12.006 49.686 1.00 25.93 544 SER B N 1
ATOM 5250 C CA . SER B 1 344 ? -30.677 11.822 48.581 1.00 25.94 544 SER B CA 1
ATOM 5251 C C . SER B 1 344 ? -31.137 12.596 47.346 1.00 25.73 544 SER B C 1
ATOM 5252 O O . SER B 1 344 ? -30.330 13.175 46.634 1.00 25.77 544 SER B O 1
ATOM 5255 N N . GLY B 1 345 ? -32.443 12.609 47.113 1.00 25.65 545 GLY B N 1
ATOM 5256 C CA . GLY B 1 345 ? -33.030 13.325 45.991 1.00 25.57 545 GLY B CA 1
ATOM 5257 C C . GLY B 1 345 ? -32.650 14.793 45.905 1.00 25.54 545 GLY B C 1
ATOM 5258 O O . GLY B 1 345 ? -32.341 15.292 44.822 1.00 25.86 545 GLY B O 1
ATOM 5259 N N . GLU B 1 346 ? -32.674 15.488 47.035 1.00 25.51 546 GLU B N 1
ATOM 5260 C CA . GLU B 1 346 ? -32.396 16.926 47.045 1.00 25.79 546 GLU B CA 1
ATOM 5261 C C . GLU B 1 346 ? -30.906 17.231 46.879 1.00 25.76 546 GLU B C 1
ATOM 5262 O O . GLU B 1 346 ? -30.544 18.175 46.174 1.00 25.78 546 GLU B O 1
ATOM 5268 N N . ILE B 1 347 ? -30.049 16.443 47.528 1.00 25.63 547 ILE B N 1
ATOM 5269 C CA . ILE B 1 347 ? -28.602 16.643 47.419 1.00 25.42 547 ILE B CA 1
ATOM 5270 C C . ILE B 1 347 ? -28.123 16.432 45.987 1.00 25.25 547 ILE B C 1
ATOM 5271 O O . ILE B 1 347 ? -27.186 17.089 45.536 1.00 25.16 547 ILE B O 1
ATOM 5276 N N . LYS B 1 348 ? -28.775 15.523 45.272 1.00 25.11 548 LYS B N 1
ATOM 5277 C CA . LYS B 1 348 ? -28.419 15.260 43.888 1.00 24.89 548 LYS B CA 1
ATOM 5278 C C . LYS B 1 348 ? -28.867 16.409 42.995 1.00 24.80 548 LYS B C 1
ATOM 5279 O O . LYS B 1 348 ? -28.225 16.704 42.005 1.00 24.56 548 LYS B O 1
ATOM 5285 N N . SER B 1 349 ? -29.965 17.065 43.357 1.00 24.83 549 SER B N 1
ATOM 5286 C CA . SER B 1 349 ? -30.484 18.183 42.564 1.00 24.78 549 SER B CA 1
ATOM 5287 C C . SER B 1 349 ? -29.608 19.419 42.712 1.00 24.76 549 SER B C 1
ATOM 5288 O O . SER B 1 349 ? -29.311 20.089 41.721 1.00 24.92 549 SER B O 1
ATOM 5291 N N . ILE B 1 350 ? -29.208 19.714 43.949 1.00 24.50 550 ILE B N 1
ATOM 5292 C CA . ILE B 1 350 ? -28.296 20.829 44.240 1.00 24.43 550 ILE B CA 1
ATOM 5293 C C . ILE B 1 350 ? -26.995 20.717 43.444 1.00 24.03 550 ILE B C 1
ATOM 5294 O O . ILE B 1 350 ? -26.531 21.690 42.870 1.00 23.76 550 ILE B O 1
ATOM 5299 N N . LEU B 1 351 ? -26.414 19.522 43.436 1.00 23.96 551 LEU B N 1
ATOM 5300 C CA . LEU B 1 351 ? -25.233 19.213 42.625 1.00 24.08 551 LEU B CA 1
ATOM 5301 C C . LEU B 1 351 ? -25.465 19.423 41.120 1.00 24.27 551 LEU B C 1
ATOM 5302 O O . LEU B 1 351 ? -24.626 20.027 40.450 1.00 24.27 551 LEU B O 1
ATOM 5307 N N . VAL B 1 352 ? -26.588 18.925 40.599 1.00 24.44 552 VAL B N 1
ATOM 5308 C CA . VAL B 1 352 ? -26.935 19.091 39.169 1.00 24.56 552 VAL B CA 1
ATOM 5309 C C . VAL B 1 352 ? -26.900 20.579 38.779 1.00 25.01 552 VAL B C 1
ATOM 5310 O O . VAL B 1 352 ? -26.304 20.951 37.758 1.00 24.54 552 VAL B O 1
ATOM 5314 N N . GLN B 1 353 ? -27.516 21.430 39.601 1.00 25.10 553 GLN B N 1
ATOM 5315 C CA . GLN B 1 353 ? -27.603 22.845 39.253 1.00 25.58 553 GLN B CA 1
ATOM 5316 C C . GLN B 1 353 ? -26.234 23.512 39.388 1.00 25.69 553 GLN B C 1
ATOM 5317 O O . GLN B 1 353 ? -25.907 24.416 38.627 1.00 26.12 553 GLN B O 1
ATOM 5323 N N . GLU B 1 354 ? -25.425 23.052 40.336 1.00 25.82 554 GLU B N 1
ATOM 5324 C CA . GLU B 1 354 ? -24.020 23.488 40.420 1.00 25.85 554 GLU B CA 1
ATOM 5325 C C . GLU B 1 354 ? -23.218 23.054 39.182 1.00 25.63 554 GLU B C 1
ATOM 5326 O O . GLU B 1 354 ? -22.453 23.835 38.602 1.00 25.45 554 GLU B O 1
ATOM 5332 N N . LEU B 1 355 ? -23.387 21.801 38.785 1.00 25.57 555 LEU B N 1
ATOM 5333 C CA . LEU B 1 355 ? -22.701 21.282 37.600 1.00 25.63 555 LEU B CA 1
ATOM 5334 C C . LEU B 1 355 ? -23.067 21.995 36.309 1.00 25.69 555 LEU B C 1
ATOM 5335 O O . LEU B 1 355 ? -22.226 22.118 35.435 1.00 25.72 555 LEU B O 1
ATOM 5340 N N . VAL B 1 356 ? -24.312 22.458 36.184 1.00 25.98 556 VAL B N 1
ATOM 5341 C CA . VAL B 1 356 ? -24.747 23.091 34.936 1.00 26.05 556 VAL B CA 1
ATOM 5342 C C . VAL B 1 356 ? -24.353 24.551 34.906 1.00 26.10 556 VAL B C 1
ATOM 5343 O O . VAL B 1 356 ? -24.044 25.086 33.835 1.00 25.96 556 VAL B O 1
ATOM 5347 N N . LYS B 1 357 ? -24.352 25.188 36.074 1.00 26.12 557 LYS B N 1
ATOM 5348 C CA . LYS B 1 357 ? -23.781 26.521 36.201 1.00 26.44 557 LYS B CA 1
ATOM 5349 C C . LYS B 1 357 ? -22.309 26.459 35.756 1.00 26.69 557 LYS B C 1
ATOM 5350 O O . LYS B 1 357 ? -21.877 27.227 34.897 1.00 26.76 557 LYS B O 1
ATOM 5352 N N . LEU B 1 358 ? -21.562 25.512 36.317 1.00 26.79 558 LEU B N 1
ATOM 5353 C CA . LEU B 1 358 ? -20.163 25.292 35.930 1.00 27.13 558 LEU B CA 1
ATOM 5354 C C . LEU B 1 358 ? -19.978 24.962 34.453 1.00 27.20 558 LEU B C 1
ATOM 5355 O O . LEU B 1 358 ? -19.101 25.494 33.777 1.00 27.34 558 LEU B O 1
ATOM 5360 N N . THR B 1 359 ? -20.803 24.053 33.974 1.00 27.19 559 THR B N 1
ATOM 5361 C CA . THR B 1 359 ? -20.670 23.538 32.627 1.00 27.20 559 THR B CA 1
ATOM 5362 C C . THR B 1 359 ? -21.136 24.560 31.565 1.00 26.80 559 THR B C 1
ATOM 5363 O O . THR B 1 359 ? -20.627 24.568 30.443 1.00 26.59 559 THR B O 1
ATOM 5367 N N . LYS B 1 360 ? -22.092 25.414 31.932 1.00 26.39 560 LYS B N 1
ATOM 5368 C CA . LYS B 1 360 ? -22.591 26.456 31.046 1.00 26.23 560 LYS B CA 1
ATOM 5369 C C . LYS B 1 360 ? -21.578 27.582 30.904 1.00 26.14 560 LYS B C 1
ATOM 5370 O O . LYS B 1 360 ? -21.366 28.098 29.805 1.00 26.22 560 LYS B O 1
ATOM 5372 N N . ASN B 1 361 ? -20.969 27.969 32.022 1.00 26.06 561 ASN B N 1
ATOM 5373 C CA . ASN B 1 361 ? -19.919 28.993 32.032 1.00 26.01 561 ASN B CA 1
ATOM 5374 C C . ASN B 1 361 ? -18.699 28.547 31.227 1.00 25.49 561 ASN B C 1
ATOM 5375 O O . ASN B 1 361 ? -18.101 29.337 30.503 1.00 25.25 561 ASN B O 1
ATOM 5380 N N . HIS B 1 362 ? -18.349 27.273 31.345 1.00 25.03 562 HIS B N 1
ATOM 5381 C CA . HIS B 1 362 ? -17.277 26.703 30.544 1.00 25.00 562 HIS B CA 1
ATOM 5382 C C . HIS B 1 362 ? -17.643 26.604 29.054 1.00 24.72 562 HIS B C 1
ATOM 5383 O O . HIS B 1 362 ? -16.790 26.797 28.192 1.00 24.64 562 HIS B O 1
ATOM 5390 N N . GLN B 1 363 ? -18.898 26.299 28.753 1.00 24.60 563 GLN B N 1
ATOM 5391 C CA . GLN B 1 363 ? -19.320 26.123 27.361 1.00 24.59 563 GLN B CA 1
ATOM 5392 C C . GLN B 1 363 ? -19.364 27.430 26.573 1.00 24.55 563 GLN B C 1
ATOM 5393 O O . GLN B 1 363 ? -19.042 27.420 25.381 1.00 24.29 563 GLN B O 1
ATOM 5399 N N . LYS B 1 364 ? -19.743 28.538 27.220 1.00 24.51 564 LYS B N 1
ATOM 5400 C CA . LYS B 1 364 ? -19.698 29.851 26.559 1.00 24.93 564 LYS B CA 1
ATOM 5401 C C . LYS B 1 364 ? -18.259 30.328 26.361 1.00 24.82 564 LYS B C 1
ATOM 5402 O O . LYS B 1 364 ? -17.928 30.869 25.307 1.00 24.81 564 LYS B O 1
ATOM 5406 N N . ASN B 1 365 ? -17.407 30.124 27.364 1.00 24.82 565 ASN B N 1
ATOM 5407 C CA . ASN B 1 365 ? -15.990 30.454 27.234 1.00 24.75 565 ASN B CA 1
ATOM 5408 C C . ASN B 1 365 ? -15.385 29.693 26.070 1.00 24.72 565 ASN B C 1
ATOM 5409 O O . ASN B 1 365 ? -14.566 30.236 25.337 1.00 24.67 565 ASN B O 1
ATOM 5414 N N . ARG B 1 366 ? -15.826 28.448 25.885 1.00 24.78 566 ARG B N 1
ATOM 5415 C CA . ARG B 1 366 ? -15.343 27.606 24.789 1.00 24.83 566 ARG B CA 1
ATOM 5416 C C . ARG B 1 366 ? -15.779 28.114 23.406 1.00 24.83 566 ARG B C 1
ATOM 5417 O O . ARG B 1 366 ? -15.050 27.935 22.434 1.00 24.85 566 ARG B O 1
ATOM 5425 N N . GLU B 1 367 ? -16.949 28.747 23.316 1.00 24.73 567 GLU B N 1
ATOM 5426 C CA . GLU B 1 367 ? -17.403 29.294 22.035 1.00 24.87 567 GLU B CA 1
ATOM 5427 C C . GLU B 1 367 ? -16.476 30.400 21.532 1.00 24.72 567 GLU B C 1
ATOM 5428 O O . GLU B 1 367 ? -16.386 30.631 20.329 1.00 24.74 567 GLU B O 1
ATOM 5434 N N . ALA B 1 368 ? -15.777 31.072 22.446 1.00 24.63 568 ALA B N 1
ATOM 5435 C CA . ALA B 1 368 ? -14.874 32.171 22.080 1.00 24.55 568 ALA B CA 1
ATOM 5436 C C . ALA B 1 368 ? -13.485 31.689 21.651 1.00 24.74 568 ALA B C 1
ATOM 5437 O O . ALA B 1 368 ? -12.559 32.494 21.543 1.00 24.77 568 ALA B O 1
ATOM 5439 N N . ILE B 1 369 ? -13.339 30.386 21.402 1.00 24.98 569 ILE B N 1
ATOM 5440 C CA . ILE B 1 369 ? -12.033 29.791 21.108 1.00 25.09 569 ILE B CA 1
ATOM 5441 C C . ILE B 1 369 ? -11.967 29.288 19.670 1.00 25.31 569 ILE B C 1
ATOM 5442 O O . ILE B 1 369 ? -12.609 28.288 19.314 1.00 25.64 569 ILE B O 1
ATOM 5447 N N . ASN B 1 370 ? -11.200 30.007 18.855 1.00 25.30 570 ASN B N 1
ATOM 5448 C CA . ASN B 1 370 ? -11.020 29.698 17.436 1.00 25.37 570 ASN B CA 1
ATOM 5449 C C . ASN B 1 370 ? -9.549 29.416 17.163 1.00 25.31 570 ASN B C 1
ATOM 5450 O O . ASN B 1 370 ? -8.715 29.602 18.049 1.00 25.10 570 ASN B O 1
ATOM 5455 N N . ASP B 1 371 ? -9.233 28.993 15.937 1.00 25.30 571 ASP B N 1
ATOM 5456 C CA . ASP B 1 371 ? -7.860 28.619 15.563 1.00 25.32 571 ASP B CA 1
ATOM 5457 C C . ASP B 1 371 ? -6.847 29.740 15.773 1.00 25.13 571 ASP B C 1
ATOM 5458 O O . ASP B 1 371 ? -5.655 29.479 15.954 1.00 24.81 571 ASP B O 1
ATOM 5463 N N . ASP B 1 372 ? -7.317 30.983 15.745 1.00 25.19 572 ASP B N 1
ATOM 5464 C CA . ASP B 1 372 ? -6.447 32.125 16.010 1.00 25.31 572 ASP B CA 1
ATOM 5465 C C . ASP B 1 372 ? -6.089 32.250 17.490 1.00 25.08 572 ASP B C 1
ATOM 5466 O O . ASP B 1 372 ? -4.988 32.672 17.828 1.00 25.01 572 ASP B O 1
ATOM 5471 N N . VAL B 1 373 ? -7.032 31.907 18.365 1.00 24.95 573 VAL B N 1
ATOM 5472 C CA . VAL B 1 373 ? -6.781 31.913 19.806 1.00 24.70 573 VAL B CA 1
ATOM 5473 C C . VAL B 1 373 ? -5.891 30.740 20.172 1.00 24.61 573 VAL B C 1
ATOM 5474 O O . VAL B 1 373 ? -4.963 30.880 20.969 1.00 24.49 573 VAL B O 1
ATOM 5478 N N . ILE B 1 374 ? -6.172 29.588 19.576 1.00 24.63 574 ILE B N 1
ATOM 5479 C CA . ILE B 1 374 ? -5.325 28.419 19.744 1.00 24.75 574 ILE B CA 1
ATOM 5480 C C . ILE B 1 374 ? -3.882 28.785 19.399 1.00 24.79 574 ILE B C 1
ATOM 5481 O O . ILE B 1 374 ? -2.986 28.601 20.221 1.00 24.82 574 ILE B O 1
ATOM 5486 N N . ALA B 1 375 ? -3.688 29.344 18.205 1.00 24.85 575 ALA B N 1
ATOM 5487 C CA . ALA B 1 375 ? -2.366 29.757 17.698 1.00 24.74 575 ALA B CA 1
ATOM 5488 C C . ALA B 1 375 ? -1.538 30.585 18.688 1.00 24.92 575 ALA B C 1
ATOM 5489 O O . ALA B 1 375 ? -0.321 30.425 18.771 1.00 24.99 575 ALA B O 1
ATOM 5491 N N . LYS B 1 376 ? -2.187 31.469 19.435 1.00 25.20 576 LYS B N 1
ATOM 5492 C CA . LYS B 1 376 ? -1.485 32.231 20.477 1.00 25.53 576 LYS B CA 1
ATOM 5493 C C . LYS B 1 376 ? -0.932 31.337 21.590 1.00 25.35 576 LYS B C 1
ATOM 5494 O O . LYS B 1 376 ? 0.147 31.600 22.123 1.00 25.68 576 LYS B O 1
ATOM 5500 N N . PHE B 1 377 ? -1.679 30.291 21.933 1.00 24.96 577 PHE B N 1
ATOM 5501 C CA . PHE B 1 377 ? -1.280 29.370 22.986 1.00 24.71 577 PHE B CA 1
ATOM 5502 C C . PHE B 1 377 ? -0.263 28.366 22.475 1.00 24.67 577 PHE B C 1
ATOM 5503 O O . PHE B 1 377 ? 0.631 27.956 23.202 1.00 24.04 577 PHE B O 1
ATOM 5511 N N . THR B 1 378 ? -0.423 27.962 21.222 1.00 25.10 578 THR B N 1
ATOM 5512 C CA . THR B 1 378 ? 0.454 26.957 20.626 1.00 25.63 578 THR B CA 1
ATOM 5513 C C . THR B 1 378 ? 1.747 27.554 20.109 1.00 25.43 578 THR B C 1
ATOM 5514 O O . THR B 1 378 ? 2.694 26.822 19.845 1.00 25.44 578 THR B O 1
ATOM 5518 N N . ASN B 1 379 ? 1.789 28.873 19.955 1.00 25.58 579 ASN B N 1
ATOM 5519 C CA . ASN B 1 379 ? 2.971 29.523 19.408 1.00 25.63 579 ASN B CA 1
ATOM 5520 C C . ASN B 1 379 ? 4.174 29.245 20.257 1.00 25.39 579 ASN B C 1
ATOM 5521 O O . ASN B 1 379 ? 4.236 29.604 21.430 1.00 25.22 579 ASN B O 1
ATOM 5526 N N . LYS B 1 380 ? 5.146 28.620 19.627 1.00 25.03 580 LYS B N 1
ATOM 5527 C CA . LYS B 1 380 ? 6.282 28.084 20.319 1.00 24.13 580 LYS B CA 1
ATOM 5528 C C . LYS B 1 380 ? 7.204 29.168 20.867 1.00 24.98 580 LYS B C 1
ATOM 5529 O O . LYS B 1 380 ? 7.890 28.939 21.863 1.00 25.33 580 LYS B O 1
ATOM 5535 N N . SER B 1 381 ? 7.199 30.341 20.241 1.00 25.41 581 SER B N 1
ATOM 5536 C CA . SER B 1 381 ? 8.124 31.415 20.606 1.00 25.80 581 SER B CA 1
ATOM 5537 C C . SER B 1 381 ? 7.526 32.427 21.575 1.00 25.88 581 SER B C 1
ATOM 5538 O O . SER B 1 381 ? 6.371 32.814 21.435 1.00 26.06 581 SER B O 1
ATOM 5541 N N . ARG B 1 382 ? 8.330 32.852 22.548 1.00 26.00 582 ARG B N 1
ATOM 5542 C CA . ARG B 1 382 ? 7.948 33.908 23.486 1.00 26.12 582 ARG B CA 1
ATOM 5543 C C . ARG B 1 382 ? 9.087 34.909 23.682 1.00 26.03 582 ARG B C 1
ATOM 5544 O O . ARG B 1 382 ? 9.964 34.680 24.501 1.00 25.89 582 ARG B O 1
ATOM 5552 N N . GLU B 1 383 ? 9.074 36.024 22.964 1.00 26.26 583 GLU B N 1
ATOM 5553 C CA . GLU B 1 383 ? 10.040 37.093 23.244 1.00 26.57 583 GLU B CA 1
ATOM 5554 C C . GLU B 1 383 ? 9.896 37.564 24.707 1.00 26.87 583 GLU B C 1
ATOM 5555 O O . GLU B 1 383 ? 9.019 38.373 25.043 1.00 26.71 583 GLU B O 1
ATOM 5557 N N . GLN B 1 384 ? 10.757 37.016 25.566 1.00 27.22 584 GLN B N 1
ATOM 5558 C CA . GLN B 1 384 ? 10.734 37.279 27.013 1.00 27.25 584 GLN B CA 1
ATOM 5559 C C . GLN B 1 384 ? 12.143 37.502 27.559 1.00 27.29 584 GLN B C 1
ATOM 5560 O O . GLN B 1 384 ? 13.138 37.101 26.941 1.00 27.11 584 GLN B O 1
ATOM 5566 N N . LEU B 1 385 ? 12.211 38.121 28.736 1.00 27.08 585 LEU B N 1
ATOM 5567 C CA . LEU B 1 385 ? 13.480 38.328 29.413 1.00 26.88 585 LEU B CA 1
ATOM 5568 C C . LEU B 1 385 ? 13.581 37.485 30.689 1.00 26.65 585 LEU B C 1
ATOM 5569 O O . LEU B 1 385 ? 13.301 37.942 31.794 1.00 26.49 585 LEU B O 1
ATOM 5574 N N . LEU B 1 386 ? 13.937 36.216 30.481 1.00 26.47 586 LEU B N 1
ATOM 5575 C CA . LEU B 1 386 ? 14.499 35.333 31.517 1.00 26.03 586 LEU B CA 1
ATOM 5576 C C . LEU B 1 386 ? 16.030 35.187 31.303 1.00 25.84 586 LEU B C 1
ATOM 5577 O O . LEU B 1 386 ? 16.744 34.646 32.149 1.00 25.56 586 LEU B O 1
ATOM 5582 N N . LYS B 1 387 ? 16.518 35.678 30.167 1.00 25.72 587 LYS B N 1
ATOM 5583 C CA . LYS B 1 387 ? 17.948 35.774 29.901 1.00 25.78 587 LYS B CA 1
ATOM 5584 C C . LYS B 1 387 ? 18.306 37.216 29.567 1.00 25.88 587 LYS B C 1
ATOM 5585 O O . LYS B 1 387 ? 18.541 38.030 30.460 1.00 26.07 587 LYS B O 1
#